Protein AF-A0A8J2Q9A8-F1 (afdb_monomer)

Foldseek 3Di:
DAEDDQEDAAEDEADPVPPDYEYEAAREYAQAYEYEYEFQYEYEYEFQHEYEYNHAYHDAYDPVGFYEYFHPDDAPDAPLDFAQWFADPDPWRQWHFIWGCDPNATAFEFQLPPPDDQLLLQLSLLSLQFRGKDFDDFAADDPVRLHFYQNHLQDDNVHRHSCPTPSNVDVVPTDRHPVSRPPTTTTIMGGWAAGRGRPNRRAYAAYEAAYPAWDWDQPAPVSQAIFTAGPYAAERYEQERYFAHPVRNTGGENYEYEEHEHAAENYEFEAGQEEPYAYEAYATAAHHYLYEFESYSIESYEHPQYQQLHYEYYNYEQAHYQAAPYHAEHHQDPVVQVVDDPVPHQPAEQLVAQEDPQPDHDKHKYKYKDAFFDFADPVFAASGKHWDDYDLPAKKKKKKAWRAWAAPADPPFPKWKWKWKAFADPVRRDHDHTDDTGTRDHRDGAAIDMDIDPSGIMMIGTDMDGGDPSSTRRHIIMTIIIMGMYRVSDFRHSAEYYSYEQEHHQAANHEYEQEREEHEAEAYEQEHHNHQENAEYYHYAYAYYYELYEQEHYAHYSHYHDDDHHHYYHYNYHYYHYDYD

Mean predicted aligned error: 7.1 Å

Nearest PDB structures (foldseek):
  4nk6-assembly1_A  TM=3.480E-01  e=5.587E-03  Pseudomonas syringae pv. tomato str. DC3000
  3kq4-assembly1_B  TM=5.480E-01  e=2.218E-01  Homo sapiens
  4gwm-assembly1_A  TM=4.642E-01  e=1.535E-01  Homo sapiens
  4gwm-assembly1_B  TM=4.059E-01  e=7.351E-02  Homo sapiens
  5b4x-assembly2_C  TM=3.989E-01  e=3.200E+00  Mus musculus

Structure (mmCIF, N/CA/C/O backbone):
data_AF-A0A8J2Q9A8-F1
#
_entry.id   AF-A0A8J2Q9A8-F1
#
loop_
_atom_site.group_PDB
_atom_site.id
_atom_site.type_symbol
_atom_site.label_atom_id
_atom_site.label_alt_id
_atom_site.label_comp_id
_atom_site.label_asym_id
_atom_site.label_entity_id
_atom_site.label_seq_id
_atom_site.pdbx_PDB_ins_code
_atom_site.Cartn_x
_atom_site.Cartn_y
_atom_site.Cartn_z
_atom_site.occupancy
_atom_site.B_iso_or_equiv
_atom_site.auth_seq_id
_atom_site.auth_comp_id
_atom_site.auth_asym_id
_atom_site.auth_atom_id
_atom_site.pdbx_PDB_model_num
ATOM 1 N N . MET A 1 1 ? -11.603 -1.764 -35.965 1.00 78.19 1 MET A N 1
ATOM 2 C CA . MET A 1 1 ? -11.630 -1.552 -34.502 1.00 78.19 1 MET A CA 1
ATOM 3 C C . MET A 1 1 ? -12.672 -0.482 -34.216 1.00 78.19 1 MET A C 1
ATOM 5 O O . MET A 1 1 ? -12.645 0.540 -34.895 1.00 78.19 1 MET A O 1
ATOM 9 N N . LYS A 1 2 ? -13.633 -0.726 -33.320 1.00 84.12 2 LYS A N 1
ATOM 10 C CA . LYS A 1 2 ? -14.708 0.240 -33.037 1.00 84.12 2 LYS A CA 1
ATOM 11 C C . LYS A 1 2 ? -14.173 1.365 -32.148 1.00 84.12 2 LYS A C 1
ATOM 13 O O . LYS A 1 2 ? -13.551 1.086 -31.125 1.00 84.12 2 LYS A O 1
ATOM 18 N N . LEU A 1 3 ? -14.392 2.618 -32.547 1.00 83.88 3 LEU A N 1
ATOM 19 C CA . LEU A 1 3 ? -13.996 3.781 -31.750 1.00 83.88 3 LEU A CA 1
ATOM 20 C C . LEU A 1 3 ? -14.959 3.973 -30.576 1.00 83.88 3 LEU A C 1
ATOM 22 O O . LEU A 1 3 ? -16.171 3.799 -30.726 1.00 83.88 3 LEU A O 1
ATOM 26 N N . ILE A 1 4 ? -14.407 4.328 -29.419 1.00 85.44 4 ILE A N 1
ATOM 27 C CA . ILE A 1 4 ? -15.169 4.678 -28.220 1.00 85.44 4 ILE A CA 1
ATOM 28 C C . ILE A 1 4 ? -15.229 6.211 -28.100 1.00 85.44 4 ILE A C 1
ATOM 30 O O . ILE A 1 4 ? -14.224 6.887 -28.310 1.00 85.44 4 ILE A O 1
ATOM 34 N N . LEU A 1 5 ? -16.408 6.760 -27.777 1.00 81.44 5 LEU A N 1
ATOM 35 C CA . LEU A 1 5 ? -16.577 8.184 -27.462 1.00 81.44 5 LEU A CA 1
ATOM 36 C C . LEU A 1 5 ? -15.784 8.577 -26.209 1.00 81.44 5 LEU A C 1
ATOM 38 O O . LEU A 1 5 ? -15.589 7.763 -25.314 1.00 81.44 5 LEU A O 1
ATOM 42 N N . SER A 1 6 ? -15.383 9.842 -26.115 1.00 87.56 6 SER A N 1
ATOM 43 C CA . SER A 1 6 ? -14.586 10.345 -24.990 1.00 87.56 6 SER A CA 1
ATOM 44 C C . SER A 1 6 ? -15.349 10.397 -23.663 1.00 87.56 6 SER A C 1
ATOM 46 O O . SER A 1 6 ? -14.744 10.249 -22.607 1.00 87.56 6 SER A O 1
ATOM 48 N N . VAL A 1 7 ? -16.670 10.606 -23.674 1.00 94.00 7 VAL A N 1
ATOM 49 C CA . VAL A 1 7 ? -17.471 10.766 -22.449 1.00 94.00 7 VAL A CA 1
ATOM 50 C C . VAL A 1 7 ? -18.805 10.039 -22.576 1.00 94.00 7 VAL A C 1
ATOM 52 O O . VAL A 1 7 ? -19.498 10.190 -23.583 1.00 94.00 7 VAL A O 1
ATOM 55 N N . TYR A 1 8 ? -19.190 9.301 -21.531 1.00 93.12 8 TYR A N 1
ATOM 56 C CA . TYR A 1 8 ? -20.522 8.710 -21.390 1.00 93.12 8 TYR A CA 1
ATOM 57 C C . TYR A 1 8 ? -21.202 9.190 -20.107 1.00 93.12 8 TYR A C 1
ATOM 59 O O . TYR A 1 8 ? -20.717 8.957 -18.997 1.00 93.12 8 TYR A O 1
ATOM 67 N N . SER A 1 9 ? -22.361 9.827 -20.284 1.00 92.69 9 SER A N 1
ATOM 68 C CA . SER A 1 9 ? -23.250 10.261 -19.195 1.00 92.69 9 SER A CA 1
ATOM 69 C C . SER A 1 9 ? -24.385 9.273 -18.909 1.00 92.69 9 SER A C 1
ATOM 71 O O . SER A 1 9 ? -25.086 9.415 -17.911 1.00 92.69 9 SER A O 1
ATOM 73 N N . SER A 1 10 ? -24.567 8.276 -19.775 1.00 93.75 10 SER A N 1
ATOM 74 C CA . SER A 1 10 ? -25.527 7.180 -19.638 1.00 93.75 10 SER A CA 1
ATOM 75 C C . SER A 1 10 ? -24.811 5.830 -19.694 1.00 93.75 10 SER A C 1
ATOM 77 O O . SER A 1 10 ? -23.648 5.747 -20.095 1.00 93.75 10 SER A O 1
ATOM 79 N N . ASN A 1 11 ? -25.506 4.770 -19.277 1.00 95.19 11 ASN A N 1
ATOM 80 C CA . ASN A 1 11 ? -24.960 3.414 -19.280 1.00 95.19 11 ASN A CA 1
ATOM 81 C C . ASN A 1 11 ? -24.508 2.997 -20.682 1.00 95.19 11 ASN A C 1
ATOM 83 O O . ASN A 1 11 ? -25.199 3.240 -21.674 1.00 95.19 11 ASN A O 1
ATOM 87 N N . ILE A 1 12 ? -23.357 2.338 -20.746 1.00 95.75 12 ILE A N 1
ATOM 88 C CA . ILE A 1 12 ? -22.727 1.899 -21.986 1.00 95.75 12 ILE A CA 1
ATOM 89 C C . ILE A 1 12 ? -22.238 0.463 -21.827 1.00 95.75 12 ILE A C 1
ATOM 91 O O . ILE A 1 12 ? -21.633 0.105 -20.818 1.00 95.75 12 ILE A O 1
ATOM 95 N N . THR A 1 13 ? -22.475 -0.357 -22.849 1.00 97.19 13 THR A N 1
ATOM 96 C CA . THR A 1 13 ? -22.022 -1.751 -22.887 1.00 97.19 13 THR A CA 1
ATOM 97 C C . THR A 1 13 ? -21.058 -1.959 -24.048 1.00 97.19 13 THR A C 1
ATOM 99 O O . THR A 1 13 ? -21.381 -1.686 -25.211 1.00 97.19 13 THR A O 1
ATOM 102 N N . LEU A 1 14 ? -19.863 -2.457 -23.737 1.00 97.19 14 LEU A N 1
ATOM 103 C CA . LEU A 1 14 ? -18.896 -2.930 -24.716 1.00 97.19 14 LEU A CA 1
ATOM 104 C C . LEU A 1 14 ? -19.160 -4.413 -24.977 1.00 97.19 14 LEU A C 1
ATOM 106 O O . LEU A 1 14 ? -18.816 -5.269 -24.167 1.00 97.19 14 LEU A O 1
ATOM 110 N N . TYR A 1 15 ? -19.804 -4.687 -26.109 1.00 97.06 15 TYR A N 1
ATOM 111 C CA . TYR A 1 15 ? -20.174 -6.029 -26.534 1.00 97.06 15 TYR A CA 1
ATOM 112 C C . TYR A 1 15 ? -19.006 -6.768 -27.192 1.00 97.06 15 TYR A C 1
ATOM 114 O O . TYR A 1 15 ? -18.322 -6.203 -28.053 1.00 97.06 15 TYR A O 1
ATOM 122 N N . TYR A 1 16 ? -18.868 -8.062 -26.910 1.00 96.56 16 TYR A N 1
ATOM 123 C CA . TYR A 1 16 ? -17.853 -8.930 -27.510 1.00 96.56 16 TYR A CA 1
ATOM 124 C C . TYR A 1 16 ? -17.913 -8.933 -29.044 1.00 96.56 16 TYR A C 1
ATOM 126 O O . TYR A 1 16 ? -16.887 -8.780 -29.703 1.00 96.56 16 TYR A O 1
ATOM 134 N N . ARG A 1 17 ? -19.120 -8.965 -29.631 1.00 95.94 17 ARG A N 1
ATOM 135 C CA . ARG A 1 17 ? -19.337 -8.932 -31.098 1.00 95.94 17 ARG A CA 1
ATOM 136 C C . ARG A 1 17 ? -18.731 -7.720 -31.818 1.00 95.94 17 ARG A C 1
ATOM 138 O O . ARG A 1 17 ? -18.592 -7.734 -33.033 1.00 95.94 17 ARG A O 1
ATOM 145 N N . ASN A 1 18 ? -18.441 -6.650 -31.078 1.00 95.81 18 ASN A N 1
ATOM 146 C CA . ASN A 1 18 ? -17.869 -5.411 -31.601 1.00 95.81 18 ASN A CA 1
ATOM 147 C C . ASN A 1 18 ? -16.373 -5.268 -31.267 1.00 95.81 18 ASN A C 1
ATOM 149 O O . ASN A 1 18 ? -15.773 -4.241 -31.594 1.00 95.81 18 ASN A O 1
ATOM 153 N N . SER A 1 19 ? -15.789 -6.256 -30.587 1.00 95.12 19 SER A N 1
ATOM 154 C CA . SER A 1 19 ? -14.371 -6.295 -30.257 1.00 95.12 19 SER A CA 1
ATOM 155 C C . SER A 1 19 ? -13.531 -6.496 -31.533 1.00 95.12 19 SER A C 1
ATOM 157 O O . SER A 1 19 ? -13.958 -7.221 -32.431 1.00 95.12 19 SER A O 1
ATOM 159 N N . PRO A 1 20 ? -12.343 -5.876 -31.661 1.00 97.19 20 PRO A N 1
ATOM 160 C CA . PRO A 1 20 ? -11.688 -5.015 -30.682 1.00 97.19 20 PRO A CA 1
ATOM 161 C C . PRO A 1 20 ? -12.150 -3.552 -30.710 1.00 97.19 20 PRO A C 1
ATOM 163 O O . PRO A 1 20 ? -12.574 -3.012 -31.742 1.00 97.19 20 PRO A O 1
ATOM 166 N N . TYR A 1 21 ? -11.979 -2.893 -29.566 1.00 97.69 21 TYR A N 1
ATOM 167 C CA . TYR A 1 21 ? -12.235 -1.468 -29.365 1.00 97.69 21 TYR A CA 1
ATOM 168 C C . TYR A 1 21 ? -10.943 -0.652 -29.327 1.00 97.69 21 TYR A C 1
ATOM 170 O O . TYR A 1 21 ? -9.920 -1.157 -28.871 1.00 97.69 21 TYR A O 1
ATOM 178 N N . ARG A 1 22 ? -11.001 0.613 -29.767 1.00 96.50 22 ARG A N 1
ATOM 179 C CA . ARG A 1 22 ? -9.894 1.576 -29.659 1.00 96.50 22 ARG A CA 1
ATOM 180 C C . ARG A 1 22 ? -10.313 2.799 -28.858 1.00 96.50 22 ARG A C 1
ATOM 182 O O . ARG A 1 22 ? -11.367 3.377 -29.130 1.00 96.50 22 ARG A O 1
ATOM 189 N N . VAL A 1 23 ? -9.449 3.225 -27.948 1.00 96.56 23 VAL A N 1
ATOM 190 C CA . VAL A 1 23 ? -9.597 4.439 -27.143 1.00 96.56 23 VAL A CA 1
ATOM 191 C C . VAL A 1 23 ? -8.484 5.411 -27.530 1.00 96.56 23 VAL A C 1
ATOM 193 O O . VAL A 1 23 ? -7.311 5.151 -27.274 1.00 96.56 23 VAL A O 1
ATOM 196 N N . GLN A 1 24 ? -8.856 6.507 -28.196 1.00 95.12 24 GLN A N 1
ATOM 197 C CA . GLN A 1 24 ? -7.914 7.511 -28.719 1.00 95.12 24 GLN A CA 1
ATOM 198 C C . GLN A 1 24 ? -7.783 8.745 -27.817 1.00 95.12 24 GLN A C 1
ATOM 200 O O . GLN A 1 24 ? -6.826 9.503 -27.931 1.00 95.12 24 GLN A O 1
ATOM 205 N N . THR A 1 25 ? -8.757 8.963 -26.936 1.00 95.00 25 THR A N 1
ATOM 206 C CA . THR A 1 25 ? -8.801 10.058 -25.962 1.00 95.00 25 THR A CA 1
ATOM 207 C C . THR A 1 25 ? -9.326 9.524 -24.635 1.00 95.00 25 THR A C 1
ATOM 209 O O . THR A 1 25 ? -9.992 8.488 -24.622 1.00 95.00 25 THR A O 1
ATOM 212 N N . ASP A 1 26 ? -8.995 10.194 -23.525 1.00 95.56 26 ASP A N 1
ATOM 213 C CA . ASP A 1 26 ? -9.375 9.738 -22.182 1.00 95.56 26 ASP A CA 1
ATOM 214 C C . ASP A 1 26 ? -10.886 9.477 -22.107 1.00 95.56 26 ASP A C 1
ATOM 216 O O . ASP A 1 26 ? -11.702 10.381 -22.298 1.00 95.56 26 ASP A O 1
ATOM 220 N N . LEU A 1 27 ? -11.244 8.225 -21.818 1.00 96.38 27 LEU A N 1
ATOM 221 C CA . LEU A 1 27 ? -12.623 7.775 -21.694 1.00 96.38 27 LEU A CA 1
ATOM 222 C C . LEU A 1 27 ? -13.136 8.110 -20.296 1.00 96.38 27 LEU A C 1
ATOM 224 O O . LEU A 1 27 ? -12.654 7.549 -19.317 1.00 96.38 27 LEU A O 1
ATOM 228 N N . THR A 1 28 ? -14.140 8.973 -20.187 1.00 96.56 28 THR A N 1
ATOM 229 C CA . THR A 1 28 ? -14.755 9.329 -18.904 1.00 96.56 28 THR A CA 1
ATOM 230 C C . THR A 1 28 ? -16.153 8.734 -18.766 1.00 96.56 28 THR A C 1
ATOM 232 O O . THR A 1 28 ? -17.025 8.963 -19.602 1.00 96.56 28 THR A O 1
ATOM 235 N N . ILE A 1 29 ? -16.376 8.004 -17.673 1.00 95.94 29 ILE A N 1
ATOM 236 C CA . ILE A 1 29 ? -17.686 7.496 -17.251 1.00 95.94 29 ILE A CA 1
ATOM 237 C C . ILE A 1 29 ? -18.177 8.372 -16.098 1.00 95.94 29 ILE A C 1
ATOM 239 O O . ILE A 1 29 ? -17.589 8.353 -15.013 1.00 95.94 29 ILE A O 1
ATOM 243 N N . GLU A 1 30 ? -19.215 9.175 -16.330 1.00 94.62 30 GLU A N 1
ATOM 244 C CA . GLU A 1 30 ? -19.736 10.127 -15.337 1.00 94.62 30 GLU A CA 1
ATOM 245 C C . GLU A 1 30 ? -20.465 9.435 -14.167 1.00 94.62 30 GLU A C 1
ATOM 247 O O . GLU A 1 30 ? -20.791 8.254 -14.229 1.00 94.62 30 GLU A O 1
ATOM 252 N N . THR A 1 31 ? -20.722 10.165 -13.074 1.00 89.69 31 THR A N 1
ATOM 253 C CA . THR A 1 31 ? -21.150 9.638 -11.752 1.00 89.69 31 THR A CA 1
ATOM 254 C C . THR A 1 31 ? -22.429 8.792 -11.728 1.00 89.69 31 THR A C 1
ATOM 256 O O . THR A 1 31 ? -22.652 8.071 -10.761 1.00 89.69 31 THR A O 1
ATOM 259 N N . LYS A 1 32 ? -23.267 8.855 -12.769 1.00 87.00 32 LYS A N 1
ATOM 260 C CA . LYS A 1 32 ? -24.515 8.075 -12.898 1.00 87.00 32 LYS A CA 1
ATOM 261 C C . LYS A 1 32 ? -24.478 7.034 -14.018 1.00 87.00 32 LYS A C 1
ATOM 263 O O . LYS A 1 32 ? -25.481 6.370 -14.260 1.00 87.00 32 LYS A O 1
ATOM 268 N N . ALA A 1 33 ? -23.354 6.921 -14.718 1.00 93.38 33 ALA A N 1
ATOM 269 C CA . ALA A 1 33 ? -23.176 5.982 -15.808 1.00 93.38 33 ALA A CA 1
ATOM 270 C C . ALA A 1 33 ? -22.454 4.721 -15.325 1.00 93.38 33 ALA A C 1
ATOM 272 O O . ALA A 1 33 ? -21.539 4.773 -14.497 1.00 93.38 33 ALA A O 1
ATOM 273 N N . VAL A 1 34 ? -22.851 3.587 -15.893 1.00 95.25 34 VAL A N 1
ATOM 274 C CA . VAL A 1 34 ? -22.186 2.298 -15.709 1.00 95.25 34 VAL A CA 1
ATOM 275 C C . VAL A 1 34 ? -21.555 1.866 -17.028 1.00 95.25 34 VAL A C 1
ATOM 277 O O . VAL A 1 34 ? -22.235 1.800 -18.055 1.00 95.25 34 VAL A O 1
ATOM 280 N N . LEU A 1 35 ? -20.256 1.568 -16.995 1.00 96.62 35 LEU A N 1
ATOM 281 C CA . LEU A 1 35 ? -19.539 0.923 -18.093 1.00 96.62 35 LEU A CA 1
ATOM 282 C C . LEU A 1 35 ? -19.560 -0.589 -17.889 1.00 96.62 35 LEU A C 1
ATOM 284 O O . LEU A 1 35 ? -18.869 -1.102 -17.014 1.00 96.62 35 LEU A O 1
ATOM 288 N N . THR A 1 36 ? -20.319 -1.303 -18.712 1.00 97.75 36 THR A N 1
ATOM 289 C CA . THR A 1 36 ? -20.337 -2.769 -18.732 1.00 97.75 36 THR A CA 1
ATOM 290 C C . THR A 1 36 ? -19.436 -3.284 -19.848 1.00 97.75 36 THR A C 1
ATOM 292 O O . THR A 1 36 ? -19.521 -2.809 -20.980 1.00 97.75 36 THR A O 1
ATOM 295 N N . ILE A 1 37 ? -18.581 -4.260 -19.554 1.00 98.19 37 ILE A N 1
ATOM 296 C CA . ILE A 1 37 ? -17.670 -4.874 -20.526 1.00 98.19 37 ILE A CA 1
ATOM 297 C C . ILE A 1 37 ? -17.907 -6.382 -20.513 1.00 98.19 37 ILE A C 1
ATOM 299 O O . ILE A 1 37 ? -17.774 -7.015 -19.466 1.00 98.19 37 ILE A O 1
ATOM 303 N N . GLU A 1 38 ? -18.283 -6.940 -21.665 1.00 97.81 38 GLU A N 1
ATOM 304 C CA . GLU A 1 38 ? -18.545 -8.376 -21.805 1.00 97.81 38 GLU A CA 1
ATOM 305 C C . GLU A 1 38 ? -17.254 -9.221 -21.765 1.00 97.81 38 GLU A C 1
ATOM 307 O O . GLU A 1 38 ? -16.182 -8.726 -22.139 1.00 97.81 38 GLU A O 1
ATOM 312 N N . PRO A 1 39 ? -17.343 -10.509 -21.374 1.00 98.44 39 PRO A N 1
ATOM 313 C CA . PRO A 1 39 ? -16.217 -11.437 -21.429 1.00 98.44 39 PRO A CA 1
ATOM 314 C C . PRO A 1 39 ? -15.528 -11.473 -22.799 1.00 98.44 39 PRO A C 1
ATOM 316 O O . PRO A 1 39 ? -16.169 -11.385 -23.847 1.00 98.44 39 PRO A O 1
ATOM 319 N N . GLY A 1 40 ? -14.202 -11.624 -22.799 1.00 97.75 40 GLY A N 1
ATOM 320 C CA . GLY A 1 40 ? -13.390 -11.741 -24.015 1.00 97.75 40 GLY A CA 1
ATOM 321 C C . GLY A 1 40 ? -13.158 -10.437 -24.789 1.00 97.75 40 GLY A C 1
ATOM 322 O O . GLY A 1 40 ? -12.437 -10.448 -25.790 1.00 97.75 40 GLY A O 1
ATOM 323 N N . VAL A 1 41 ? -13.746 -9.312 -24.366 1.00 98.44 41 VAL A N 1
ATOM 324 C CA . VAL A 1 41 ? -13.559 -8.018 -25.036 1.00 98.44 41 VAL A CA 1
ATOM 325 C C . VAL A 1 41 ? -12.102 -7.563 -24.946 1.00 98.44 41 VAL A C 1
ATOM 327 O O . VAL A 1 41 ? -11.509 -7.483 -23.873 1.00 98.44 41 VAL A O 1
ATOM 330 N N . GLN A 1 42 ? -11.545 -7.195 -26.096 1.00 98.19 42 GLN A N 1
ATOM 331 C CA . GLN A 1 42 ? -10.244 -6.546 -26.229 1.00 98.19 42 GLN A CA 1
ATOM 332 C C . GLN A 1 42 ? -10.402 -5.037 -26.447 1.00 98.19 42 GLN A C 1
ATOM 334 O O . GLN A 1 42 ? -11.170 -4.602 -27.317 1.00 98.19 42 GLN A O 1
ATOM 339 N N . ILE A 1 43 ? -9.651 -4.252 -25.676 1.00 98.00 43 ILE A N 1
ATOM 340 C CA . ILE A 1 43 ? -9.618 -2.790 -25.716 1.00 98.00 43 ILE A CA 1
ATOM 341 C C . ILE A 1 43 ? -8.170 -2.336 -25.875 1.00 98.00 43 ILE A C 1
ATOM 343 O O . ILE A 1 43 ? -7.303 -2.690 -25.075 1.00 98.00 43 ILE A O 1
ATOM 347 N N . TYR A 1 44 ? -7.933 -1.535 -26.907 1.00 97.69 44 TYR A N 1
ATOM 348 C CA . TYR A 1 44 ? -6.637 -0.970 -27.237 1.00 97.69 44 TYR A CA 1
ATOM 349 C C . TYR A 1 44 ? -6.603 0.527 -26.950 1.00 97.69 44 TYR A C 1
ATOM 351 O O . TYR A 1 44 ? -7.488 1.266 -27.386 1.00 97.69 44 TYR A O 1
ATOM 359 N N . PHE A 1 45 ? -5.564 0.974 -26.257 1.00 97.44 45 PHE A N 1
ATOM 360 C CA . PHE A 1 45 ? -5.399 2.362 -25.835 1.00 97.44 45 PHE A CA 1
ATOM 361 C C . PHE A 1 45 ? -4.245 3.028 -26.577 1.00 97.44 45 PHE A C 1
ATOM 363 O O . PHE A 1 45 ? -3.150 2.467 -26.667 1.00 97.44 45 PHE A O 1
ATOM 370 N N . ASP A 1 46 ? -4.477 4.232 -27.092 1.00 96.25 46 ASP A N 1
ATOM 371 C CA . ASP A 1 46 ? -3.390 5.076 -27.581 1.00 96.25 46 ASP A CA 1
ATOM 372 C C . ASP A 1 46 ? -2.474 5.495 -26.404 1.00 96.25 46 ASP A C 1
ATOM 374 O O . ASP A 1 46 ? -2.856 5.448 -25.230 1.00 96.25 46 ASP A O 1
ATOM 378 N N . THR A 1 47 ? -1.229 5.869 -26.705 1.00 95.50 47 THR A N 1
ATOM 379 C CA . THR A 1 47 ? -0.232 6.244 -25.691 1.00 95.50 47 THR A CA 1
ATOM 380 C C . THR A 1 47 ? -0.757 7.329 -24.761 1.00 95.50 47 THR A C 1
ATOM 382 O O . THR A 1 47 ? -1.245 8.363 -25.213 1.00 95.50 47 THR A O 1
ATOM 385 N N . GLY A 1 48 ? -0.590 7.135 -23.454 1.00 96.06 48 GLY A N 1
ATOM 386 C CA . GLY A 1 48 ? -0.960 8.155 -22.478 1.00 96.06 48 GLY A CA 1
ATOM 387 C C . GLY A 1 48 ? -2.462 8.296 -22.215 1.00 96.06 48 GLY A C 1
ATOM 388 O O . GLY A 1 48 ? -2.837 9.164 -21.428 1.00 96.06 48 GLY A O 1
ATOM 389 N N . VAL A 1 49 ? -3.300 7.472 -22.854 1.00 97.06 49 VAL A N 1
ATOM 390 C CA . VAL A 1 49 ? -4.766 7.511 -22.767 1.00 97.06 49 VAL A CA 1
ATOM 391 C C . VAL A 1 49 ? -5.277 6.439 -21.809 1.00 97.06 49 VAL A C 1
ATOM 393 O O . VAL A 1 49 ? -4.731 5.339 -21.758 1.00 97.06 49 VAL A O 1
ATOM 396 N N . GLY A 1 50 ? -6.319 6.734 -21.035 1.00 96.94 50 GLY A N 1
ATOM 397 C CA . GLY A 1 50 ? -6.889 5.789 -20.073 1.00 96.94 50 GLY A CA 1
ATOM 398 C C . GLY A 1 50 ? -8.393 5.893 -19.914 1.00 96.94 50 GLY A C 1
ATOM 399 O O . GLY A 1 50 ? -9.089 6.535 -20.702 1.00 96.94 50 GLY A O 1
ATOM 400 N N . ILE A 1 51 ? -8.890 5.238 -18.866 1.00 97.00 51 ILE A N 1
ATOM 401 C CA . ILE A 1 51 ? -10.299 5.294 -18.478 1.00 97.00 51 ILE A CA 1
ATOM 402 C C . ILE A 1 51 ? -10.410 5.954 -17.111 1.00 97.00 51 ILE A C 1
ATOM 404 O O . ILE A 1 51 ? -9.793 5.509 -16.146 1.00 97.00 51 ILE A O 1
ATOM 408 N N . LYS A 1 52 ? -11.249 6.981 -17.017 1.00 96.31 52 LYS A N 1
ATOM 409 C CA . LYS A 1 52 ? -11.637 7.645 -15.779 1.00 96.31 52 LYS A CA 1
ATOM 410 C C . LYS A 1 52 ? -13.073 7.277 -15.414 1.00 96.31 52 LYS A C 1
ATOM 412 O O . LYS A 1 52 ? -14.022 7.720 -16.055 1.00 96.31 52 LYS A O 1
ATOM 417 N N . ILE A 1 53 ? -13.241 6.495 -14.355 1.00 95.88 53 ILE A N 1
ATOM 418 C CA . ILE A 1 53 ? -14.540 6.039 -13.856 1.00 95.88 53 ILE A CA 1
ATOM 419 C C . ILE A 1 53 ? -14.933 6.876 -12.641 1.00 95.88 53 ILE A C 1
ATOM 421 O O . ILE A 1 53 ? -14.402 6.682 -11.550 1.00 95.88 53 ILE A O 1
ATOM 425 N N . LYS A 1 54 ? -15.865 7.815 -12.829 1.00 93.62 54 LYS A N 1
ATOM 426 C CA . LYS A 1 54 ? -16.533 8.524 -11.727 1.00 93.62 54 LYS A CA 1
ATOM 427 C C . LYS A 1 54 ? -17.773 7.760 -11.251 1.00 93.62 54 LYS A C 1
ATOM 429 O O . LYS A 1 54 ? -18.040 7.747 -10.058 1.00 93.62 54 LYS A O 1
ATOM 434 N N . GLY A 1 55 ? -18.513 7.148 -12.183 1.00 93.25 55 GLY A N 1
ATOM 435 C CA . GLY A 1 55 ? -19.664 6.281 -11.909 1.00 93.25 55 GLY A CA 1
A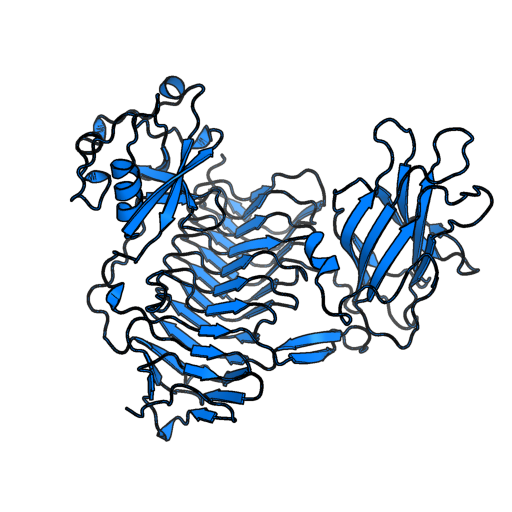TOM 436 C C . GLY A 1 55 ? -19.239 4.883 -11.465 1.00 93.25 55 GLY A C 1
ATOM 437 O O . GLY A 1 55 ? -18.616 4.733 -10.415 1.00 93.25 55 GLY A O 1
ATOM 438 N N . ALA A 1 56 ? -19.563 3.865 -12.267 1.00 94.25 56 ALA A N 1
ATOM 439 C CA . ALA A 1 56 ? -19.178 2.481 -11.994 1.00 94.25 56 ALA A CA 1
ATOM 440 C C . ALA A 1 56 ? -18.693 1.722 -13.233 1.00 94.25 56 ALA A C 1
ATOM 442 O O . ALA A 1 56 ? -19.015 2.071 -14.372 1.00 94.25 56 ALA A O 1
ATOM 443 N N . ILE A 1 57 ? -17.931 0.656 -12.992 1.00 96.19 57 ILE A N 1
ATOM 444 C CA . ILE A 1 57 ? -17.449 -0.268 -14.020 1.00 96.19 57 ILE A CA 1
ATOM 445 C C . ILE A 1 57 ? -17.811 -1.706 -13.653 1.00 96.19 57 ILE A C 1
ATOM 447 O O . ILE A 1 57 ? -17.519 -2.166 -12.556 1.00 96.19 57 ILE A O 1
ATOM 451 N N . LEU A 1 58 ? -18.433 -2.414 -14.589 1.00 97.50 58 LEU A N 1
ATOM 452 C CA . LEU A 1 58 ? -18.739 -3.838 -14.516 1.00 97.50 58 LEU A CA 1
ATOM 453 C C . LEU A 1 58 ? -17.951 -4.547 -15.620 1.00 97.50 58 LEU A C 1
ATOM 455 O O . LEU A 1 58 ? -18.460 -4.754 -16.722 1.00 97.50 58 LEU A O 1
ATOM 459 N N . ALA A 1 59 ? -16.689 -4.865 -15.339 1.00 97.69 59 ALA A N 1
ATOM 460 C CA . ALA A 1 59 ? -15.842 -5.657 -16.224 1.00 97.69 59 ALA A CA 1
ATOM 461 C C . ALA A 1 59 ? -15.833 -7.099 -15.715 1.00 97.69 59 ALA A C 1
ATOM 463 O O . ALA A 1 59 ? -15.054 -7.437 -14.828 1.00 97.69 59 ALA A O 1
ATOM 464 N N . MET A 1 60 ? -16.744 -7.916 -16.242 1.00 95.38 60 MET A N 1
ATOM 465 C CA . MET A 1 60 ? -16.991 -9.277 -15.763 1.00 95.38 60 MET A CA 1
ATOM 466 C C . MET A 1 60 ? -16.547 -10.276 -16.831 1.00 95.38 60 MET A C 1
ATOM 468 O O . MET A 1 60 ? -17.347 -10.695 -17.665 1.00 95.38 60 MET A O 1
ATOM 472 N N . GLY A 1 61 ? -15.253 -10.592 -16.857 1.00 96.44 61 GLY A N 1
ATOM 473 C CA . GLY A 1 61 ? -14.705 -11.690 -17.649 1.00 96.44 61 GLY A CA 1
ATOM 474 C C . GLY A 1 61 ? -14.933 -13.048 -16.981 1.00 96.44 61 GLY A C 1
ATOM 475 O O . GLY A 1 61 ? -15.628 -13.163 -15.976 1.00 96.44 61 GLY A O 1
ATOM 476 N N . ASN A 1 62 ? -14.315 -14.092 -17.527 1.00 95.44 62 ASN A N 1
ATOM 477 C CA . ASN A 1 62 ? -14.236 -15.406 -16.885 1.00 95.44 62 ASN A CA 1
ATOM 478 C C . ASN A 1 62 ? -12.906 -16.099 -17.223 1.00 95.44 62 ASN A C 1
ATOM 480 O O . ASN A 1 62 ? -12.150 -15.614 -18.066 1.00 95.44 62 ASN A O 1
ATOM 484 N N . GLU A 1 63 ? -12.646 -17.247 -16.595 1.00 93.00 63 GLU A N 1
ATOM 485 C CA . GLU A 1 63 ? -11.410 -18.031 -16.756 1.00 93.00 63 GLU A CA 1
ATOM 486 C C . GLU A 1 63 ? -11.111 -18.461 -18.207 1.00 93.00 63 GLU A C 1
ATOM 488 O O . GLU A 1 63 ? -9.954 -18.681 -18.563 1.00 93.00 63 GLU A O 1
ATOM 493 N N . PHE A 1 64 ? -12.129 -18.530 -19.071 1.00 95.19 64 PHE A N 1
ATOM 494 C CA . PHE A 1 64 ? -11.982 -18.893 -20.485 1.00 95.19 64 PHE A CA 1
ATOM 495 C C . PHE A 1 64 ? -11.887 -17.672 -21.411 1.00 95.19 64 PHE A C 1
ATOM 497 O O . PHE A 1 64 ? -11.345 -17.759 -22.513 1.00 95.19 64 PHE A O 1
ATOM 504 N N . ALA A 1 65 ? -12.421 -16.528 -20.984 1.00 96.94 65 ALA A N 1
ATOM 505 C CA . ALA A 1 65 ? -12.593 -15.331 -21.796 1.00 96.94 65 ALA A CA 1
ATOM 506 C C . ALA A 1 65 ? -12.271 -14.071 -20.983 1.00 96.94 65 ALA A C 1
ATOM 508 O O . ALA A 1 65 ? -13.150 -13.289 -20.605 1.00 96.94 65 ALA A O 1
ATOM 509 N N . TYR A 1 66 ? -10.977 -13.858 -20.756 1.00 98.00 66 TYR A N 1
ATOM 510 C CA . TYR A 1 66 ? -10.468 -12.654 -20.112 1.00 98.00 66 TYR A CA 1
ATOM 511 C C . TYR A 1 66 ? -10.767 -11.397 -20.935 1.00 98.00 66 TYR A C 1
ATOM 513 O O . TYR A 1 66 ? -10.599 -11.380 -22.160 1.00 98.00 66 TYR A O 1
ATOM 521 N N . ILE A 1 67 ? -11.132 -10.318 -20.246 1.00 98.75 67 ILE A N 1
ATOM 522 C CA . ILE A 1 67 ? -11.151 -8.973 -20.830 1.00 98.75 67 ILE A CA 1
ATOM 523 C C . ILE A 1 67 ? -9.704 -8.493 -20.930 1.00 98.75 67 ILE A C 1
ATOM 525 O O . ILE A 1 67 ? -8.964 -8.575 -19.953 1.00 98.75 67 ILE A O 1
ATOM 529 N N . LYS A 1 68 ? -9.287 -7.977 -22.088 1.00 98.44 68 LYS A N 1
ATOM 530 C CA . LYS A 1 68 ? -7.898 -7.548 -22.319 1.00 98.44 68 LYS A CA 1
ATOM 531 C C . LYS A 1 68 ? -7.817 -6.051 -22.561 1.00 98.44 68 LYS A C 1
ATOM 533 O O . LYS A 1 68 ? -8.411 -5.545 -23.509 1.00 98.44 68 LYS A O 1
ATOM 538 N N . MET A 1 69 ? -7.042 -5.362 -21.735 1.00 98.25 69 MET A N 1
ATOM 539 C CA . MET A 1 69 ? -6.744 -3.938 -21.839 1.00 98.25 69 MET A CA 1
ATOM 540 C C . MET A 1 69 ? -5.261 -3.761 -22.163 1.00 98.25 69 MET A C 1
ATOM 542 O O . MET A 1 69 ? -4.388 -4.083 -21.352 1.00 98.25 69 MET A O 1
ATOM 546 N N . LEU A 1 70 ? -4.985 -3.308 -23.385 1.00 96.69 70 LEU A N 1
ATOM 547 C CA . LEU A 1 70 ? -3.665 -3.370 -24.010 1.00 96.69 70 LEU A CA 1
ATOM 548 C C . LEU A 1 70 ? -3.300 -2.034 -24.668 1.00 96.69 70 LEU A C 1
ATOM 550 O O . LEU A 1 70 ? -4.186 -1.305 -25.115 1.00 96.69 70 LEU A O 1
ATOM 554 N N . PRO A 1 71 ? -2.009 -1.715 -24.827 1.00 96.19 71 PRO A N 1
ATOM 555 C CA . PRO A 1 71 ? -1.610 -0.606 -25.680 1.00 96.19 71 PRO A CA 1
ATOM 556 C C . PRO A 1 71 ? -1.933 -0.911 -27.149 1.00 96.19 71 PRO A C 1
ATOM 558 O O . PRO A 1 71 ? -1.783 -2.042 -27.612 1.00 96.19 71 PRO A O 1
ATOM 561 N N . TYR A 1 72 ? -2.354 0.104 -27.906 1.00 94.12 72 TYR A N 1
ATOM 562 C CA . TYR A 1 72 ? -2.623 -0.009 -29.343 1.00 94.12 72 TYR A CA 1
ATOM 563 C C . TYR A 1 72 ? -1.361 -0.368 -30.136 1.00 94.12 72 TYR A C 1
ATOM 565 O O . TYR A 1 72 ? -1.414 -1.142 -31.091 1.00 94.12 72 TYR A O 1
ATOM 573 N N . GLN A 1 73 ? -0.213 0.173 -29.728 1.00 88.44 73 GLN A N 1
ATOM 574 C CA . GLN A 1 73 ? 1.076 -0.124 -30.341 1.00 88.44 73 GLN A CA 1
ATOM 575 C C . GLN A 1 73 ? 1.723 -1.339 -29.668 1.00 88.44 73 GLN A C 1
ATOM 577 O O . GLN A 1 73 ? 1.892 -1.367 -28.451 1.00 88.44 73 GLN A O 1
ATOM 582 N N . GLN A 1 74 ? 2.140 -2.326 -30.466 1.00 82.06 74 GLN A N 1
ATOM 583 C CA . GLN A 1 74 ? 2.869 -3.492 -29.958 1.00 82.06 74 GLN A CA 1
ATOM 584 C C . GLN A 1 74 ? 4.205 -3.079 -29.342 1.00 82.06 74 GLN A C 1
ATOM 586 O O . GLN A 1 74 ? 4.913 -2.241 -29.897 1.00 82.06 74 GLN A O 1
ATOM 591 N N . ILE A 1 75 ? 4.591 -3.702 -28.229 1.00 78.94 75 ILE A N 1
ATOM 592 C CA . ILE A 1 75 ? 5.876 -3.471 -27.563 1.00 78.94 75 ILE A CA 1
ATOM 593 C C . ILE A 1 75 ? 6.822 -4.612 -27.936 1.00 78.94 75 ILE A C 1
ATOM 595 O O . ILE A 1 75 ? 6.636 -5.742 -27.504 1.00 78.94 75 ILE A O 1
ATOM 599 N N . THR A 1 76 ? 7.815 -4.307 -28.771 1.00 70.19 76 THR A N 1
ATOM 600 C CA . THR A 1 76 ? 8.769 -5.285 -29.324 1.00 70.19 76 THR A CA 1
ATOM 601 C C . THR A 1 76 ? 10.077 -5.331 -28.537 1.00 70.19 76 THR A C 1
ATOM 603 O O . THR A 1 76 ? 10.647 -6.401 -28.375 1.00 70.19 76 THR A O 1
ATOM 606 N N . ASN A 1 77 ? 10.505 -4.187 -27.994 1.00 77.19 77 ASN A N 1
ATOM 607 C CA . ASN A 1 77 ? 11.707 -4.047 -27.175 1.00 77.19 77 ASN A CA 1
ATOM 608 C C . ASN A 1 77 ? 11.283 -3.447 -25.828 1.00 77.19 77 ASN A C 1
ATOM 610 O O . ASN A 1 77 ? 11.116 -2.233 -25.720 1.00 77.19 77 ASN A O 1
ATOM 614 N N . TYR A 1 78 ? 11.020 -4.300 -24.838 1.00 79.62 78 TYR A N 1
ATOM 615 C CA . TYR A 1 78 ? 10.742 -3.884 -23.463 1.00 79.62 78 TYR A CA 1
ATOM 616 C C . TYR A 1 78 ? 11.947 -4.239 -22.608 1.00 79.62 78 TYR A C 1
ATOM 618 O O . TYR A 1 78 ? 12.336 -5.404 -22.571 1.00 79.62 78 TYR A O 1
ATOM 626 N N . ASP A 1 79 ? 12.497 -3.254 -21.909 1.00 79.38 79 ASP A N 1
ATOM 627 C CA . ASP A 1 79 ? 13.520 -3.512 -20.905 1.00 79.38 79 ASP A CA 1
ATOM 628 C C . ASP A 1 79 ? 12.899 -4.289 -19.733 1.00 79.38 79 ASP A C 1
ATOM 630 O O . ASP A 1 79 ? 12.025 -3.780 -19.022 1.00 79.38 79 ASP A O 1
ATOM 634 N N . SER A 1 80 ? 13.306 -5.553 -19.613 1.00 76.19 80 SER A N 1
ATOM 635 C CA . SER A 1 80 ? 12.900 -6.481 -18.559 1.00 76.19 80 SER A CA 1
ATOM 636 C C . SER A 1 80 ? 13.975 -6.690 -17.499 1.00 76.19 80 SER A C 1
ATOM 638 O O . SER A 1 80 ? 13.796 -7.559 -16.645 1.00 76.19 80 SER A O 1
ATOM 640 N N . GLU A 1 81 ? 15.091 -5.967 -17.568 1.00 83.88 81 GLU A N 1
ATOM 641 C CA . GLU A 1 81 ? 16.139 -6.095 -16.568 1.00 83.88 81 GLU A CA 1
ATOM 642 C C . GLU A 1 81 ? 15.669 -5.499 -15.239 1.00 83.88 81 GLU A C 1
ATOM 644 O O . GLU A 1 81 ? 14.851 -4.578 -15.183 1.00 83.88 81 GLU A O 1
ATOM 649 N N . MET A 1 82 ? 16.127 -6.087 -14.135 1.00 86.00 82 MET A N 1
ATOM 650 C CA . MET A 1 82 ? 15.896 -5.513 -12.812 1.00 86.00 82 MET A CA 1
ATOM 651 C C . MET A 1 82 ? 16.808 -4.297 -12.629 1.00 86.00 82 MET A C 1
ATOM 653 O O . MET A 1 82 ? 17.938 -4.303 -13.121 1.00 86.00 82 MET A O 1
ATOM 657 N N . PRO A 1 83 ? 16.356 -3.262 -11.907 1.00 89.81 83 PRO A N 1
ATOM 658 C CA . PRO A 1 83 ? 17.103 -2.026 -11.804 1.00 89.81 83 PRO A CA 1
ATOM 659 C C . PRO A 1 83 ? 18.396 -2.246 -11.008 1.00 89.81 83 PRO A C 1
ATOM 661 O O . PRO A 1 83 ? 18.439 -3.026 -10.055 1.00 89.81 83 PRO A O 1
ATOM 664 N N . GLN A 1 84 ? 19.454 -1.527 -11.381 1.00 92.69 84 GLN A N 1
ATOM 665 C CA . GLN A 1 84 ? 20.715 -1.487 -10.625 1.00 92.69 84 GLN A CA 1
ATOM 666 C C . GLN A 1 84 ? 20.757 -0.338 -9.608 1.00 92.69 84 GLN A C 1
ATOM 668 O O . GLN A 1 84 ? 21.608 -0.324 -8.720 1.00 92.69 84 GLN A O 1
ATOM 673 N N . PHE A 1 85 ? 19.815 0.597 -9.718 1.00 94.38 85 PHE A N 1
ATOM 674 C CA . PHE A 1 85 ? 19.635 1.744 -8.837 1.00 94.38 85 PHE A CA 1
ATOM 675 C C . PHE A 1 85 ? 18.206 1.737 -8.311 1.00 94.38 85 PHE A C 1
ATOM 677 O O . PHE A 1 85 ? 17.276 1.437 -9.057 1.00 94.38 85 PHE A O 1
ATOM 684 N N . ARG A 1 86 ? 18.010 2.059 -7.036 1.00 94.62 86 ARG A N 1
ATOM 685 C CA . ARG A 1 86 ? 16.668 2.137 -6.452 1.00 94.62 86 ARG A CA 1
ATOM 686 C C . ARG A 1 86 ? 16.576 3.211 -5.385 1.00 94.62 86 ARG A C 1
ATOM 688 O O . ARG A 1 86 ? 17.587 3.610 -4.804 1.00 94.62 86 ARG A O 1
ATOM 695 N N . LEU A 1 87 ? 15.340 3.586 -5.074 1.00 94.88 87 LEU A N 1
ATOM 696 C CA . LEU A 1 87 ? 14.992 4.428 -3.936 1.00 94.88 87 LEU A CA 1
ATOM 697 C C . LEU A 1 87 ? 14.183 3.612 -2.926 1.00 94.88 87 LEU A C 1
ATOM 699 O O . LEU A 1 87 ? 13.199 2.976 -3.297 1.00 94.88 87 LEU A O 1
ATOM 703 N N . ILE A 1 88 ? 14.602 3.627 -1.659 1.00 92.44 88 ILE A N 1
ATOM 704 C CA . ILE A 1 88 ? 13.920 2.944 -0.542 1.00 92.44 88 ILE A CA 1
ATOM 705 C C . ILE A 1 88 ? 13.701 3.898 0.643 1.00 92.44 88 ILE A C 1
ATOM 707 O O . ILE A 1 88 ? 14.131 5.043 0.589 1.00 92.44 88 ILE A O 1
ATOM 711 N N . ASP A 1 89 ? 13.053 3.459 1.728 1.00 88.50 89 ASP A N 1
ATOM 712 C CA . ASP A 1 89 ? 12.788 4.281 2.933 1.00 88.50 89 ASP A CA 1
ATOM 713 C C . ASP A 1 89 ? 11.968 5.561 2.688 1.00 88.50 89 ASP A C 1
ATOM 715 O O . ASP A 1 89 ? 11.934 6.468 3.528 1.00 88.50 89 ASP A O 1
ATOM 719 N N . GLY A 1 90 ? 11.338 5.688 1.527 1.00 89.00 90 GLY A N 1
ATOM 720 C CA . GLY A 1 90 ? 10.518 6.836 1.189 1.00 89.00 90 GLY A CA 1
ATOM 721 C C . GLY A 1 90 ? 9.113 6.431 0.764 1.00 89.00 90 GLY A C 1
ATOM 722 O O . GLY A 1 90 ? 8.790 5.247 0.696 1.00 89.00 90 GLY A O 1
ATOM 723 N N . PRO A 1 91 ? 8.250 7.421 0.503 1.00 85.69 91 PRO A N 1
ATOM 724 C CA . PRO A 1 91 ? 6.820 7.196 0.323 1.00 85.69 91 PRO A CA 1
ATOM 725 C C . PRO A 1 91 ? 6.456 6.570 -1.028 1.00 85.69 91 PRO A C 1
ATOM 727 O O . PRO A 1 91 ? 5.277 6.385 -1.287 1.00 85.69 91 PRO A O 1
ATOM 730 N N . SER A 1 92 ? 7.417 6.359 -1.934 1.00 90.75 92 SER A N 1
ATOM 731 C CA . SER A 1 92 ? 7.205 5.727 -3.243 1.00 90.75 92 SER A CA 1
ATOM 732 C C . SER A 1 92 ? 8.545 5.325 -3.861 1.00 90.75 92 SER A C 1
ATOM 734 O O . SER A 1 92 ? 9.580 5.878 -3.492 1.00 90.75 92 SER A O 1
ATOM 736 N N . VAL A 1 93 ? 8.529 4.506 -4.914 1.00 92.44 93 VAL A N 1
ATOM 737 C CA . VAL A 1 93 ? 9.729 4.188 -5.723 1.00 92.44 93 VAL A CA 1
ATOM 738 C C . VAL A 1 93 ? 10.408 5.398 -6.392 1.00 92.44 93 VAL A C 1
ATOM 740 O O . VAL A 1 93 ? 11.496 5.275 -6.946 1.00 92.44 93 VAL A O 1
ATOM 743 N N . ARG A 1 94 ? 9.776 6.579 -6.370 1.00 93.56 94 ARG A N 1
ATOM 744 C CA . ARG A 1 94 ? 10.298 7.834 -6.942 1.00 93.56 94 ARG A CA 1
ATOM 745 C C . ARG A 1 94 ? 10.993 8.722 -5.921 1.00 93.56 94 ARG A C 1
ATOM 747 O O . ARG A 1 94 ? 11.488 9.784 -6.286 1.00 93.56 94 ARG A O 1
ATOM 754 N N . GLN A 1 95 ? 10.974 8.362 -4.645 1.00 95.12 95 GLN A N 1
ATOM 755 C CA . GLN A 1 95 ? 11.464 9.231 -3.589 1.00 95.12 95 GLN A CA 1
ATOM 756 C C . GLN A 1 95 ? 11.967 8.389 -2.427 1.00 95.12 95 GLN A C 1
ATOM 758 O O . GLN A 1 95 ? 11.183 7.650 -1.843 1.00 95.12 95 GLN A O 1
ATOM 763 N N . GLY A 1 96 ? 13.240 8.526 -2.064 1.00 95.19 96 GLY A N 1
ATOM 764 C CA . GLY A 1 96 ? 13.835 7.690 -1.025 1.00 95.19 96 GLY A CA 1
ATOM 765 C C . GLY A 1 96 ? 15.351 7.805 -0.924 1.00 95.19 96 GLY A C 1
ATOM 766 O O . GLY A 1 96 ? 15.976 8.592 -1.634 1.00 95.19 96 GLY A O 1
ATOM 767 N N . ARG A 1 97 ? 15.929 7.003 -0.031 1.00 94.69 97 ARG A N 1
ATOM 768 C CA . ARG A 1 97 ? 17.366 6.756 0.110 1.00 94.69 97 ARG A CA 1
ATOM 769 C C . ARG A 1 97 ? 17.886 6.074 -1.153 1.00 94.69 97 ARG A C 1
ATOM 771 O O . ARG A 1 97 ? 17.349 5.034 -1.545 1.00 94.69 97 ARG A O 1
ATOM 778 N N . LEU A 1 98 ? 18.924 6.639 -1.765 1.00 95.38 98 LEU A N 1
ATOM 779 C CA . LEU A 1 98 ? 19.544 6.077 -2.961 1.00 95.38 98 LEU A CA 1
ATOM 780 C C . LEU A 1 98 ? 20.360 4.832 -2.614 1.00 95.38 98 LEU A C 1
ATOM 782 O O . LEU A 1 98 ? 21.245 4.874 -1.755 1.00 95.38 98 LEU A O 1
ATOM 786 N N . GLN A 1 99 ? 20.084 3.735 -3.319 1.00 94.56 99 GLN A N 1
ATOM 787 C CA . GLN A 1 99 ? 20.882 2.519 -3.247 1.00 94.56 99 GLN A CA 1
ATOM 788 C C . GLN A 1 99 ? 21.326 2.025 -4.616 1.00 94.56 99 GLN A C 1
ATOM 790 O O . GLN A 1 99 ? 20.591 2.119 -5.599 1.00 94.56 99 GLN A O 1
ATOM 795 N N . ILE A 1 100 ? 22.521 1.436 -4.635 1.00 93.69 100 ILE A N 1
ATOM 796 C CA . ILE A 1 100 ? 23.163 0.869 -5.822 1.00 93.69 100 ILE A CA 1
ATOM 797 C C . ILE A 1 100 ? 23.392 -0.621 -5.593 1.00 93.69 100 ILE A C 1
ATOM 799 O O . ILE A 1 100 ? 23.875 -1.024 -4.529 1.00 93.69 100 ILE A O 1
ATOM 803 N N . LYS A 1 101 ? 23.059 -1.447 -6.585 1.00 91.25 101 LYS A N 1
ATOM 804 C CA . LYS A 1 101 ? 23.369 -2.875 -6.592 1.00 91.25 101 LYS A CA 1
ATOM 805 C C . LYS A 1 101 ? 24.805 -3.060 -7.072 1.00 91.25 101 LYS A C 1
ATOM 807 O O . LYS A 1 101 ? 25.082 -3.017 -8.265 1.00 91.25 101 LYS A O 1
ATOM 812 N N . PHE A 1 102 ? 25.721 -3.279 -6.134 1.00 90.06 102 PHE A N 1
ATOM 813 C CA . PHE A 1 102 ? 27.143 -3.455 -6.416 1.00 90.06 102 PHE A CA 1
ATOM 814 C C . PHE A 1 102 ? 27.660 -4.753 -5.792 1.00 90.06 102 PHE A C 1
ATOM 816 O O . PHE A 1 102 ? 27.473 -4.990 -4.595 1.00 90.06 102 PHE A O 1
ATOM 823 N N . GLN A 1 103 ? 28.288 -5.609 -6.608 1.00 86.81 103 GLN A N 1
ATOM 824 C CA . GLN A 1 103 ? 28.756 -6.948 -6.210 1.00 86.81 103 GLN A CA 1
ATOM 825 C C . GLN A 1 103 ? 27.645 -7.791 -5.542 1.00 86.81 103 GLN A C 1
ATOM 827 O O . GLN A 1 103 ? 27.823 -8.347 -4.458 1.00 86.81 103 GLN A O 1
ATOM 832 N N . ASN A 1 104 ? 26.462 -7.850 -6.170 1.00 85.31 104 ASN A N 1
ATOM 833 C CA . ASN A 1 104 ? 25.274 -8.574 -5.681 1.00 85.31 104 ASN A CA 1
ATOM 834 C C . ASN A 1 104 ? 24.781 -8.156 -4.277 1.00 85.31 104 ASN A C 1
ATOM 836 O O . ASN A 1 104 ? 24.119 -8.928 -3.576 1.00 85.31 104 ASN A O 1
ATOM 840 N N . ARG A 1 105 ? 25.065 -6.917 -3.858 1.00 87.56 105 ARG A N 1
ATOM 841 C CA . ARG A 1 105 ? 24.560 -6.324 -2.614 1.00 87.56 105 ARG A CA 1
ATOM 842 C C . ARG A 1 105 ? 24.053 -4.911 -2.894 1.00 87.56 105 ARG A C 1
ATOM 844 O O . ARG A 1 105 ? 24.742 -4.137 -3.547 1.00 87.56 105 ARG A O 1
ATOM 851 N N . TRP A 1 106 ? 22.870 -4.566 -2.392 1.00 91.75 106 TRP A N 1
ATOM 852 C CA . TRP A 1 106 ? 22.442 -3.169 -2.363 1.00 91.75 106 TRP A CA 1
ATOM 853 C C . TRP A 1 106 ? 23.185 -2.393 -1.282 1.00 91.75 106 TRP A C 1
ATOM 855 O O . TRP A 1 106 ? 23.348 -2.866 -0.153 1.00 91.75 106 TRP A O 1
ATOM 865 N N . ARG A 1 107 ? 23.648 -1.202 -1.642 1.00 91.38 107 ARG A N 1
ATOM 866 C CA . ARG A 1 107 ? 24.466 -0.346 -0.785 1.00 91.38 107 ARG A CA 1
ATOM 867 C C . ARG A 1 107 ? 23.911 1.058 -0.815 1.00 91.38 107 ARG A C 1
ATOM 869 O O . ARG A 1 107 ? 23.599 1.552 -1.897 1.00 91.38 107 ARG A O 1
ATOM 876 N N . SER A 1 108 ? 23.783 1.679 0.351 1.00 92.75 108 SER A N 1
ATOM 877 C CA . SER A 1 108 ? 23.453 3.097 0.421 1.00 92.75 108 SER A CA 1
ATOM 878 C C . SER A 1 108 ? 24.611 3.942 -0.090 1.00 92.75 108 SER A C 1
ATOM 880 O O . SER A 1 108 ? 25.771 3.530 -0.007 1.00 92.75 108 SER A O 1
ATOM 882 N N . VAL A 1 109 ? 24.290 5.110 -0.637 1.00 92.56 109 VAL A N 1
ATOM 883 C CA . VAL A 1 109 ? 25.287 6.036 -1.171 1.00 92.56 109 VAL A CA 1
ATOM 884 C C . VAL A 1 109 ? 25.635 7.088 -0.126 1.00 92.56 109 VAL A C 1
ATOM 886 O O . VAL A 1 109 ? 24.782 7.864 0.302 1.00 92.56 109 VAL A O 1
ATOM 889 N N . CYS A 1 110 ? 26.914 7.128 0.231 1.00 90.38 110 CYS A N 1
ATOM 890 C CA . CYS A 1 110 ? 27.497 8.120 1.121 1.00 90.38 110 CYS A CA 1
ATOM 891 C C . CYS A 1 110 ? 28.300 9.129 0.295 1.00 90.38 110 CYS A C 1
ATOM 893 O O . CYS A 1 110 ? 29.172 8.751 -0.491 1.00 90.38 110 CYS A O 1
ATOM 895 N N . THR A 1 111 ? 28.020 10.420 0.477 1.00 87.00 111 THR A N 1
ATOM 896 C CA . THR A 1 111 ? 28.589 11.485 -0.366 1.00 87.00 111 THR A CA 1
ATOM 897 C C . THR A 1 111 ? 29.873 12.102 0.171 1.00 87.00 111 THR A C 1
ATOM 899 O O . THR A 1 111 ? 30.425 12.952 -0.515 1.00 87.00 111 THR A O 1
ATOM 902 N N . LYS A 1 112 ? 30.311 11.745 1.388 1.00 78.50 112 LYS A N 1
ATOM 903 C CA . LYS A 1 112 ? 31.566 12.175 2.034 1.00 78.50 112 LYS A CA 1
ATOM 904 C C . LYS A 1 112 ? 31.986 13.610 1.643 1.00 78.50 112 LYS A C 1
ATOM 906 O O . LYS A 1 112 ? 32.864 13.764 0.791 1.00 78.50 112 LYS A O 1
ATOM 911 N N . LEU A 1 113 ? 31.380 14.627 2.279 1.00 68.69 113 LEU A N 1
ATOM 912 C CA . LEU A 1 113 ? 31.582 16.083 2.044 1.00 68.69 113 LEU A CA 1
ATOM 913 C C . LEU A 1 113 ? 30.724 16.750 0.937 1.00 68.69 113 LEU A C 1
ATOM 915 O O . LEU A 1 113 ? 31.048 17.845 0.484 1.00 68.69 113 LEU A O 1
ATOM 919 N N . THR A 1 114 ? 29.621 16.124 0.512 1.00 67.62 114 THR A N 1
ATOM 920 C CA . THR A 1 114 ? 28.550 16.735 -0.317 1.00 67.62 114 THR A CA 1
ATOM 921 C C . THR A 1 114 ? 28.989 17.428 -1.624 1.00 67.62 114 THR A C 1
ATOM 923 O O . THR A 1 114 ? 28.591 18.562 -1.873 1.00 67.62 114 THR A O 1
ATOM 926 N N . ASN A 1 115 ? 29.749 16.767 -2.511 1.00 81.75 115 ASN A N 1
ATOM 927 C CA . ASN A 1 115 ? 30.059 17.335 -3.845 1.00 81.75 115 ASN A CA 1
ATOM 928 C C . ASN A 1 115 ? 29.116 16.862 -4.966 1.00 81.75 115 ASN A C 1
ATOM 930 O O . ASN A 1 115 ? 29.444 16.989 -6.145 1.00 81.75 115 ASN A O 1
ATOM 934 N N . TRP A 1 116 ? 27.955 16.302 -4.618 1.00 92.19 116 TRP A N 1
ATOM 935 C CA . TRP A 1 116 ? 26.932 15.946 -5.600 1.00 92.19 116 TRP A CA 1
ATOM 936 C C . TRP A 1 116 ? 26.262 17.206 -6.140 1.00 92.19 116 TRP A C 1
ATOM 938 O O . TRP A 1 116 ? 25.670 17.989 -5.397 1.00 92.19 116 TRP A O 1
ATOM 948 N N . THR A 1 117 ? 26.340 17.385 -7.449 1.00 93.50 117 THR A N 1
ATOM 949 C CA . THR A 1 117 ? 25.676 18.468 -8.169 1.00 93.50 117 THR A CA 1
ATOM 950 C C . THR A 1 117 ? 24.234 18.091 -8.515 1.00 93.50 117 THR A C 1
ATOM 952 O O . THR A 1 117 ? 23.833 16.926 -8.453 1.00 93.50 117 THR A O 1
ATOM 955 N N . SER A 1 118 ? 23.433 19.071 -8.941 1.00 93.81 118 SER A N 1
ATOM 956 C CA . SER A 1 118 ? 22.098 18.794 -9.488 1.00 93.81 118 SER A CA 1
ATOM 957 C C . SER A 1 118 ? 22.147 17.901 -10.732 1.00 93.81 118 SER A C 1
ATOM 959 O O . SER A 1 118 ? 21.232 17.110 -10.937 1.00 93.81 118 SER A O 1
ATOM 961 N N . ILE A 1 119 ? 23.223 17.979 -11.526 1.00 95.31 119 ILE A N 1
ATOM 962 C CA . ILE A 1 119 ? 23.436 17.122 -12.700 1.00 95.31 119 ILE A CA 1
ATOM 963 C C . ILE A 1 119 ? 23.617 15.669 -12.255 1.00 95.31 119 ILE A C 1
ATOM 965 O O . ILE A 1 119 ? 22.958 14.789 -12.797 1.00 95.31 119 ILE A O 1
ATOM 969 N N . ASP A 1 120 ? 24.429 15.416 -11.226 1.00 95.31 120 ASP A N 1
ATOM 970 C CA . ASP A 1 120 ? 24.653 14.057 -10.712 1.00 95.31 120 ASP A CA 1
ATOM 971 C C . ASP A 1 120 ? 23.349 13.425 -10.201 1.00 95.31 120 ASP A C 1
ATOM 973 O O . ASP A 1 120 ? 23.055 12.263 -10.480 1.00 95.31 120 ASP A O 1
ATOM 977 N N . VAL A 1 121 ? 22.523 14.206 -9.495 1.00 95.50 121 VAL A N 1
ATOM 978 C CA . VAL A 1 121 ? 21.214 13.738 -9.013 1.00 95.50 121 VAL A CA 1
ATOM 979 C C . VAL A 1 121 ? 20.231 13.505 -10.165 1.00 95.50 121 VAL A C 1
ATOM 981 O O . VAL A 1 121 ? 19.482 12.526 -10.142 1.00 95.50 121 VAL A O 1
ATOM 984 N N . SER A 1 122 ? 20.241 14.366 -11.185 1.00 96.00 122 SER A N 1
ATOM 985 C CA . SER A 1 122 ? 19.427 14.185 -12.390 1.00 96.00 122 SER A CA 1
ATOM 986 C C . SER A 1 122 ? 19.787 12.874 -13.096 1.00 96.00 122 SER A C 1
ATOM 988 O O . SER A 1 122 ? 18.915 12.042 -13.350 1.00 96.00 122 SER A O 1
ATOM 990 N N . VAL A 1 123 ? 21.083 12.617 -13.285 1.00 95.94 123 VAL A N 1
ATOM 991 C CA . VAL A 1 123 ? 21.606 11.388 -13.899 1.00 95.94 123 VAL A CA 1
ATOM 992 C C . VAL A 1 123 ? 21.301 10.154 -13.040 1.00 95.94 123 VAL A C 1
ATOM 994 O O . VAL A 1 123 ? 20.956 9.097 -13.573 1.00 95.94 123 VAL A O 1
ATOM 997 N N . ALA A 1 124 ? 21.315 10.275 -11.708 1.00 95.69 124 ALA A N 1
ATOM 998 C CA . ALA A 1 124 ? 20.849 9.216 -10.809 1.00 95.69 124 ALA A CA 1
ATOM 999 C C . ALA A 1 124 ? 19.381 8.843 -11.066 1.00 95.69 124 ALA A C 1
ATOM 1001 O O . ALA A 1 124 ? 19.044 7.662 -11.152 1.00 95.69 124 ALA A O 1
ATOM 1002 N N . CYS A 1 125 ? 18.508 9.834 -11.251 1.00 95.56 125 CYS A N 1
ATOM 1003 C CA . CYS A 1 125 ? 17.110 9.598 -11.608 1.00 95.56 125 CYS A CA 1
ATOM 1004 C C . CYS A 1 125 ? 16.942 9.014 -13.018 1.00 95.56 125 CYS A C 1
ATOM 1006 O O . CYS A 1 125 ? 16.110 8.122 -13.213 1.00 95.56 125 CYS A O 1
ATOM 1008 N N . GLN A 1 126 ? 17.772 9.434 -13.972 1.00 94.81 126 GLN A N 1
ATOM 1009 C CA . GLN A 1 126 ? 17.804 8.877 -15.328 1.00 94.81 126 GLN A CA 1
ATOM 1010 C C . GLN A 1 126 ? 18.227 7.411 -15.357 1.00 94.81 126 GLN A C 1
ATOM 1012 O O . GLN A 1 126 ? 17.598 6.611 -16.052 1.00 94.81 126 GLN A O 1
ATOM 1017 N N . SER A 1 127 ? 19.158 7.029 -14.483 1.00 93.56 127 SER A N 1
ATOM 1018 C CA . SER A 1 127 ? 19.589 5.636 -14.292 1.00 93.56 127 SER A CA 1
ATOM 1019 C C . SER A 1 127 ? 18.456 4.710 -13.831 1.00 93.56 127 SER A C 1
ATOM 1021 O O . SER A 1 127 ? 18.542 3.494 -13.981 1.00 93.56 127 SER A O 1
ATOM 1023 N N . MET A 1 128 ? 17.388 5.275 -13.256 1.00 93.00 128 MET A N 1
ATOM 1024 C CA . MET A 1 128 ? 16.181 4.563 -12.814 1.00 93.00 128 MET A CA 1
ATOM 1025 C C . MET A 1 128 ? 15.001 4.729 -13.786 1.00 93.00 128 MET A C 1
ATOM 1027 O O . MET A 1 128 ? 13.893 4.270 -13.510 1.00 93.00 128 MET A O 1
ATOM 1031 N N . GLY A 1 129 ? 15.220 5.377 -14.934 1.00 92.06 129 GLY A N 1
ATOM 1032 C CA . GLY A 1 129 ? 14.213 5.554 -15.976 1.00 92.06 129 GLY A CA 1
ATOM 1033 C C . GLY A 1 129 ? 13.311 6.779 -15.811 1.00 92.06 129 GLY A C 1
ATOM 1034 O O . GLY A 1 129 ? 12.262 6.829 -16.459 1.00 92.06 129 GLY A O 1
ATOM 1035 N N . PHE A 1 130 ? 13.691 7.765 -14.993 1.00 92.31 130 PHE A N 1
ATOM 1036 C CA . PHE A 1 130 ? 12.997 9.054 -14.855 1.00 92.31 130 PHE A CA 1
ATOM 1037 C C . PHE A 1 130 ? 13.746 10.174 -15.584 1.00 92.31 130 PHE A C 1
ATOM 1039 O O . PHE A 1 130 ? 14.959 10.129 -15.696 1.00 92.31 130 PHE A O 1
ATOM 1046 N N . ASN A 1 131 ? 13.055 11.207 -16.064 1.00 93.06 131 ASN A N 1
ATOM 1047 C CA . ASN A 1 131 ? 13.719 12.276 -16.816 1.00 93.06 131 ASN A CA 1
ATOM 1048 C C . ASN A 1 131 ? 14.663 13.145 -15.966 1.00 93.06 131 ASN A C 1
ATOM 1050 O O . ASN A 1 131 ? 15.680 13.606 -16.477 1.00 93.06 131 ASN A O 1
ATOM 1054 N N . ASP A 1 132 ? 14.293 13.428 -14.715 1.00 94.50 132 ASP A N 1
ATOM 1055 C CA . ASP A 1 132 ? 15.016 14.381 -13.871 1.00 94.50 132 ASP A CA 1
ATOM 1056 C C . ASP A 1 132 ? 14.759 14.131 -12.374 1.00 94.50 132 ASP A C 1
ATOM 1058 O O . ASP A 1 132 ? 13.891 13.332 -11.998 1.00 94.50 132 ASP A O 1
ATOM 1062 N N . GLY A 1 133 ? 15.495 14.823 -11.507 1.00 95.25 133 GLY A N 1
ATOM 1063 C CA . GLY A 1 133 ? 15.306 14.753 -10.069 1.00 95.25 133 GLY A CA 1
ATOM 1064 C C . GLY A 1 133 ? 16.147 15.737 -9.273 1.00 95.25 133 GLY A C 1
ATOM 1065 O O . GLY A 1 133 ? 16.860 16.581 -9.808 1.00 95.25 133 GLY A O 1
ATOM 1066 N N . GLY A 1 134 ? 16.048 15.630 -7.953 1.00 95.94 134 GLY A N 1
ATOM 1067 C CA . GLY A 1 134 ? 16.745 16.522 -7.041 1.00 95.94 134 GLY A CA 1
ATOM 1068 C C . GLY A 1 134 ? 16.926 15.930 -5.657 1.00 95.94 134 GLY A C 1
ATOM 1069 O O . GLY A 1 134 ? 16.322 14.914 -5.297 1.00 95.94 134 GLY A O 1
ATOM 1070 N N . PHE A 1 135 ? 17.789 16.586 -4.885 1.00 95.00 135 PHE A N 1
ATOM 1071 C CA . PHE A 1 135 ? 17.991 16.265 -3.482 1.00 95.00 135 PHE A CA 1
ATOM 1072 C C . PHE A 1 135 ? 16.664 16.374 -2.728 1.00 95.00 135 PHE A C 1
ATOM 1074 O O . PHE A 1 135 ? 15.888 17.308 -2.944 1.00 95.00 135 PHE A O 1
ATOM 1081 N N . TRP A 1 136 ? 16.408 15.416 -1.843 1.00 94.69 136 TRP A N 1
ATOM 1082 C CA . TRP A 1 136 ? 15.222 15.431 -1.002 1.00 94.69 136 TRP A CA 1
ATOM 1083 C C . TRP A 1 136 ? 15.567 15.659 0.464 1.00 94.69 136 TRP A C 1
ATOM 1085 O O . TRP A 1 136 ? 15.127 16.651 1.044 1.00 94.69 136 TRP A O 1
AT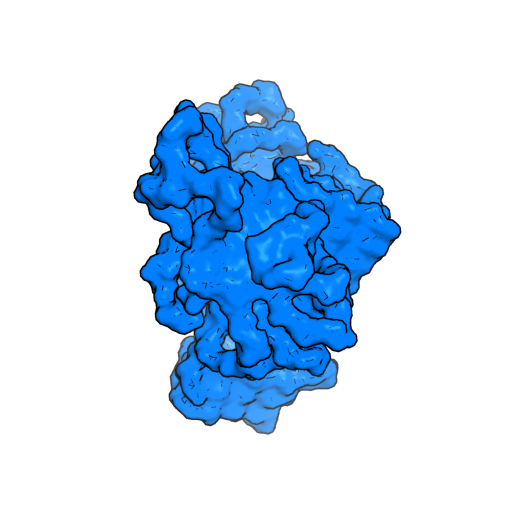OM 1095 N N . LYS A 1 137 ? 16.314 14.731 1.065 1.00 93.94 137 LYS A N 1
ATOM 1096 C CA . LYS A 1 137 ? 16.749 14.819 2.459 1.00 93.94 137 LYS A CA 1
ATOM 1097 C C . LYS A 1 137 ? 17.939 13.907 2.717 1.00 93.94 137 LYS A C 1
ATOM 1099 O O . LYS A 1 137 ? 18.192 12.975 1.956 1.00 93.94 137 LYS A O 1
ATOM 1104 N N . TRP A 1 138 ? 18.597 14.146 3.839 1.00 92.62 138 TRP A N 1
ATOM 1105 C CA . TRP A 1 138 ? 19.538 13.208 4.428 1.00 92.62 138 TRP A CA 1
ATOM 1106 C C . TRP A 1 138 ? 18.790 12.120 5.189 1.00 92.62 138 TRP A C 1
ATOM 1108 O O . TRP A 1 138 ? 17.738 12.364 5.791 1.00 92.62 138 TRP A O 1
ATOM 1118 N N . TYR A 1 139 ? 19.314 10.908 5.105 1.00 90.06 139 TYR A N 1
ATOM 1119 C CA . TYR A 1 139 ? 18.840 9.777 5.870 1.00 90.06 139 TYR A CA 1
ATOM 1120 C C . TYR A 1 139 ? 19.909 9.342 6.850 1.00 90.06 139 TYR A C 1
ATOM 1122 O O . TYR A 1 139 ? 21.018 9.018 6.423 1.00 90.06 139 TYR A O 1
ATOM 1130 N N . GLU A 1 140 ? 19.523 9.217 8.120 1.00 88.31 140 GLU A N 1
ATOM 1131 C CA . GLU A 1 140 ? 20.381 8.607 9.130 1.00 88.31 140 GLU A CA 1
ATOM 1132 C C . GLU A 1 140 ? 20.924 7.277 8.604 1.00 88.31 140 GLU A C 1
ATOM 1134 O O . GLU A 1 140 ? 20.190 6.470 8.003 1.00 88.31 140 GLU A O 1
ATOM 1139 N N . ARG A 1 141 ? 22.238 7.105 8.733 1.00 83.69 141 ARG A N 1
ATOM 1140 C CA . ARG A 1 141 ? 22.962 5.999 8.114 1.00 83.69 141 ARG A CA 1
ATOM 1141 C C . ARG A 1 141 ? 22.407 4.641 8.531 1.00 83.69 141 ARG A C 1
ATOM 1143 O O . ARG A 1 141 ? 22.150 4.382 9.700 1.00 83.69 141 ARG A O 1
ATOM 1150 N N . ASN A 1 142 ? 22.332 3.739 7.552 1.00 75.00 142 ASN A N 1
ATOM 1151 C CA . ASN A 1 142 ? 22.151 2.314 7.805 1.00 75.00 142 ASN A CA 1
ATOM 1152 C C . ASN A 1 142 ? 23.496 1.568 7.668 1.00 75.00 142 ASN A C 1
ATOM 1154 O O . ASN A 1 142 ? 23.957 1.302 6.548 1.00 75.00 142 ASN A O 1
ATOM 1158 N N . ASN A 1 143 ? 24.093 1.222 8.814 1.00 67.81 143 ASN A N 1
ATOM 1159 C CA . ASN A 1 143 ? 25.402 0.560 8.929 1.00 67.81 143 ASN A CA 1
ATOM 1160 C C . ASN A 1 143 ? 25.423 -0.873 8.351 1.00 67.81 143 ASN A C 1
ATOM 1162 O O . ASN A 1 143 ? 26.489 -1.432 8.105 1.00 67.81 143 ASN A O 1
ATOM 1166 N N . ASP A 1 144 ? 24.270 -1.478 8.053 1.00 70.06 144 ASP A N 1
ATOM 1167 C CA . ASP A 1 144 ? 24.205 -2.861 7.553 1.00 70.06 144 ASP A CA 1
ATOM 1168 C C . ASP A 1 144 ? 24.371 -2.934 6.034 1.00 70.06 144 ASP A C 1
ATOM 1170 O O . ASP A 1 144 ? 24.343 -4.008 5.418 1.00 70.06 144 ASP A O 1
ATOM 1174 N N . THR A 1 145 ? 24.532 -1.787 5.376 1.00 74.00 145 THR A N 1
ATOM 1175 C CA . THR A 1 145 ? 24.669 -1.719 3.922 1.00 74.00 145 THR A CA 1
ATOM 1176 C C . THR A 1 145 ? 26.119 -1.769 3.452 1.00 74.00 145 THR A C 1
ATOM 1178 O O . THR A 1 145 ? 26.341 -2.217 2.324 1.00 74.00 145 THR A O 1
ATOM 1181 N N . TYR A 1 146 ? 27.095 -1.432 4.309 1.00 85.94 146 TYR A N 1
ATOM 1182 C CA . TYR A 1 146 ? 28.495 -1.222 3.935 1.00 85.94 146 TYR A CA 1
ATOM 1183 C C . TYR A 1 146 ? 28.586 -0.244 2.749 1.00 85.94 146 TYR A C 1
ATOM 1185 O O . TYR A 1 146 ? 28.582 -0.683 1.586 1.00 85.94 146 TYR A O 1
ATOM 1193 N N . PRO A 1 147 ? 28.543 1.074 3.031 1.00 88.00 147 PRO A N 1
ATOM 1194 C CA . PRO A 1 147 ? 28.104 2.094 2.097 1.00 88.00 147 PRO A CA 1
ATOM 1195 C C . PRO A 1 147 ? 29.047 2.228 0.912 1.00 88.00 147 PRO A C 1
ATOM 1197 O O . PRO A 1 147 ? 30.258 2.016 0.998 1.00 88.00 147 PRO A O 1
ATOM 1200 N N . PHE A 1 148 ? 28.450 2.616 -0.206 1.00 90.94 148 PHE A N 1
ATOM 1201 C CA . PHE A 1 148 ? 29.138 2.962 -1.432 1.00 90.94 148 PHE A CA 1
ATOM 1202 C C . PHE A 1 148 ? 29.602 4.417 -1.325 1.00 90.94 148 PHE A C 1
ATOM 1204 O O . PHE A 1 148 ? 28.786 5.344 -1.352 1.00 90.94 148 PHE A O 1
ATOM 1211 N N . VAL A 1 149 ? 30.905 4.614 -1.127 1.00 91.81 149 VAL A N 1
ATOM 1212 C CA . VAL A 1 149 ? 31.488 5.936 -0.876 1.00 91.81 149 VAL A CA 1
ATOM 1213 C C . VAL A 1 149 ? 31.687 6.629 -2.220 1.00 91.81 149 VAL A C 1
ATOM 1215 O O . VAL A 1 149 ? 32.604 6.295 -2.969 1.00 91.81 149 VAL A O 1
ATOM 1218 N N . MET A 1 150 ? 30.841 7.609 -2.527 1.00 92.62 150 MET A N 1
ATOM 1219 C CA . MET A 1 150 ? 30.883 8.329 -3.798 1.00 92.62 150 MET A CA 1
ATOM 1220 C C . MET A 1 150 ? 30.890 9.841 -3.574 1.00 92.62 150 MET A C 1
ATOM 1222 O O . MET A 1 150 ? 29.835 10.478 -3.616 1.00 92.62 150 MET A O 1
ATOM 1226 N N . PRO A 1 151 ? 32.069 10.442 -3.337 1.00 89.56 151 PRO A N 1
ATOM 1227 C CA . PRO A 1 151 ? 32.156 11.866 -3.071 1.00 89.56 151 PRO A CA 1
ATOM 1228 C C . PRO A 1 151 ? 31.974 12.732 -4.311 1.00 89.56 151 PRO A C 1
ATOM 1230 O O . PRO A 1 151 ? 31.465 13.838 -4.183 1.00 89.56 151 PRO A O 1
ATOM 1233 N N . LEU A 1 152 ? 32.394 12.267 -5.492 1.00 90.19 152 LEU A N 1
ATOM 1234 C CA . LEU A 1 152 ? 32.499 13.114 -6.679 1.00 90.19 152 LEU A CA 1
ATOM 1235 C C . LEU A 1 152 ? 32.140 12.338 -7.965 1.00 90.19 152 LEU A C 1
ATOM 1237 O O . LEU A 1 152 ? 33.044 11.864 -8.654 1.00 90.19 152 LEU A O 1
ATOM 1241 N N . PRO A 1 153 ? 30.840 12.204 -8.301 1.00 92.81 153 PRO A N 1
ATOM 1242 C CA . PRO A 1 153 ? 30.394 11.509 -9.514 1.00 92.81 153 PRO A CA 1
ATOM 1243 C C . PRO A 1 153 ? 30.896 12.137 -10.825 1.00 92.81 153 PRO A C 1
ATOM 1245 O O . PRO A 1 153 ? 31.250 11.407 -11.749 1.00 92.81 153 PRO A O 1
ATOM 1248 N N . LYS A 1 154 ? 30.946 13.479 -10.900 1.00 93.12 154 LYS A N 1
ATOM 1249 C CA . LYS A 1 154 ? 31.306 14.270 -12.098 1.00 93.12 154 LYS A CA 1
ATOM 1250 C C . LYS A 1 154 ? 30.526 13.866 -13.357 1.00 93.12 154 LYS A C 1
ATOM 1252 O O . LYS A 1 154 ? 31.107 13.622 -14.418 1.00 93.12 154 LYS A O 1
ATOM 1257 N N . CYS A 1 155 ? 29.210 13.769 -13.253 1.00 95.31 155 CYS A N 1
ATOM 1258 C CA . CYS A 1 155 ? 28.380 13.449 -14.400 1.00 95.31 155 CYS A CA 1
ATOM 1259 C C . CYS A 1 155 ? 28.300 14.619 -15.394 1.00 95.31 155 CYS A C 1
ATOM 1261 O O . CYS A 1 155 ? 28.289 15.793 -15.018 1.00 95.31 155 CYS A O 1
ATOM 1263 N N . GLN A 1 156 ? 28.210 14.288 -16.685 1.00 94.25 156 GLN A N 1
ATOM 1264 C CA . GLN A 1 156 ? 27.923 15.252 -17.748 1.00 94.25 156 GLN A CA 1
ATOM 1265 C C . GLN A 1 156 ? 26.411 15.304 -18.035 1.00 94.25 156 GLN A C 1
ATOM 1267 O O . GLN A 1 156 ? 25.736 14.285 -17.896 1.00 94.25 156 GLN A O 1
ATOM 1272 N N . PRO A 1 157 ? 25.857 16.444 -18.493 1.00 89.31 157 PRO A N 1
ATOM 1273 C CA . PRO A 1 157 ? 24.412 16.587 -18.725 1.00 89.31 157 PRO A CA 1
ATOM 1274 C C . PRO A 1 157 ? 23.799 15.678 -19.806 1.00 89.31 157 PRO A C 1
ATOM 1276 O O . PRO A 1 157 ? 22.580 15.591 -19.905 1.00 89.31 157 PRO A O 1
ATOM 1279 N N . ASN A 1 158 ? 24.613 15.070 -20.670 1.00 89.69 158 ASN A N 1
ATOM 1280 C CA . ASN A 1 158 ? 24.183 14.229 -21.795 1.00 89.69 158 ASN A CA 1
ATOM 1281 C C . ASN A 1 158 ? 24.170 12.725 -21.474 1.00 89.69 158 ASN A C 1
ATOM 1283 O O . ASN A 1 158 ? 23.823 11.923 -22.340 1.00 89.69 158 ASN A O 1
ATOM 1287 N N . ILE A 1 159 ? 24.581 12.348 -20.267 1.00 93.25 159 ILE A N 1
ATOM 1288 C CA . ILE A 1 159 ? 24.663 10.965 -19.810 1.00 93.25 159 ILE A CA 1
ATOM 1289 C C . ILE A 1 159 ? 23.340 10.572 -19.149 1.00 93.25 159 ILE A C 1
ATOM 1291 O O . ILE A 1 159 ? 22.772 11.379 -18.430 1.00 93.25 159 ILE A O 1
ATOM 1295 N N . SER A 1 160 ? 22.876 9.333 -19.348 1.00 88.94 160 SER A N 1
ATOM 1296 C CA . SER A 1 160 ? 21.623 8.820 -18.766 1.00 88.94 160 SER A CA 1
ATOM 1297 C C . SER A 1 160 ? 21.806 7.743 -17.690 1.00 88.94 160 SER A C 1
ATOM 1299 O O . SER A 1 160 ? 20.817 7.208 -17.195 1.00 88.94 160 SER A O 1
ATOM 1301 N N . SER A 1 161 ? 23.048 7.389 -17.346 1.00 92.06 161 SER A N 1
ATOM 1302 C CA . SER A 1 161 ? 23.381 6.378 -16.338 1.00 92.06 161 SER A CA 1
ATOM 1303 C C . SER A 1 161 ? 24.532 6.849 -15.454 1.00 92.06 161 SER A C 1
ATOM 1305 O O . SER A 1 161 ? 25.538 7.343 -15.956 1.00 92.06 161 SER A O 1
ATOM 1307 N N . LEU A 1 162 ? 24.430 6.642 -14.140 1.00 93.56 162 LEU A N 1
ATOM 1308 C CA . LEU A 1 162 ? 25.510 6.943 -13.200 1.00 93.56 162 LEU A CA 1
ATOM 1309 C C . LEU A 1 162 ? 26.782 6.170 -13.540 1.00 93.56 162 LEU A C 1
ATOM 1311 O O . LEU A 1 162 ? 27.866 6.706 -13.348 1.00 93.56 162 LEU A O 1
ATOM 1315 N N . TRP A 1 163 ? 26.665 4.953 -14.084 1.00 93.19 163 TRP A N 1
ATOM 1316 C CA . TRP A 1 163 ? 27.819 4.136 -14.475 1.00 93.19 163 TRP A CA 1
ATOM 1317 C C . TRP A 1 163 ? 28.680 4.761 -15.577 1.00 93.19 163 TRP A C 1
ATOM 1319 O O . TRP A 1 163 ? 29.857 4.429 -15.679 1.00 93.19 163 TRP A O 1
ATOM 1329 N N . ASP A 1 164 ? 28.120 5.683 -16.358 1.00 93.31 164 ASP A N 1
ATOM 1330 C CA . ASP A 1 164 ? 28.831 6.362 -17.441 1.00 93.31 164 ASP A CA 1
ATOM 1331 C C . ASP A 1 164 ? 29.529 7.654 -16.961 1.00 93.31 164 ASP A C 1
ATOM 1333 O O . ASP A 1 164 ? 30.254 8.293 -17.724 1.00 93.31 164 ASP A O 1
ATOM 1337 N N . CYS A 1 165 ? 29.332 8.064 -15.701 1.00 93.69 165 CYS A N 1
ATOM 1338 C CA . CYS A 1 165 ? 29.997 9.236 -15.133 1.00 93.69 165 CYS A CA 1
ATOM 1339 C C . CYS A 1 165 ? 31.476 8.954 -14.812 1.00 93.69 165 CYS A C 1
ATOM 1341 O O . CYS A 1 165 ? 31.843 7.842 -14.430 1.00 93.69 165 CYS A O 1
ATOM 1343 N N . GLU A 1 166 ? 32.338 9.977 -14.892 1.00 93.31 166 GLU A N 1
ATOM 1344 C CA . GLU A 1 166 ? 33.792 9.835 -14.672 1.00 93.31 166 GLU A CA 1
ATOM 1345 C C . GLU A 1 166 ? 34.109 9.172 -13.320 1.00 93.31 166 GLU A C 1
ATOM 1347 O O . GLU A 1 166 ? 34.926 8.253 -13.264 1.00 93.31 166 GLU A O 1
ATOM 1352 N N . GLY A 1 167 ? 33.415 9.568 -12.246 1.00 90.19 167 GLY A N 1
ATOM 1353 C CA . GLY A 1 167 ? 33.602 9.009 -10.903 1.00 90.19 167 GLY A CA 1
ATOM 1354 C C . GLY A 1 167 ? 33.175 7.544 -10.750 1.00 90.19 167 GLY A C 1
ATOM 1355 O O . GLY A 1 167 ? 33.619 6.878 -9.818 1.00 90.19 167 GLY A O 1
ATOM 1356 N N . PHE A 1 168 ? 32.354 7.026 -11.667 1.00 90.75 168 PHE A N 1
ATOM 1357 C CA . PHE A 1 168 ? 31.888 5.635 -11.689 1.00 90.75 168 PHE A CA 1
ATOM 1358 C C . PHE A 1 168 ? 32.614 4.763 -12.721 1.00 90.75 168 PHE A C 1
ATOM 1360 O O . PHE A 1 168 ? 32.503 3.539 -12.660 1.00 90.75 168 PHE A O 1
ATOM 1367 N N . SER A 1 169 ? 33.379 5.375 -13.631 1.00 85.50 169 SER A N 1
ATOM 1368 C CA . SER A 1 169 ? 34.039 4.709 -14.764 1.00 85.50 169 SER A CA 1
ATOM 1369 C C . SER A 1 169 ? 34.991 3.570 -14.377 1.00 85.50 169 SER A C 1
ATOM 1371 O O . SER A 1 169 ? 35.244 2.681 -15.190 1.00 85.50 169 SER A O 1
ATOM 1373 N N . ASN A 1 170 ? 35.497 3.562 -13.138 1.00 87.69 170 ASN A N 1
ATOM 1374 C CA . ASN A 1 170 ? 36.298 2.472 -12.586 1.00 87.69 170 ASN A CA 1
ATOM 1375 C C . ASN A 1 170 ? 35.676 1.923 -11.287 1.00 87.69 170 ASN A C 1
ATOM 1377 O O . ASN A 1 170 ? 36.086 2.324 -10.191 1.00 87.69 170 ASN A O 1
ATOM 1381 N N . PRO A 1 171 ? 34.691 1.008 -11.386 1.00 83.81 171 PRO A N 1
ATOM 1382 C CA . PRO A 1 171 ? 33.940 0.533 -10.229 1.00 83.81 171 PRO A CA 1
ATOM 1383 C C . PRO A 1 171 ? 34.796 -0.171 -9.167 1.00 83.81 171 PRO A C 1
ATOM 1385 O O . PRO A 1 171 ? 34.484 -0.084 -7.981 1.00 83.81 171 PRO A O 1
ATOM 1388 N N . ASP A 1 172 ? 35.895 -0.818 -9.565 1.00 83.31 172 ASP A N 1
ATOM 1389 C CA . ASP A 1 172 ? 36.791 -1.541 -8.650 1.00 83.31 172 ASP A CA 1
ATOM 1390 C C . ASP A 1 172 ? 37.595 -0.608 -7.731 1.00 83.31 172 ASP A C 1
ATOM 1392 O O . ASP A 1 172 ? 38.080 -1.030 -6.681 1.00 83.31 172 ASP A O 1
ATOM 1396 N N . MET A 1 173 ? 37.727 0.670 -8.100 1.00 85.12 173 MET A N 1
ATOM 1397 C CA . MET A 1 173 ? 38.393 1.684 -7.279 1.00 85.12 173 MET A CA 1
ATOM 1398 C C . MET A 1 173 ? 37.453 2.374 -6.286 1.00 85.12 173 MET A C 1
ATOM 1400 O O . MET A 1 173 ? 37.920 3.160 -5.459 1.00 85.12 173 MET A O 1
ATOM 1404 N N . ILE A 1 174 ? 36.145 2.106 -6.346 1.00 88.19 174 ILE A N 1
ATOM 1405 C CA . ILE A 1 174 ? 35.171 2.768 -5.481 1.00 88.19 174 ILE A CA 1
ATOM 1406 C C . ILE A 1 174 ? 35.219 2.125 -4.091 1.00 88.19 174 ILE A C 1
ATOM 1408 O O . ILE A 1 174 ? 34.910 0.937 -3.947 1.00 88.19 174 ILE A O 1
ATOM 1412 N N . PRO A 1 175 ? 35.598 2.880 -3.041 1.00 89.75 175 PRO A N 1
ATOM 1413 C CA . PRO A 1 175 ? 35.742 2.299 -1.726 1.00 89.75 175 PRO A CA 1
ATOM 1414 C C . PRO A 1 175 ? 34.375 1.975 -1.132 1.00 89.75 175 PRO A C 1
ATOM 1416 O O . PRO A 1 175 ? 33.422 2.754 -1.185 1.00 89.75 175 PRO A O 1
ATOM 1419 N N . LEU A 1 176 ? 34.322 0.818 -0.492 1.00 90.12 176 LEU A N 1
ATOM 1420 C CA . LEU A 1 176 ? 33.227 0.414 0.366 1.00 90.12 176 LEU A CA 1
ATOM 1421 C C . LEU A 1 176 ? 33.737 0.549 1.799 1.00 90.12 176 LEU A C 1
ATOM 1423 O O . LEU A 1 176 ? 34.679 -0.148 2.172 1.00 90.12 176 LEU A O 1
ATOM 1427 N N . SER A 1 177 ? 33.233 1.510 2.575 1.00 85.50 177 SER A N 1
ATOM 1428 C CA . SER A 1 177 ? 33.834 1.804 3.881 1.00 85.50 177 SER A CA 1
ATOM 1429 C C . SER A 1 177 ? 32.895 2.534 4.830 1.00 85.50 177 SER A C 1
ATOM 1431 O O . SER A 1 177 ? 32.508 3.670 4.575 1.00 85.50 177 SER A O 1
ATOM 1433 N N . GLU A 1 178 ? 32.634 1.915 5.982 1.00 82.75 178 GLU A N 1
ATOM 1434 C CA . GLU A 1 178 ? 31.965 2.573 7.113 1.00 82.75 178 GLU A CA 1
ATOM 1435 C C . GLU A 1 178 ? 32.816 3.714 7.682 1.00 82.75 178 GLU A C 1
ATOM 1437 O O . GLU A 1 178 ? 32.328 4.820 7.898 1.00 82.75 178 GLU A O 1
ATOM 1442 N N . ASN A 1 179 ? 34.120 3.477 7.860 1.00 84.44 179 ASN A N 1
ATOM 1443 C CA . ASN A 1 179 ? 35.026 4.437 8.496 1.00 84.44 179 ASN A CA 1
ATOM 1444 C C . ASN A 1 179 ? 35.142 5.740 7.699 1.00 84.44 179 ASN A C 1
ATOM 1446 O O . ASN A 1 179 ? 35.165 6.817 8.283 1.00 84.44 179 ASN A O 1
ATOM 1450 N N . LEU A 1 180 ? 35.199 5.660 6.363 1.00 85.62 180 LEU A N 1
ATOM 1451 C CA . LEU A 1 180 ? 35.274 6.858 5.517 1.00 85.62 180 LEU A CA 1
ATOM 1452 C C . LEU A 1 180 ? 33.996 7.692 5.538 1.00 85.62 180 LEU A C 1
ATOM 1454 O O . LEU A 1 180 ? 34.036 8.856 5.145 1.00 85.62 180 LEU A O 1
ATOM 1458 N N . CYS A 1 181 ? 32.890 7.078 5.940 1.00 85.94 181 CYS A N 1
ATOM 1459 C CA . CYS A 1 181 ? 31.587 7.699 5.990 1.00 85.94 181 CYS A CA 1
ATOM 1460 C C . CYS A 1 181 ? 31.208 8.111 7.415 1.00 85.94 181 CYS A C 1
ATOM 1462 O O . CYS A 1 181 ? 30.286 8.897 7.570 1.00 85.94 181 CYS A O 1
ATOM 1464 N N . GLN A 1 182 ? 31.896 7.658 8.465 1.00 83.12 182 GLN A N 1
ATOM 1465 C CA . GLN A 1 182 ? 31.550 7.927 9.867 1.00 83.12 182 GLN A CA 1
ATOM 1466 C C . GLN A 1 182 ? 31.107 9.384 10.125 1.00 83.12 182 GLN A C 1
ATOM 1468 O O . GLN A 1 182 ? 31.828 10.324 9.812 1.00 83.12 182 GLN A O 1
ATOM 1473 N N . GLY A 1 183 ? 29.902 9.555 10.685 1.00 81.56 183 GLY A N 1
ATOM 1474 C CA . GLY A 1 183 ? 29.303 10.871 10.952 1.00 81.56 183 GLY A CA 1
ATOM 1475 C C . GLY A 1 183 ? 28.551 11.527 9.784 1.00 81.56 183 GLY A C 1
ATOM 1476 O O . GLY A 1 183 ? 27.880 12.525 10.008 1.00 81.56 183 GLY A O 1
ATOM 1477 N N . GLU A 1 184 ? 28.625 10.983 8.568 1.00 85.88 184 GLU A N 1
ATOM 1478 C CA . GLU A 1 184 ? 27.810 11.449 7.434 1.00 85.88 184 GLU A CA 1
ATOM 1479 C C . GLU A 1 184 ? 26.438 10.738 7.388 1.00 85.88 184 GLU A C 1
ATOM 1481 O O . GLU A 1 184 ? 26.238 9.691 8.003 1.00 85.88 184 GLU A O 1
ATOM 1486 N N . ASP A 1 185 ? 25.518 11.251 6.581 1.00 89.31 185 ASP A N 1
ATOM 1487 C CA . ASP A 1 185 ? 24.230 10.612 6.298 1.00 89.31 185 ASP A CA 1
ATOM 1488 C C . ASP A 1 185 ? 24.193 10.056 4.867 1.00 89.31 185 ASP A C 1
ATOM 1490 O O . ASP A 1 185 ? 25.003 10.420 4.009 1.00 89.31 185 ASP A O 1
ATOM 1494 N N . ASP A 1 186 ? 23.242 9.164 4.594 1.00 91.75 186 ASP A N 1
ATOM 1495 C CA . ASP A 1 186 ? 23.018 8.653 3.242 1.00 91.75 186 ASP A CA 1
ATOM 1496 C C . ASP A 1 186 ? 22.152 9.632 2.438 1.00 91.75 186 ASP A C 1
ATOM 1498 O O . ASP A 1 186 ? 21.193 10.225 2.951 1.00 91.75 186 ASP A O 1
ATOM 1502 N N . ILE A 1 187 ? 22.451 9.774 1.145 1.00 93.69 187 ILE A N 1
ATOM 1503 C CA . ILE A 1 187 ? 21.712 10.696 0.278 1.00 93.69 187 ILE A CA 1
ATOM 1504 C C . ILE A 1 187 ? 20.311 10.162 -0.052 1.00 93.69 187 ILE A C 1
ATOM 1506 O O . ILE A 1 187 ? 20.125 9.033 -0.519 1.00 93.69 187 ILE A O 1
ATOM 1510 N N . GLY A 1 188 ? 19.306 11.010 0.158 1.00 95.50 188 GLY A N 1
ATOM 1511 C CA . GLY A 1 188 ? 17.942 10.813 -0.312 1.00 95.50 188 GLY A CA 1
ATOM 1512 C C . GLY A 1 188 ? 17.615 11.737 -1.479 1.00 95.50 188 GLY A C 1
ATOM 1513 O O . GLY A 1 188 ? 17.845 12.947 -1.411 1.00 95.50 188 GLY A O 1
ATOM 1514 N N . ILE A 1 189 ? 17.026 11.181 -2.536 1.00 96.81 189 ILE A N 1
ATOM 1515 C CA . ILE A 1 189 ? 16.650 11.927 -3.743 1.00 96.81 189 ILE A CA 1
ATOM 1516 C C . ILE A 1 189 ? 15.179 11.710 -4.097 1.00 96.81 189 ILE A C 1
ATOM 1518 O O . ILE A 1 189 ? 14.525 10.772 -3.628 1.00 96.81 189 ILE A O 1
ATOM 1522 N N . ARG A 1 190 ? 14.651 12.605 -4.930 1.00 96.75 190 ARG A N 1
ATOM 1523 C CA . ARG A 1 190 ? 13.303 12.545 -5.493 1.00 96.75 190 ARG A CA 1
ATOM 1524 C C . ARG A 1 190 ? 13.375 12.710 -7.006 1.00 96.75 190 ARG A C 1
ATOM 1526 O O . ARG A 1 190 ? 13.957 13.678 -7.478 1.00 96.75 190 ARG A O 1
ATOM 1533 N N . CYS A 1 191 ? 12.727 11.814 -7.739 1.00 95.25 191 CYS A N 1
ATOM 1534 C CA . CYS A 1 191 ? 12.692 11.796 -9.197 1.00 95.25 191 CYS A CA 1
ATOM 1535 C C . CYS A 1 191 ? 11.319 12.208 -9.747 1.00 95.25 191 CYS A C 1
ATOM 1537 O O . CYS A 1 191 ? 10.267 11.863 -9.194 1.00 95.25 191 CYS A O 1
ATOM 1539 N N . TRP A 1 192 ? 11.312 12.918 -10.873 1.00 92.94 192 TRP A N 1
ATOM 1540 C CA . TRP A 1 192 ? 10.111 13.408 -11.550 1.00 92.94 192 TRP A CA 1
ATOM 1541 C C . TRP A 1 192 ? 10.285 13.453 -13.073 1.00 92.94 192 TRP A C 1
ATOM 1543 O O . TRP A 1 192 ? 11.288 13.024 -13.639 1.00 92.94 192 TRP A O 1
ATOM 1553 N N . GLY A 1 193 ? 9.254 13.959 -13.747 1.00 89.94 193 GLY A N 1
ATOM 1554 C CA . GLY A 1 193 ? 9.222 14.090 -15.196 1.00 89.94 193 GLY A CA 1
ATOM 1555 C C . GLY A 1 193 ? 8.822 12.804 -15.915 1.00 89.94 193 GLY A C 1
ATOM 1556 O O . GLY A 1 193 ? 8.448 11.797 -15.301 1.00 89.94 193 GLY A O 1
ATOM 1557 N N . ALA A 1 194 ? 8.877 12.881 -17.244 1.00 90.31 194 ALA A N 1
ATOM 1558 C CA . ALA A 1 194 ? 8.489 11.787 -18.119 1.00 90.31 194 ALA A CA 1
ATOM 1559 C C . ALA A 1 194 ? 9.372 10.553 -17.890 1.00 90.31 194 ALA A C 1
ATOM 1561 O O . ALA A 1 194 ? 10.556 10.691 -17.578 1.00 90.31 194 ALA A O 1
ATOM 1562 N N . PRO A 1 195 ? 8.820 9.339 -18.018 1.00 92.44 195 PRO A N 1
ATOM 1563 C CA . PRO A 1 195 ? 9.656 8.153 -18.053 1.00 92.44 195 PRO A CA 1
ATOM 1564 C C . PRO A 1 195 ? 10.575 8.198 -19.280 1.00 92.44 195 PRO A C 1
ATOM 1566 O O . PRO A 1 195 ? 10.191 8.728 -20.319 1.00 92.44 195 PRO A O 1
ATOM 1569 N N . ILE A 1 196 ? 11.774 7.632 -19.158 1.00 92.44 196 ILE A N 1
ATOM 1570 C CA . ILE A 1 196 ? 12.756 7.531 -20.251 1.00 92.44 196 ILE A CA 1
ATOM 1571 C C . ILE A 1 196 ? 13.215 6.089 -20.523 1.00 92.44 196 ILE A C 1
ATOM 1573 O O . ILE A 1 196 ? 13.995 5.855 -21.441 1.00 92.44 196 ILE A O 1
ATOM 1577 N N . PHE A 1 197 ? 12.697 5.106 -19.779 1.00 90.94 197 PHE A N 1
ATOM 1578 C CA . PHE A 1 197 ? 13.042 3.690 -19.947 1.00 90.94 197 PHE A CA 1
ATOM 1579 C C . PHE A 1 197 ? 12.554 3.103 -21.283 1.00 90.94 197 PHE A C 1
ATOM 1581 O O . PHE A 1 197 ? 11.506 3.473 -21.812 1.00 90.94 197 PHE A O 1
ATOM 1588 N N . LEU A 1 198 ? 13.257 2.114 -21.828 1.00 90.06 198 LEU A N 1
ATOM 1589 C CA . LEU A 1 198 ? 12.923 1.552 -23.137 1.00 90.06 198 LEU A CA 1
ATOM 1590 C C . LEU A 1 198 ? 11.475 1.015 -23.205 1.00 90.06 198 LEU A C 1
ATOM 1592 O O . LEU A 1 198 ? 11.078 0.127 -22.450 1.00 90.06 198 LEU A O 1
ATOM 1596 N N . GLY A 1 199 ? 10.687 1.554 -24.141 1.00 88.44 199 GLY A N 1
ATOM 1597 C CA . GLY A 1 199 ? 9.293 1.164 -24.373 1.00 88.44 199 GLY A CA 1
ATOM 1598 C C . GLY A 1 199 ? 8.249 2.012 -23.636 1.00 88.44 199 GLY A C 1
ATOM 1599 O O . GLY A 1 199 ? 7.051 1.780 -23.828 1.00 88.44 199 GLY A O 1
ATOM 1600 N N . TRP A 1 200 ? 8.652 3.012 -22.842 1.00 90.38 200 TRP A N 1
ATOM 1601 C CA . TRP A 1 200 ? 7.727 3.877 -22.095 1.00 90.38 200 TRP A CA 1
ATOM 1602 C C . TRP A 1 200 ? 6.677 4.558 -22.985 1.00 90.38 200 TRP A C 1
ATOM 1604 O O . TRP A 1 200 ? 5.509 4.625 -22.611 1.00 90.38 200 TRP A O 1
ATOM 1614 N N . GLN A 1 201 ? 7.050 4.974 -24.202 1.00 90.69 201 GLN A N 1
ATOM 1615 C CA . GLN A 1 201 ? 6.191 5.701 -25.150 1.00 90.69 201 GLN A CA 1
ATOM 1616 C C . GLN A 1 201 ? 4.984 4.891 -25.625 1.00 90.69 201 GLN A C 1
ATOM 1618 O O . GLN A 1 201 ? 4.107 5.426 -26.292 1.00 90.69 201 GLN A O 1
ATOM 1623 N N . ARG A 1 202 ? 4.953 3.588 -25.356 1.00 91.50 202 ARG A N 1
ATOM 1624 C CA . ARG A 1 202 ? 3.855 2.699 -25.744 1.00 91.50 202 ARG A C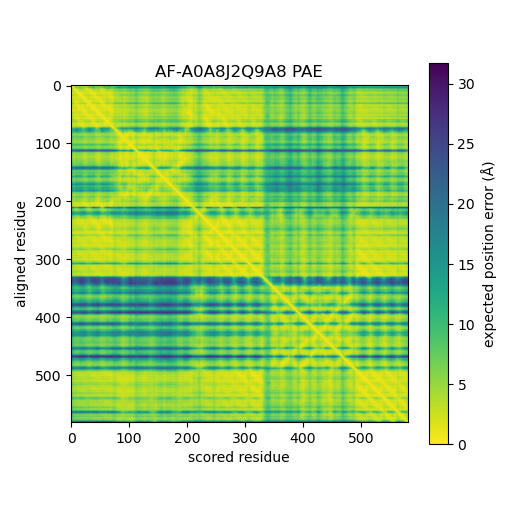A 1
ATOM 1625 C C . ARG A 1 202 ? 2.934 2.379 -24.572 1.00 91.50 202 ARG A C 1
ATOM 1627 O O . ARG A 1 202 ? 2.003 1.607 -24.749 1.00 91.50 202 ARG A O 1
ATOM 1634 N N . HIS A 1 203 ? 3.184 2.945 -23.392 1.00 95.06 203 HIS A N 1
ATOM 1635 C CA . HIS A 1 203 ? 2.334 2.720 -22.233 1.00 95.06 203 HIS A CA 1
ATOM 1636 C C . HIS A 1 203 ? 1.091 3.603 -22.303 1.00 95.06 203 HIS A C 1
ATOM 1638 O O . HIS A 1 203 ? 1.135 4.775 -22.694 1.00 95.06 203 HIS A O 1
ATOM 1644 N N . TRP A 1 204 ? -0.032 3.020 -21.912 1.00 97.25 204 TRP A N 1
ATOM 1645 C CA . TRP A 1 204 ? -1.295 3.729 -21.756 1.00 97.25 204 TRP A CA 1
ATOM 1646 C C . TRP A 1 204 ? -1.497 4.118 -20.289 1.00 97.25 204 TRP A C 1
ATOM 1648 O O . TRP A 1 204 ? -0.737 3.707 -19.413 1.00 97.25 204 TRP A O 1
ATOM 1658 N N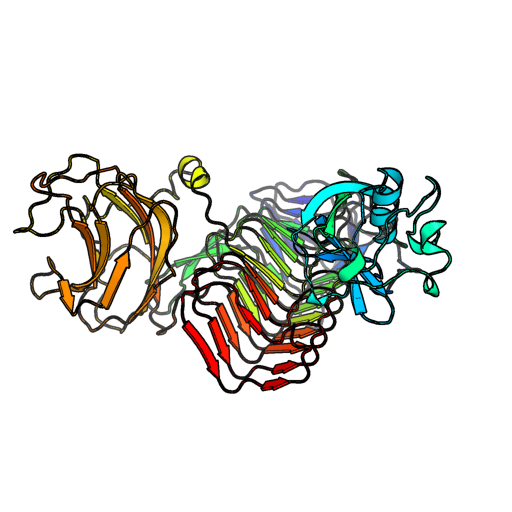 . LYS A 1 205 ? -2.498 4.942 -19.991 1.00 97.88 205 LYS A N 1
ATOM 1659 C CA . LYS A 1 205 ? -2.644 5.566 -18.664 1.00 97.88 205 LYS A CA 1
ATOM 1660 C C . LYS A 1 205 ? -3.140 4.633 -17.575 1.00 97.88 205 LYS A C 1
ATOM 1662 O O . LYS A 1 205 ? -2.829 4.864 -16.414 1.00 97.88 205 LYS A O 1
ATOM 1667 N N . GLY A 1 206 ? -3.840 3.562 -17.923 1.00 97.88 206 GLY A N 1
ATOM 1668 C CA . GLY A 1 206 ? -4.473 2.684 -16.945 1.00 97.88 206 GLY A CA 1
ATOM 1669 C C . GLY A 1 206 ? -5.895 3.115 -16.587 1.00 97.88 206 GLY A C 1
ATOM 1670 O O . GLY A 1 206 ? -6.530 3.929 -17.270 1.00 97.88 206 GLY A O 1
ATOM 1671 N N . LEU A 1 207 ? -6.399 2.532 -15.503 1.00 97.94 207 LEU A N 1
ATOM 1672 C CA . LEU A 1 207 ? -7.728 2.789 -14.960 1.00 97.94 207 LEU A CA 1
ATOM 1673 C C . LEU A 1 207 ? -7.635 3.747 -13.775 1.00 97.94 207 LEU A C 1
ATOM 1675 O O . LEU A 1 207 ? -6.927 3.477 -12.809 1.00 97.94 207 LEU A O 1
ATOM 1679 N N . GLN A 1 208 ? -8.395 4.838 -13.817 1.00 97.00 208 GLN A N 1
ATOM 1680 C CA . GLN A 1 208 ? -8.595 5.737 -12.687 1.00 97.00 208 GLN A CA 1
ATOM 1681 C C . GLN A 1 208 ? -10.025 5.590 -12.172 1.00 97.00 208 GLN A C 1
ATOM 1683 O O . GLN A 1 208 ? -10.971 6.037 -12.819 1.00 97.00 208 GLN A O 1
ATOM 1688 N N . ILE A 1 209 ? -10.184 4.998 -10.993 1.00 95.12 209 ILE A N 1
ATOM 1689 C CA . ILE A 1 209 ? -11.483 4.768 -10.359 1.00 95.12 209 ILE A CA 1
ATOM 1690 C C . ILE A 1 209 ? -11.645 5.758 -9.209 1.00 95.12 209 ILE A C 1
ATOM 1692 O O . ILE A 1 209 ? -10.901 5.725 -8.234 1.00 95.12 209 ILE A O 1
ATOM 1696 N N . LEU A 1 210 ? -12.631 6.640 -9.341 1.00 90.62 210 LEU A N 1
ATOM 1697 C CA . LEU A 1 210 ? -13.033 7.635 -8.344 1.00 90.62 210 LEU A CA 1
ATOM 1698 C C . LEU A 1 210 ? -14.403 7.272 -7.736 1.00 90.62 210 LEU A C 1
ATOM 1700 O O . LEU A 1 210 ? -15.158 8.167 -7.367 1.00 90.62 210 LEU A O 1
ATOM 1704 N N . SER A 1 211 ? -14.735 5.970 -7.746 1.00 70.50 211 SER A N 1
ATOM 1705 C CA . SER A 1 211 ? -16.074 5.380 -7.578 1.00 70.50 211 SER A CA 1
ATOM 1706 C C . SER A 1 211 ? -16.962 6.149 -6.600 1.00 70.50 211 SER A C 1
ATOM 1708 O O . SER A 1 211 ? -16.713 6.145 -5.395 1.00 70.50 211 SER A O 1
ATOM 1710 N N . SER A 1 212 ? -18.049 6.733 -7.112 1.00 65.75 212 SER A N 1
ATOM 1711 C CA . SER A 1 212 ? -19.093 7.363 -6.293 1.00 65.75 212 SER A CA 1
ATOM 1712 C C . SER A 1 212 ? -20.274 6.444 -5.983 1.00 65.75 212 SER A C 1
ATOM 1714 O O . SER A 1 212 ? -21.151 6.827 -5.214 1.00 65.75 212 SER A O 1
ATOM 1716 N N . SER A 1 213 ? -20.342 5.271 -6.617 1.00 79.31 213 SER A N 1
ATOM 1717 C CA . SER A 1 213 ? -21.492 4.371 -6.508 1.00 79.31 213 SER A CA 1
ATOM 1718 C C . SER A 1 213 ? -21.182 3.202 -5.576 1.00 79.31 213 SER A C 1
ATOM 1720 O O . SER A 1 213 ? -20.288 2.398 -5.852 1.00 79.31 213 SER A O 1
ATOM 1722 N N . SER A 1 214 ? -21.929 3.107 -4.481 1.00 85.00 214 SER A N 1
ATOM 1723 C CA . SER A 1 214 ? -21.832 2.029 -3.500 1.00 85.00 214 SER A CA 1
ATOM 1724 C C . SER A 1 214 ? -23.211 1.582 -3.030 1.00 85.00 214 SER A C 1
ATOM 1726 O O . SER A 1 214 ? -24.209 2.282 -3.205 1.00 85.00 214 SER A O 1
ATOM 1728 N N . GLN A 1 215 ? -23.252 0.393 -2.447 1.00 88.06 215 GLN A N 1
ATOM 1729 C CA . GLN A 1 215 ? -24.421 -0.181 -1.796 1.00 88.06 215 GLN A CA 1
ATOM 1730 C C . GLN A 1 215 ? -24.033 -0.672 -0.403 1.00 88.06 215 GLN A C 1
ATOM 1732 O O . GLN A 1 215 ? -22.878 -1.019 -0.171 1.00 88.06 215 GLN A O 1
ATOM 1737 N N . TYR A 1 216 ? -24.987 -0.702 0.523 1.00 86.88 216 TYR A N 1
ATOM 1738 C CA . TYR A 1 216 ? -24.762 -1.311 1.830 1.00 86.88 216 TYR A CA 1
ATOM 1739 C C . TYR A 1 216 ? -24.963 -2.819 1.736 1.00 86.88 216 TYR A C 1
ATOM 1741 O O . TYR A 1 216 ? -25.969 -3.276 1.194 1.00 86.88 216 TYR A O 1
ATOM 1749 N N . VAL A 1 217 ? -24.004 -3.572 2.266 1.00 86.31 217 VAL A N 1
ATOM 1750 C CA . VAL A 1 217 ? -24.026 -5.036 2.289 1.00 86.31 217 VAL A CA 1
ATOM 1751 C C . VAL A 1 217 ? -23.840 -5.518 3.724 1.00 86.31 217 VAL A C 1
ATOM 1753 O O . VAL A 1 217 ? -23.068 -4.937 4.494 1.00 86.31 217 VAL A O 1
ATOM 1756 N N . ASN A 1 218 ? -24.554 -6.588 4.074 1.00 83.94 218 ASN A N 1
ATOM 1757 C CA . ASN A 1 218 ? -24.404 -7.263 5.358 1.00 83.94 218 ASN A CA 1
ATOM 1758 C C . ASN A 1 218 ? -23.005 -7.869 5.468 1.00 83.94 218 ASN A C 1
ATOM 1760 O O . ASN A 1 218 ? -22.545 -8.592 4.586 1.00 83.94 218 ASN A O 1
ATOM 1764 N N . SER A 1 219 ? -22.333 -7.558 6.569 1.00 77.75 219 SER A N 1
ATOM 1765 C CA . SER A 1 219 ? -20.998 -8.061 6.901 1.00 77.75 219 SER A CA 1
ATOM 1766 C C . SER A 1 219 ? -21.068 -9.338 7.732 1.00 77.75 219 SER A C 1
ATOM 1768 O O . SER A 1 219 ? -20.065 -10.037 7.871 1.00 77.75 219 SER A O 1
ATOM 1770 N N . ASP A 1 220 ? -22.237 -9.634 8.298 1.00 75.06 220 ASP A N 1
ATOM 1771 C CA . ASP A 1 220 ? -22.482 -10.767 9.170 1.00 75.06 220 ASP A CA 1
ATOM 1772 C C . ASP A 1 220 ? -23.807 -11.497 8.862 1.00 75.06 220 ASP A C 1
ATOM 1774 O O . ASP A 1 220 ? -24.733 -10.915 8.290 1.00 75.06 220 ASP A O 1
ATOM 1778 N N . PRO A 1 221 ? -23.909 -12.789 9.238 1.00 71.88 221 PRO A N 1
ATOM 1779 C CA . PRO A 1 221 ? -25.136 -13.578 9.107 1.00 71.88 221 PRO A CA 1
ATOM 1780 C C . PRO A 1 221 ? -26.359 -12.979 9.812 1.00 71.88 221 PRO A C 1
ATOM 1782 O O . PRO A 1 221 ? -27.462 -13.063 9.277 1.00 71.88 221 PRO A O 1
ATOM 1785 N N . ASP A 1 222 ? -26.164 -12.356 10.977 1.00 71.94 222 ASP A N 1
ATOM 1786 C CA . ASP A 1 222 ? -27.256 -11.825 11.808 1.00 71.94 222 ASP A CA 1
ATOM 1787 C C . ASP A 1 222 ? -27.644 -10.383 11.461 1.00 71.94 222 ASP A C 1
ATOM 1789 O O . ASP A 1 222 ? -28.492 -9.789 12.124 1.00 71.94 222 ASP A O 1
ATOM 1793 N N . MET A 1 223 ? -27.055 -9.831 10.393 1.00 76.81 223 MET A N 1
ATOM 1794 C CA . MET A 1 223 ? -27.362 -8.508 9.846 1.00 76.81 223 MET A CA 1
ATOM 1795 C C . MET A 1 223 ? -27.169 -7.368 10.854 1.00 76.81 223 MET A C 1
ATOM 1797 O O . MET A 1 223 ? -27.874 -6.366 10.789 1.00 76.81 223 MET A O 1
ATOM 1801 N N . VAL A 1 224 ? -26.235 -7.503 11.796 1.00 77.31 224 VAL A N 1
ATOM 1802 C CA . VAL A 1 224 ? -25.927 -6.474 12.797 1.00 77.31 224 VAL A CA 1
ATOM 1803 C C . VAL A 1 224 ? -24.856 -5.512 12.282 1.00 77.31 224 VAL A C 1
ATOM 1805 O O . VAL A 1 224 ? -24.835 -4.344 12.674 1.00 77.31 224 VAL A O 1
ATOM 1808 N N . ALA A 1 225 ? -23.989 -5.963 11.376 1.00 82.94 225 ALA A N 1
ATOM 1809 C CA . ALA A 1 225 ? -22.907 -5.171 10.813 1.00 82.94 225 ALA A CA 1
ATOM 1810 C C . ALA A 1 225 ? -23.102 -4.932 9.311 1.00 82.94 225 ALA A C 1
ATOM 1812 O O . ALA A 1 225 ? -23.270 -5.862 8.525 1.00 82.94 225 ALA A O 1
ATOM 1813 N N . LEU A 1 226 ? -22.985 -3.678 8.881 1.00 85.12 226 LEU A N 1
ATOM 1814 C CA . LEU A 1 226 ? -23.039 -3.256 7.483 1.00 85.12 226 LEU A CA 1
ATOM 1815 C C . LEU A 1 226 ? -21.713 -2.616 7.066 1.00 85.12 226 LEU A C 1
ATOM 1817 O O . LEU A 1 226 ? -21.044 -1.951 7.855 1.00 85.12 226 LEU A O 1
ATOM 1821 N N . HIS A 1 227 ? -21.356 -2.755 5.796 1.00 84.69 227 HIS A N 1
ATOM 1822 C CA . HIS A 1 227 ? -20.301 -1.952 5.178 1.00 84.69 227 HIS A CA 1
ATOM 1823 C C . HIS A 1 227 ? -20.754 -1.455 3.807 1.00 84.69 227 HIS A C 1
ATOM 1825 O O . HIS A 1 227 ? -21.703 -2.000 3.233 1.00 84.69 227 HIS A O 1
ATOM 1831 N N . GLN A 1 228 ? -20.113 -0.403 3.291 1.00 85.00 228 GLN A N 1
ATOM 1832 C CA . GLN A 1 228 ? -20.361 -0.009 1.911 1.00 85.00 228 GLN A CA 1
ATOM 1833 C C . GLN A 1 228 ? -19.480 -0.840 0.988 1.00 85.00 228 GLN A C 1
ATOM 1835 O O . GLN A 1 228 ? -18.266 -0.927 1.153 1.00 85.00 228 GLN A O 1
ATOM 1840 N N . GLU A 1 229 ? -20.094 -1.401 -0.037 1.00 87.62 229 GLU A N 1
ATOM 1841 C CA . GLU A 1 229 ? -19.409 -2.105 -1.104 1.00 87.62 229 GLU A CA 1
ATOM 1842 C C . GLU A 1 229 ? -19.557 -1.306 -2.399 1.00 87.62 229 GLU A C 1
ATOM 1844 O O . GLU A 1 229 ? -20.637 -0.791 -2.708 1.00 87.62 229 GLU A O 1
ATOM 1849 N N . SER A 1 230 ? -18.481 -1.183 -3.180 1.00 89.19 230 SER A N 1
ATOM 1850 C CA . SER A 1 230 ? -18.602 -0.621 -4.525 1.00 89.19 230 SER A CA 1
ATOM 1851 C C . SER A 1 230 ? -19.455 -1.539 -5.390 1.00 89.19 230 SER A C 1
ATOM 1853 O O . SER A 1 230 ? -19.256 -2.754 -5.417 1.00 89.19 230 SER A O 1
ATOM 1855 N N . ILE A 1 231 ? -20.331 -0.944 -6.198 1.00 91.50 231 ILE A N 1
ATOM 1856 C CA . ILE A 1 231 ? -20.992 -1.690 -7.274 1.00 91.50 231 ILE A CA 1
ATOM 1857 C C . ILE A 1 231 ? -20.016 -2.044 -8.406 1.00 91.50 231 ILE A C 1
ATOM 1859 O O . ILE A 1 231 ? -20.358 -2.827 -9.284 1.00 91.50 231 ILE A O 1
ATOM 1863 N N . SER A 1 232 ? -18.813 -1.459 -8.421 1.00 94.75 232 SER A N 1
ATOM 1864 C CA . SER A 1 232 ? -17.814 -1.746 -9.444 1.00 94.75 232 SER A CA 1
ATOM 1865 C C . SER A 1 232 ? -17.169 -3.118 -9.230 1.00 94.75 232 SER A C 1
ATOM 1867 O O . SER A 1 232 ? -16.822 -3.507 -8.111 1.00 94.75 232 SER A O 1
ATOM 1869 N N . ARG A 1 233 ? -16.975 -3.837 -10.333 1.00 96.00 233 ARG A N 1
ATOM 1870 C CA . ARG A 1 233 ? -16.435 -5.198 -10.390 1.00 96.00 233 ARG A CA 1
ATOM 1871 C C . ARG A 1 233 ? -15.362 -5.261 -11.473 1.00 96.00 233 ARG A C 1
ATOM 1873 O O . ARG A 1 233 ? -15.609 -4.846 -12.609 1.00 96.00 233 ARG A O 1
ATOM 1880 N N . LEU A 1 234 ? -14.191 -5.780 -11.118 1.00 97.81 234 LEU A N 1
ATOM 1881 C CA . LEU A 1 234 ? -13.133 -6.153 -12.051 1.00 97.81 234 LEU A CA 1
ATOM 1882 C C . LEU A 1 234 ? -12.855 -7.644 -11.863 1.00 97.81 234 LEU A C 1
ATOM 1884 O O . LEU A 1 234 ? -12.181 -8.041 -10.913 1.00 97.81 234 LEU A O 1
ATOM 1888 N N . GLU A 1 235 ? -13.394 -8.458 -12.762 1.00 98.06 235 GLU A N 1
ATOM 1889 C CA . GLU A 1 235 ? -13.281 -9.912 -12.712 1.00 98.06 235 GLU A CA 1
ATOM 1890 C C . GLU A 1 235 ? -12.643 -10.439 -13.996 1.00 98.06 235 GLU A C 1
ATOM 1892 O O . GLU A 1 235 ? -13.101 -10.118 -15.093 1.00 98.06 235 GLU A O 1
ATOM 1897 N N . PHE A 1 236 ? -11.576 -11.234 -13.868 1.00 98.50 236 PHE A N 1
ATOM 1898 C CA . PHE A 1 236 ? -10.856 -11.841 -14.997 1.00 98.50 236 PHE A CA 1
ATOM 1899 C C . PHE A 1 236 ? -10.442 -10.812 -16.067 1.00 98.50 236 PHE A C 1
ATOM 1901 O O . PHE A 1 236 ? -10.765 -10.926 -17.255 1.00 98.50 236 PHE A O 1
ATOM 1908 N N . VAL A 1 237 ? -9.721 -9.775 -15.625 1.00 98.69 237 VAL A N 1
ATOM 1909 C CA . VAL A 1 237 ? -9.241 -8.674 -16.474 1.00 98.69 237 VAL A CA 1
ATOM 1910 C C . VAL A 1 237 ? -7.717 -8.693 -16.564 1.00 98.69 237 VAL A C 1
ATOM 1912 O O . VAL A 1 237 ? -7.015 -8.712 -15.554 1.00 98.69 237 VAL A O 1
ATOM 1915 N N . GLU A 1 238 ? -7.201 -8.634 -17.787 1.00 98.56 238 GLU A N 1
ATOM 1916 C CA . GLU A 1 238 ? -5.781 -8.467 -18.081 1.00 98.56 238 GLU A CA 1
ATOM 1917 C C . GLU A 1 238 ? -5.479 -7.005 -18.411 1.00 98.56 238 GLU A C 1
ATOM 1919 O O . GLU A 1 238 ? -6.056 -6.435 -19.338 1.00 98.56 238 GLU A O 1
ATOM 1924 N N . ILE A 1 239 ? -4.546 -6.410 -17.675 1.00 98.56 239 ILE A N 1
ATOM 1925 C CA . ILE A 1 239 ? -4.102 -5.025 -17.832 1.00 98.56 239 ILE A CA 1
ATOM 1926 C C . ILE A 1 239 ? -2.593 -5.061 -18.042 1.00 98.56 239 ILE A C 1
ATOM 1928 O O . ILE A 1 239 ? -1.828 -5.287 -17.104 1.00 98.56 239 ILE A O 1
ATOM 1932 N N . LEU A 1 240 ? -2.159 -4.865 -19.287 1.00 97.06 240 LEU A N 1
ATOM 1933 C CA . LEU A 1 240 ? -0.744 -4.947 -19.651 1.00 97.06 240 LEU A CA 1
ATOM 1934 C C . LEU A 1 240 ? -0.229 -3.579 -20.097 1.00 97.06 240 LEU A C 1
ATOM 1936 O O . LEU A 1 240 ? -0.916 -2.876 -20.841 1.00 97.06 240 LEU A O 1
ATOM 1940 N N . TYR A 1 241 ? 0.994 -3.230 -19.689 1.00 96.44 241 TYR A N 1
ATOM 1941 C CA . TYR A 1 241 ? 1.709 -2.027 -20.146 1.00 96.44 241 TYR A CA 1
ATOM 1942 C C . TYR A 1 241 ? 0.948 -0.707 -19.924 1.00 96.44 241 TYR A C 1
ATOM 1944 O O . TYR A 1 241 ? 0.966 0.200 -20.758 1.00 96.44 241 TYR A O 1
ATOM 1952 N N . ALA A 1 242 ? 0.251 -0.607 -18.795 1.00 97.31 242 ALA A N 1
ATOM 1953 C CA . ALA A 1 242 ? -0.385 0.625 -18.340 1.00 97.31 242 ALA A CA 1
ATOM 1954 C C . ALA A 1 242 ? 0.604 1.505 -17.543 1.00 97.31 242 ALA A C 1
ATOM 1956 O O . ALA A 1 242 ? 1.780 1.175 -17.399 1.00 97.31 242 ALA A O 1
ATOM 1957 N N . GLY A 1 243 ? 0.133 2.616 -16.981 1.00 96.12 243 GLY A N 1
ATOM 1958 C CA . GLY A 1 243 ? 0.898 3.414 -16.027 1.00 96.12 243 GLY A CA 1
ATOM 1959 C C . GLY A 1 243 ? 1.619 4.644 -16.588 1.00 96.12 243 GLY A C 1
ATOM 1960 O O . GLY A 1 243 ? 2.522 5.153 -15.929 1.00 96.12 243 GLY A O 1
ATOM 1961 N N . TYR A 1 244 ? 1.257 5.163 -17.765 1.00 95.75 244 TYR A N 1
ATOM 1962 C CA . TYR A 1 244 ? 1.774 6.448 -18.264 1.00 95.75 244 TYR A CA 1
ATOM 1963 C C . TYR A 1 244 ? 0.644 7.420 -18.596 1.00 95.75 244 TYR A C 1
ATOM 1965 O O . TYR A 1 244 ? -0.183 7.131 -19.451 1.00 95.75 244 TYR A O 1
ATOM 1973 N N . ASP A 1 245 ? 0.618 8.587 -17.956 1.00 95.44 245 ASP A N 1
ATOM 1974 C CA . ASP A 1 245 ? -0.380 9.621 -18.220 1.00 95.44 245 ASP A CA 1
ATOM 1975 C C . ASP A 1 245 ? 0.172 10.665 -19.198 1.00 95.44 245 ASP A C 1
ATOM 1977 O O . ASP A 1 245 ? 1.067 11.448 -18.865 1.00 95.44 245 ASP A O 1
ATOM 1981 N N . GLY A 1 246 ? -0.394 10.703 -20.407 1.00 93.25 246 GLY A N 1
ATOM 1982 C CA . GLY A 1 246 ? 0.034 11.624 -21.461 1.00 93.25 246 GLY A CA 1
ATOM 1983 C C . GLY A 1 246 ? -0.259 13.090 -21.141 1.00 93.25 246 GLY A C 1
ATOM 1984 O O . GLY A 1 246 ? 0.430 13.975 -21.647 1.00 93.25 246 GLY A O 1
ATOM 1985 N N . SER A 1 247 ? -1.239 13.358 -20.271 1.00 92.94 247 SER A N 1
ATOM 1986 C CA . SER A 1 247 ? -1.620 14.723 -19.891 1.00 92.94 247 SER A CA 1
ATOM 1987 C C . SER A 1 247 ? -0.630 15.348 -18.907 1.00 92.94 247 SER A C 1
ATOM 1989 O O . SER A 1 247 ? -0.211 16.490 -19.083 1.00 92.94 247 SER A O 1
ATOM 1991 N N . THR A 1 248 ? -0.206 14.584 -17.898 1.00 92.94 248 THR A N 1
ATOM 1992 C CA . THR A 1 248 ? 0.751 15.035 -16.876 1.00 92.94 248 THR A CA 1
ATOM 1993 C C . THR A 1 248 ? 2.199 14.738 -17.255 1.00 92.94 248 THR A C 1
ATOM 1995 O O . THR A 1 248 ? 3.114 15.226 -16.593 1.00 92.94 248 THR A O 1
ATOM 1998 N N . LYS A 1 249 ? 2.416 13.955 -18.322 1.00 91.12 249 LYS A N 1
ATOM 1999 C CA . LYS A 1 249 ? 3.722 13.444 -18.757 1.00 91.12 249 LYS A CA 1
ATOM 2000 C C . LYS A 1 249 ? 4.464 12.747 -17.615 1.00 91.12 249 LYS A C 1
ATOM 2002 O O . LYS A 1 249 ? 5.663 12.943 -17.451 1.00 91.12 249 LYS A O 1
ATOM 2007 N N . ASN A 1 250 ? 3.757 11.951 -16.816 1.00 91.62 250 ASN A N 1
ATOM 2008 C CA . ASN A 1 250 ? 4.316 11.269 -15.651 1.00 91.62 250 ASN A CA 1
ATOM 2009 C C . ASN A 1 250 ? 3.837 9.810 -15.585 1.00 91.62 250 ASN A C 1
ATOM 2011 O O . ASN A 1 250 ? 2.863 9.444 -16.248 1.00 91.62 250 ASN A O 1
ATOM 2015 N N . THR A 1 251 ? 4.516 8.966 -14.800 1.00 93.25 251 THR A N 1
ATOM 2016 C CA . THR A 1 251 ? 4.000 7.609 -14.556 1.00 93.25 251 THR A CA 1
ATOM 2017 C C . THR A 1 251 ? 2.895 7.630 -13.507 1.00 93.25 251 THR A C 1
ATOM 2019 O O . THR A 1 251 ? 2.840 8.494 -12.632 1.00 93.25 251 THR A O 1
ATOM 2022 N N . THR A 1 252 ? 1.998 6.666 -13.629 1.00 95.44 252 THR A N 1
ATOM 2023 C CA . THR A 1 252 ? 0.863 6.394 -12.751 1.00 95.44 252 THR A CA 1
ATOM 2024 C C . THR A 1 252 ? 0.764 4.879 -12.551 1.00 95.44 252 THR A C 1
ATOM 2026 O O . THR A 1 252 ? 1.512 4.115 -13.159 1.00 95.44 252 THR A O 1
ATOM 2029 N N . ALA A 1 253 ? -0.139 4.429 -11.688 1.00 97.44 253 ALA A N 1
ATOM 2030 C CA . ALA A 1 253 ? -0.437 3.012 -11.530 1.00 97.44 253 ALA A CA 1
ATOM 2031 C C . ALA A 1 253 ? -1.266 2.465 -12.702 1.00 97.44 253 ALA A C 1
ATOM 2033 O O . ALA A 1 253 ? -1.985 3.220 -13.363 1.00 97.44 253 ALA A O 1
ATOM 2034 N N . ALA A 1 254 ? -1.219 1.149 -12.918 1.00 98.44 254 ALA A N 1
ATOM 2035 C CA . ALA A 1 254 ? -2.086 0.481 -13.888 1.00 98.44 254 ALA A CA 1
ATOM 2036 C C . ALA A 1 254 ? -3.562 0.555 -13.469 1.00 98.44 254 ALA A C 1
ATOM 2038 O O . ALA A 1 254 ? -4.440 0.791 -14.303 1.00 98.44 254 ALA A O 1
ATOM 2039 N N . ILE A 1 255 ? -3.821 0.423 -12.166 1.00 98.38 255 ILE A N 1
ATOM 2040 C CA . ILE A 1 255 ? -5.103 0.738 -11.540 1.00 98.38 255 ILE A CA 1
ATOM 2041 C C . ILE A 1 255 ? -4.854 1.729 -10.404 1.00 98.38 255 ILE A C 1
ATOM 2043 O O . ILE A 1 255 ? -4.216 1.395 -9.407 1.00 98.38 255 ILE A O 1
ATOM 2047 N N . ARG A 1 256 ? -5.390 2.943 -10.528 1.00 97.56 256 ARG A N 1
ATOM 2048 C CA . ARG A 1 256 ? -5.414 3.944 -9.460 1.00 97.56 256 ARG A CA 1
ATOM 2049 C C . ARG A 1 256 ? -6.834 4.092 -8.931 1.00 97.56 256 ARG A C 1
ATOM 2051 O O . ARG A 1 256 ? -7.717 4.564 -9.646 1.00 97.56 256 ARG A O 1
ATOM 2058 N N . ILE A 1 257 ? -7.039 3.743 -7.669 1.00 95.75 257 ILE A N 1
ATOM 2059 C CA . ILE A 1 257 ? -8.329 3.826 -6.981 1.00 95.75 257 ILE A CA 1
ATOM 2060 C C . ILE A 1 257 ? -8.249 4.911 -5.915 1.00 95.75 257 ILE A C 1
ATOM 2062 O O . ILE A 1 257 ? -7.277 4.987 -5.167 1.00 95.75 257 ILE A O 1
ATOM 2066 N N . GLU A 1 258 ? -9.275 5.747 -5.833 1.00 92.00 258 GLU A N 1
ATOM 2067 C CA . GLU A 1 258 ? -9.415 6.750 -4.786 1.00 92.00 258 GLU A CA 1
ATOM 2068 C C . GLU A 1 258 ? -10.810 6.666 -4.167 1.00 92.00 258 GLU A C 1
ATOM 2070 O O . GLU A 1 258 ? -11.813 6.782 -4.871 1.00 92.00 258 GLU A O 1
ATOM 2075 N N . GLY A 1 259 ? -10.870 6.454 -2.850 1.00 85.88 259 GLY A N 1
ATOM 2076 C CA . GLY A 1 259 ? -12.125 6.216 -2.137 1.00 85.88 259 GLY A CA 1
ATOM 2077 C C . GLY A 1 259 ? -12.547 4.744 -2.153 1.00 85.88 259 GLY A C 1
ATOM 2078 O O . GLY A 1 259 ? -11.828 3.891 -1.644 1.00 85.88 259 GLY A O 1
ATOM 2079 N N . ILE A 1 260 ? -13.737 4.440 -2.675 1.00 88.06 260 ILE A N 1
ATOM 2080 C CA . ILE A 1 260 ? -14.337 3.100 -2.569 1.00 88.06 260 ILE A CA 1
ATOM 2081 C C . ILE A 1 260 ? -13.733 2.165 -3.626 1.00 88.06 260 ILE A C 1
ATOM 2083 O O . ILE A 1 260 ? -13.793 2.449 -4.825 1.00 88.06 260 ILE A O 1
ATOM 2087 N N . SER A 1 261 ? -13.162 1.042 -3.185 1.00 92.25 261 SER A N 1
ATOM 2088 C CA . SER A 1 261 ? -12.517 0.069 -4.071 1.00 92.25 261 SER A CA 1
ATOM 2089 C C . SER A 1 261 ? -13.532 -0.830 -4.786 1.00 92.25 261 SER A C 1
ATOM 2091 O O . SER A 1 261 ? -14.468 -1.298 -4.137 1.00 92.25 261 SER A O 1
ATOM 2093 N N . PRO A 1 262 ? -13.355 -1.131 -6.090 1.00 94.56 262 PRO A N 1
ATOM 2094 C CA . PRO A 1 262 ? -14.060 -2.245 -6.719 1.00 94.56 262 PRO A CA 1
ATOM 2095 C C . PRO A 1 262 ? -13.649 -3.571 -6.070 1.00 94.56 262 PRO A C 1
ATOM 2097 O O . PRO A 1 262 ? -12.552 -3.679 -5.509 1.00 94.56 262 PRO A O 1
ATOM 2100 N N . ILE A 1 263 ? -14.486 -4.596 -6.231 1.00 94.56 263 ILE A N 1
ATOM 2101 C CA . ILE A 1 263 ? -14.035 -5.974 -6.004 1.00 94.56 263 ILE A CA 1
ATOM 2102 C C . ILE A 1 263 ? -13.129 -6.374 -7.163 1.00 94.56 263 ILE A C 1
ATOM 2104 O O . ILE A 1 263 ? -13.495 -6.212 -8.331 1.00 94.56 263 ILE A O 1
ATOM 2108 N N . MET A 1 264 ? -11.947 -6.883 -6.824 1.00 97.50 264 MET A N 1
ATOM 2109 C CA . MET A 1 264 ? -10.927 -7.301 -7.775 1.00 97.50 264 MET A CA 1
ATOM 2110 C C . MET A 1 264 ? -10.678 -8.800 -7.635 1.00 97.50 264 MET A C 1
ATOM 2112 O O . MET A 1 264 ? -10.201 -9.265 -6.600 1.00 97.50 264 MET A O 1
ATOM 2116 N N . ASN A 1 265 ? -10.994 -9.558 -8.680 1.00 98.12 265 ASN A N 1
ATOM 2117 C CA . ASN A 1 265 ? -10.850 -11.009 -8.694 1.00 98.12 265 ASN A CA 1
ATOM 2118 C C . ASN A 1 265 ? -10.290 -11.483 -10.042 1.00 98.12 265 ASN A C 1
ATOM 2120 O O . ASN A 1 265 ? -10.747 -11.045 -11.092 1.00 98.12 265 ASN A O 1
ATOM 2124 N N . GLY A 1 266 ? -9.307 -12.382 -10.058 1.00 98.12 266 GLY A N 1
ATOM 2125 C CA . GLY A 1 266 ? -8.804 -12.921 -11.328 1.00 98.12 266 GLY A CA 1
ATOM 2126 C C . GLY A 1 266 ? -8.011 -11.914 -12.172 1.00 98.12 266 GLY A C 1
ATOM 2127 O O . GLY A 1 266 ? -7.990 -12.035 -13.396 1.00 98.12 266 GLY A O 1
ATOM 2128 N N . LEU A 1 267 ? -7.408 -10.880 -11.576 1.00 98.62 267 LEU A N 1
ATOM 2129 C CA . LEU A 1 267 ? -6.700 -9.851 -12.341 1.00 98.62 267 LEU A CA 1
ATOM 2130 C C . LEU A 1 267 ? -5.316 -10.322 -12.780 1.00 98.62 267 LEU A C 1
ATOM 2132 O O . LEU A 1 267 ? -4.597 -10.960 -12.015 1.00 98.62 267 LEU A O 1
ATOM 2136 N N . ARG A 1 268 ? -4.891 -9.919 -13.979 1.00 98.62 268 ARG A N 1
ATOM 2137 C CA . ARG A 1 268 ? -3.501 -10.053 -14.431 1.00 98.62 268 ARG A CA 1
ATOM 2138 C C . ARG A 1 268 ? -2.939 -8.686 -14.792 1.00 98.62 268 ARG A C 1
ATOM 2140 O O . ARG A 1 268 ? -3.250 -8.153 -15.855 1.00 98.62 268 ARG A O 1
ATOM 2147 N N . ILE A 1 269 ? -2.125 -8.126 -13.902 1.00 98.62 269 ILE A N 1
ATOM 2148 C CA . ILE A 1 269 ? -1.505 -6.809 -14.066 1.00 98.62 269 ILE A CA 1
ATOM 2149 C C . ILE A 1 269 ? -0.012 -6.998 -14.270 1.00 98.62 269 ILE A C 1
ATOM 2151 O O . ILE A 1 269 ? 0.688 -7.499 -13.384 1.00 98.62 269 ILE A O 1
ATOM 2155 N N . GLU A 1 270 ? 0.481 -6.594 -15.437 1.00 96.94 270 GLU A N 1
ATOM 2156 C CA . GLU A 1 270 ? 1.890 -6.772 -15.765 1.00 96.94 270 GLU A CA 1
ATOM 2157 C C . GLU A 1 270 ? 2.497 -5.563 -16.451 1.00 96.94 270 GLU A C 1
ATOM 2159 O O . GLU A 1 270 ? 1.883 -4.940 -17.325 1.00 96.94 270 GLU A O 1
ATOM 2164 N N . ARG A 1 271 ? 3.769 -5.314 -16.121 1.00 95.56 271 ARG A N 1
ATOM 2165 C CA . ARG A 1 271 ? 4.610 -4.338 -16.825 1.00 95.56 271 ARG A CA 1
ATOM 2166 C C . ARG A 1 271 ? 4.039 -2.923 -16.773 1.00 95.56 271 ARG A C 1
ATOM 2168 O O . ARG A 1 271 ? 4.137 -2.177 -17.740 1.00 95.56 271 ARG A O 1
ATOM 2175 N N . SER A 1 272 ? 3.438 -2.554 -15.642 1.00 96.38 272 SER A N 1
ATOM 2176 C CA . SER A 1 272 ? 3.075 -1.165 -15.373 1.00 96.38 272 SER A CA 1
ATOM 2177 C C . SER A 1 272 ? 4.328 -0.287 -15.334 1.00 96.38 272 SER A C 1
ATOM 2179 O O . SER A 1 272 ? 5.351 -0.666 -14.758 1.00 96.38 272 SER A O 1
ATOM 2181 N N . ALA A 1 273 ? 4.236 0.910 -15.913 1.00 95.31 273 ALA A N 1
ATOM 2182 C CA . ALA A 1 273 ? 5.264 1.946 -15.812 1.00 95.31 273 ALA A CA 1
ATOM 2183 C C . ALA A 1 273 ? 5.348 2.583 -14.407 1.00 95.31 273 ALA A C 1
ATOM 2185 O O . ALA A 1 273 ? 6.292 3.318 -14.115 1.00 95.31 273 ALA A O 1
ATOM 2186 N N . GLY A 1 274 ? 4.371 2.314 -13.541 1.00 95.31 274 GLY A N 1
ATOM 2187 C CA . GLY A 1 274 ? 4.378 2.643 -12.118 1.00 95.31 274 GLY A CA 1
ATOM 2188 C C . GLY A 1 274 ? 3.914 1.440 -11.304 1.00 95.31 274 GLY A C 1
ATOM 2189 O O . GLY A 1 274 ? 4.290 0.306 -11.602 1.00 95.31 274 GLY A O 1
ATOM 2190 N N . ASP A 1 275 ? 3.086 1.673 -10.289 1.00 97.94 275 ASP A N 1
ATOM 2191 C CA . ASP A 1 275 ? 2.546 0.597 -9.452 1.00 97.94 275 ASP A CA 1
ATOM 2192 C C . ASP A 1 275 ? 1.585 -0.306 -10.242 1.00 97.94 275 ASP A C 1
ATOM 2194 O O . ASP A 1 275 ? 0.983 0.113 -11.241 1.00 97.94 275 ASP A O 1
ATOM 2198 N N . GLY A 1 276 ? 1.404 -1.545 -9.789 1.00 98.44 276 GLY A N 1
ATOM 2199 C CA . GLY A 1 276 ? 0.336 -2.409 -10.289 1.00 98.44 276 GLY A CA 1
ATOM 2200 C C . GLY A 1 276 ? -1.032 -1.866 -9.871 1.00 98.44 276 GLY A C 1
ATOM 2201 O O . GLY A 1 276 ? -1.825 -1.419 -10.704 1.00 98.44 276 GLY A O 1
ATOM 2202 N N . ILE A 1 277 ? -1.284 -1.847 -8.563 1.00 98.50 277 ILE A N 1
ATOM 2203 C CA . ILE A 1 277 ? -2.503 -1.293 -7.960 1.00 98.50 277 ILE A CA 1
ATOM 2204 C C . ILE A 1 277 ? -2.107 -0.228 -6.945 1.00 98.50 277 ILE A C 1
ATOM 2206 O O . ILE A 1 277 ? -1.316 -0.500 -6.048 1.00 98.50 277 ILE A O 1
ATOM 2210 N N . HIS A 1 278 ? -2.692 0.962 -7.050 1.00 97.69 278 HIS A N 1
ATOM 2211 C CA . HIS A 1 278 ? -2.487 2.052 -6.103 1.00 97.69 278 HIS A CA 1
ATOM 2212 C C . HIS A 1 278 ? -3.830 2.533 -5.553 1.00 97.69 278 HIS A C 1
ATOM 2214 O O . HIS A 1 278 ? -4.623 3.170 -6.249 1.00 97.69 278 HIS A O 1
ATOM 2220 N N . LEU A 1 279 ? -4.062 2.243 -4.277 1.00 95.75 279 LEU A N 1
ATOM 2221 C CA . LEU A 1 279 ? -5.230 2.631 -3.500 1.00 95.75 279 LEU A CA 1
ATOM 2222 C C . LEU A 1 279 ? -4.892 3.850 -2.644 1.00 95.75 279 LEU A C 1
ATOM 2224 O O . LEU A 1 279 ? -4.090 3.786 -1.714 1.00 95.75 279 LEU A O 1
ATOM 2228 N N . VAL A 1 280 ? -5.525 4.972 -2.962 1.00 92.44 280 VAL A N 1
ATOM 2229 C CA . VAL A 1 280 ? -5.356 6.237 -2.254 1.00 92.44 280 VAL A CA 1
ATOM 2230 C C . VAL A 1 280 ? -6.558 6.445 -1.351 1.00 92.44 280 VAL A C 1
ATOM 2232 O O . VAL A 1 280 ? -7.668 6.689 -1.824 1.00 92.44 280 VAL A O 1
ATOM 2235 N N . ARG A 1 281 ? -6.315 6.420 -0.041 1.00 89.25 281 ARG A N 1
ATOM 2236 C CA . ARG A 1 281 ? -7.307 6.728 0.992 1.00 89.25 281 ARG A CA 1
ATOM 2237 C C . ARG A 1 281 ? -8.570 5.867 0.894 1.00 89.25 281 ARG A C 1
ATOM 2239 O O . ARG A 1 281 ? -9.668 6.430 0.813 1.00 89.25 281 ARG A O 1
ATOM 2246 N N . PRO A 1 282 ? -8.446 4.528 0.863 1.00 89.12 282 PRO A N 1
ATOM 2247 C CA . PRO A 1 282 ? -9.626 3.686 0.891 1.00 89.12 282 PRO A CA 1
ATOM 2248 C C . PRO A 1 282 ? -10.403 3.913 2.191 1.00 89.12 282 PRO A C 1
ATOM 2250 O O . PRO A 1 282 ? -9.827 4.004 3.280 1.00 89.12 282 PRO A O 1
ATOM 2253 N N . THR A 1 283 ? -11.719 4.061 2.054 1.00 82.44 283 THR A N 1
ATOM 2254 C CA . THR A 1 283 ? -12.636 4.286 3.184 1.00 82.44 283 THR A CA 1
ATOM 2255 C C . THR A 1 283 ? -13.492 3.071 3.510 1.00 82.44 283 THR A C 1
ATOM 2257 O O . THR A 1 283 ? -14.275 3.145 4.444 1.00 82.44 283 THR A O 1
ATOM 2260 N N . GLU A 1 284 ? -13.365 2.002 2.730 1.00 84.94 284 GLU A N 1
ATOM 2261 C CA . GLU A 1 284 ? -14.159 0.773 2.790 1.00 84.94 284 GLU A CA 1
ATOM 2262 C C . GLU A 1 284 ? -13.238 -0.432 2.524 1.00 84.94 284 GLU A C 1
ATOM 2264 O O . GLU A 1 284 ? -12.120 -0.220 2.029 1.00 84.94 284 GLU A O 1
ATOM 2269 N N . PRO A 1 285 ? -13.690 -1.675 2.793 1.00 89.50 285 PRO A N 1
ATOM 2270 C CA . PRO A 1 285 ? -12.891 -2.872 2.576 1.00 89.50 285 PRO A CA 1
ATOM 2271 C C . PRO A 1 285 ? -12.333 -2.980 1.160 1.00 89.50 285 PRO A C 1
ATOM 2273 O O . PRO A 1 285 ? -13.049 -2.843 0.167 1.00 89.50 285 PRO A O 1
ATOM 2276 N N . VAL A 1 286 ? -11.046 -3.293 1.068 1.00 94.12 286 VAL A N 1
ATOM 2277 C CA . VAL A 1 286 ? -10.386 -3.618 -0.197 1.00 94.12 286 VAL A CA 1
ATOM 2278 C C . VAL A 1 286 ? -10.297 -5.131 -0.320 1.00 94.12 286 VAL A C 1
ATOM 2280 O O . VAL A 1 286 ? -9.768 -5.788 0.573 1.00 94.12 286 VAL A O 1
ATOM 2283 N N . VAL A 1 287 ? -10.776 -5.684 -1.435 1.00 95.44 287 VAL A N 1
ATOM 2284 C CA . VAL A 1 287 ? -10.723 -7.126 -1.709 1.00 95.44 287 VAL A CA 1
ATOM 2285 C C . VAL A 1 287 ? -9.994 -7.376 -3.024 1.00 95.44 287 VAL A C 1
ATOM 2287 O O . VAL A 1 287 ? -10.453 -6.948 -4.085 1.00 95.44 287 VAL A O 1
ATOM 2290 N N . ILE A 1 288 ? -8.863 -8.080 -2.936 1.00 98.12 288 ILE A N 1
ATOM 2291 C CA . ILE A 1 288 ? -8.056 -8.540 -4.070 1.00 98.12 288 ILE A CA 1
ATOM 2292 C C . ILE A 1 288 ? -7.899 -10.057 -3.955 1.00 98.12 288 ILE A C 1
ATOM 2294 O O . ILE A 1 288 ? -7.320 -10.557 -2.990 1.00 98.12 288 ILE A O 1
ATOM 2298 N N . ALA A 1 289 ? -8.411 -10.798 -4.933 1.00 98.38 289 ALA A N 1
ATOM 2299 C CA . ALA A 1 289 ? -8.381 -12.256 -4.933 1.00 98.38 289 ALA A CA 1
ATOM 2300 C C . ALA A 1 289 ? -7.901 -12.836 -6.271 1.00 98.38 289 ALA A C 1
ATOM 2302 O O . ALA A 1 289 ? -8.072 -12.217 -7.324 1.00 98.38 289 ALA A O 1
ATOM 2303 N N . ASN A 1 290 ? -7.321 -14.040 -6.238 1.00 98.31 290 ASN A N 1
ATOM 2304 C CA . ASN A 1 290 ? -6.999 -14.853 -7.421 1.00 98.31 290 ASN A CA 1
ATOM 2305 C C . ASN A 1 290 ? -6.214 -14.096 -8.507 1.00 98.31 290 ASN A C 1
ATOM 2307 O O . ASN A 1 290 ? -6.471 -14.264 -9.695 1.00 98.31 290 ASN A O 1
ATOM 2311 N N . SER A 1 291 ? -5.319 -13.191 -8.114 1.00 98.69 291 SER A N 1
ATOM 2312 C CA . SER A 1 291 ? -4.712 -12.226 -9.033 1.00 98.69 291 SER A CA 1
ATOM 2313 C C . SER A 1 291 ? -3.210 -12.452 -9.209 1.00 98.69 291 SER A C 1
ATOM 2315 O O . SER A 1 291 ? -2.534 -13.031 -8.365 1.00 98.69 291 SER A O 1
ATOM 2317 N N . THR A 1 292 ? -2.660 -11.981 -10.321 1.00 98.69 292 THR A N 1
ATOM 2318 C CA . THR A 1 292 ? -1.223 -11.980 -10.610 1.00 98.69 292 THR A CA 1
ATOM 2319 C C . THR A 1 292 ? -0.780 -10.553 -10.902 1.00 98.69 292 THR A C 1
ATOM 2321 O O . THR A 1 292 ? -1.273 -9.929 -11.842 1.00 98.69 292 THR A O 1
ATOM 2324 N N . ILE A 1 293 ? 0.153 -10.037 -10.105 1.00 98.75 293 ILE A N 1
ATOM 2325 C CA . ILE A 1 293 ? 0.660 -8.666 -10.199 1.00 98.75 293 ILE A CA 1
ATOM 2326 C C . ILE A 1 293 ? 2.181 -8.730 -10.278 1.00 98.75 293 ILE A C 1
ATOM 2328 O O . ILE A 1 293 ? 2.853 -8.991 -9.279 1.00 98.75 293 ILE A O 1
ATOM 2332 N N . ARG A 1 294 ? 2.741 -8.526 -11.473 1.00 97.75 294 ARG A N 1
ATOM 2333 C CA . ARG A 1 294 ? 4.171 -8.781 -11.677 1.00 97.75 294 ARG A CA 1
ATOM 2334 C C . ARG A 1 294 ? 4.885 -7.843 -12.633 1.00 97.75 294 ARG A C 1
ATOM 2336 O O . ARG A 1 294 ? 4.289 -7.302 -13.561 1.00 97.75 294 ARG A O 1
ATOM 2343 N N . ASN A 1 295 ? 6.201 -7.745 -12.463 1.00 96.44 295 ASN A N 1
ATOM 2344 C CA . ASN A 1 295 ? 7.098 -7.001 -13.352 1.00 96.44 295 ASN A CA 1
ATOM 2345 C C . ASN A 1 295 ? 6.734 -5.514 -13.497 1.00 96.44 295 ASN A C 1
ATOM 2347 O O . ASN A 1 295 ? 6.918 -4.941 -14.573 1.00 96.44 295 ASN A O 1
ATOM 2351 N N . ASN A 1 296 ? 6.173 -4.902 -12.452 1.00 96.69 296 ASN A N 1
ATOM 2352 C CA . ASN A 1 296 ? 5.815 -3.486 -12.452 1.00 96.69 296 ASN A CA 1
ATOM 2353 C C . ASN A 1 296 ? 7.012 -2.632 -12.016 1.00 96.69 296 ASN A C 1
ATOM 2355 O O . ASN A 1 296 ? 7.770 -3.025 -11.129 1.00 96.69 296 ASN A O 1
ATOM 2359 N N . ARG A 1 297 ? 7.172 -1.450 -12.624 1.00 94.75 297 ARG A N 1
ATOM 2360 C CA . ARG A 1 297 ? 8.254 -0.504 -12.288 1.00 94.75 297 ARG A CA 1
ATOM 2361 C C . ARG A 1 297 ? 8.024 0.253 -10.969 1.00 94.75 297 ARG A C 1
ATOM 2363 O O . ARG A 1 297 ? 8.908 0.979 -10.525 1.00 94.75 297 ARG A O 1
ATOM 2370 N N . GLY A 1 298 ? 6.857 0.089 -10.349 1.00 95.56 298 GLY A N 1
ATOM 2371 C CA . GLY A 1 298 ? 6.536 0.538 -8.994 1.00 95.56 298 GLY A CA 1
ATOM 2372 C C . GLY A 1 298 ? 6.332 -0.620 -8.021 1.00 95.56 298 GLY A C 1
ATOM 2373 O O . GLY A 1 298 ? 6.915 -1.693 -8.178 1.00 95.56 298 GLY A O 1
ATOM 2374 N N . HIS A 1 299 ? 5.497 -0.398 -7.011 1.00 97.88 299 HIS A N 1
ATOM 2375 C CA . HIS A 1 299 ? 5.064 -1.436 -6.078 1.00 97.88 299 HIS A CA 1
ATOM 2376 C C . HIS A 1 299 ? 4.078 -2.401 -6.755 1.00 97.88 299 HIS A C 1
ATOM 2378 O O . HIS A 1 299 ? 3.410 -2.049 -7.733 1.00 97.88 299 HIS A O 1
ATOM 2384 N N . GLY A 1 300 ? 3.944 -3.617 -6.224 1.00 98.38 300 GLY A N 1
ATOM 2385 C CA . GLY A 1 300 ? 2.876 -4.525 -6.648 1.00 98.38 300 GLY A CA 1
ATOM 2386 C C . GLY A 1 300 ? 1.503 -3.958 -6.271 1.00 98.38 300 GLY A C 1
ATOM 2387 O O . GLY A 1 300 ? 0.722 -3.550 -7.136 1.00 98.38 300 GLY A O 1
ATOM 2388 N N . ILE A 1 301 ? 1.240 -3.889 -4.966 1.00 98.56 301 ILE A N 1
ATOM 2389 C CA . ILE A 1 301 ? 0.048 -3.269 -4.380 1.00 98.56 301 ILE A CA 1
ATOM 2390 C C . ILE A 1 301 ? 0.495 -2.173 -3.416 1.00 98.56 301 ILE A C 1
ATOM 2392 O O . ILE A 1 301 ? 1.237 -2.436 -2.474 1.00 98.56 301 ILE A O 1
ATOM 2396 N N . MET A 1 302 ? 0.004 -0.958 -3.621 1.00 97.50 302 MET A N 1
ATOM 2397 C CA . MET A 1 302 ? 0.244 0.183 -2.750 1.00 97.50 302 MET A CA 1
ATOM 2398 C C . MET A 1 302 ? -1.074 0.664 -2.149 1.00 97.50 302 MET A C 1
ATOM 2400 O O . MET A 1 302 ? -2.012 0.992 -2.874 1.00 97.50 302 MET A O 1
ATOM 2404 N N . VAL A 1 303 ? -1.143 0.717 -0.823 1.00 96.19 303 VAL A N 1
ATOM 2405 C CA . VAL A 1 303 ? -2.275 1.232 -0.053 1.00 96.19 303 VAL A CA 1
ATOM 2406 C C . VAL A 1 303 ? -1.776 2.370 0.813 1.00 96.19 303 VAL A C 1
ATOM 2408 O O . VAL A 1 303 ? -0.955 2.165 1.702 1.00 96.19 303 VAL A O 1
ATOM 2411 N N . MET A 1 304 ? -2.291 3.570 0.562 1.00 92.56 304 MET A N 1
ATOM 2412 C CA . MET A 1 304 ? -1.844 4.777 1.246 1.00 92.56 304 MET A CA 1
ATOM 2413 C C . MET A 1 304 ? -2.973 5.436 2.011 1.00 92.56 304 MET A C 1
ATOM 2415 O O . MET A 1 304 ? -4.008 5.782 1.436 1.00 92.56 304 MET A O 1
ATOM 2419 N N . ASN A 1 305 ? -2.709 5.720 3.283 1.00 88.50 305 ASN A N 1
ATOM 2420 C CA . ASN A 1 305 ? -3.578 6.477 4.173 1.00 88.50 305 ASN A CA 1
ATOM 2421 C C . ASN A 1 305 ? -4.991 5.880 4.272 1.00 88.50 305 ASN A C 1
ATOM 2423 O O . ASN A 1 305 ? -5.981 6.611 4.157 1.00 88.50 305 ASN A O 1
ATOM 2427 N N . THR A 1 306 ? -5.083 4.555 4.415 1.00 87.75 306 THR A N 1
ATOM 2428 C CA . THR A 1 306 ? -6.365 3.892 4.695 1.00 87.75 306 THR A CA 1
ATOM 2429 C C . THR A 1 306 ? -6.904 4.350 6.049 1.00 87.75 306 THR A C 1
ATOM 2431 O O . THR A 1 306 ? -6.137 4.508 6.996 1.00 87.75 306 THR A O 1
ATOM 2434 N N . THR A 1 307 ? -8.215 4.601 6.116 1.00 78.56 307 THR A N 1
ATOM 2435 C CA . THR A 1 307 ? -8.914 4.981 7.360 1.00 78.56 307 THR A CA 1
ATOM 2436 C C . THR A 1 307 ? -9.827 3.881 7.887 1.00 78.56 307 THR A C 1
ATOM 2438 O O . THR A 1 307 ? -10.307 3.971 9.008 1.00 78.56 307 THR A O 1
ATOM 2441 N N . ASP A 1 308 ? -10.167 2.901 7.048 1.00 78.56 308 ASP A N 1
ATOM 2442 C CA . ASP A 1 308 ? -10.950 1.731 7.465 1.00 78.56 308 ASP A CA 1
ATOM 2443 C C . ASP A 1 308 ? -10.046 0.579 7.917 1.00 78.56 308 ASP A C 1
ATOM 2445 O O . ASP A 1 308 ? -10.459 -0.242 8.723 1.00 78.56 308 ASP A O 1
ATOM 2449 N N . GLY A 1 309 ? -8.808 0.528 7.422 1.00 76.38 309 GLY A N 1
ATOM 2450 C CA . GLY A 1 309 ? -7.843 -0.524 7.737 1.00 76.38 309 GLY A CA 1
ATOM 2451 C C . GLY A 1 309 ? -8.039 -1.795 6.906 1.00 76.38 309 GLY A C 1
ATOM 2452 O O . GLY A 1 309 ? -7.057 -2.317 6.399 1.00 76.38 309 GLY A O 1
ATOM 2453 N N . ARG A 1 310 ? -9.278 -2.260 6.671 1.00 89.75 310 ARG A N 1
ATOM 2454 C CA . ARG A 1 310 ? -9.561 -3.582 6.068 1.00 89.75 310 ARG A CA 1
ATOM 2455 C C . ARG A 1 310 ? -9.066 -3.737 4.624 1.00 89.75 310 ARG A C 1
ATOM 2457 O O . ARG A 1 310 ? -9.707 -3.295 3.668 1.00 89.75 310 ARG A O 1
ATOM 2464 N N . VAL A 1 311 ? -7.968 -4.463 4.455 1.00 95.56 311 VAL A N 1
ATOM 2465 C CA . VAL A 1 311 ? -7.402 -4.872 3.166 1.00 95.56 311 VAL A CA 1
ATOM 2466 C C . VAL A 1 311 ? -7.212 -6.383 3.158 1.00 95.56 311 VAL A C 1
ATOM 2468 O O . VAL A 1 311 ? -6.407 -6.927 3.911 1.00 95.56 311 VAL A O 1
ATOM 2471 N N . PHE A 1 312 ? -7.933 -7.057 2.267 1.00 96.88 312 PHE A N 1
ATOM 2472 C CA . PHE A 1 312 ? -7.902 -8.503 2.093 1.00 96.88 312 PHE A CA 1
ATOM 2473 C C . PHE A 1 312 ? -7.224 -8.865 0.774 1.00 96.88 312 PHE A C 1
ATOM 2475 O O . PHE A 1 312 ? -7.701 -8.496 -0.302 1.00 96.88 312 PHE A O 1
ATOM 2482 N N . VAL A 1 313 ? -6.131 -9.623 0.863 1.00 98.44 313 VAL A N 1
ATOM 2483 C CA . VAL A 1 313 ? -5.430 -10.193 -0.294 1.00 98.44 313 VAL A CA 1
ATOM 2484 C C . VAL A 1 313 ? -5.440 -11.713 -0.171 1.00 98.44 313 VAL A C 1
ATOM 2486 O O . VAL A 1 313 ? -4.955 -12.264 0.816 1.00 98.44 313 VAL A O 1
ATOM 2489 N N . ASN A 1 314 ? -6.008 -12.405 -1.155 1.00 98.56 314 ASN A N 1
ATOM 2490 C CA . ASN A 1 314 ? -6.131 -13.863 -1.135 1.00 98.56 314 ASN A CA 1
ATOM 2491 C C . ASN A 1 314 ? -5.690 -14.488 -2.462 1.00 98.56 314 ASN A C 1
ATOM 2493 O O . ASN A 1 314 ? -5.944 -13.917 -3.524 1.00 98.56 314 ASN A O 1
ATOM 2497 N N . MET A 1 315 ? -5.063 -15.667 -2.421 1.00 98.50 315 MET A N 1
ATOM 2498 C CA . MET A 1 315 ? -4.728 -16.466 -3.614 1.00 98.50 315 MET A CA 1
ATOM 2499 C C . MET A 1 315 ? -4.035 -15.641 -4.712 1.00 98.50 315 MET A C 1
ATOM 2501 O O . MET A 1 315 ? -4.364 -15.742 -5.890 1.00 98.50 315 MET A O 1
ATOM 2505 N N . THR A 1 316 ? -3.125 -14.746 -4.324 1.00 98.75 316 THR A N 1
ATOM 2506 C CA . THR A 1 316 ? -2.515 -13.775 -5.241 1.00 98.75 316 THR A CA 1
ATOM 2507 C C . THR A 1 316 ? -1.012 -14.026 -5.369 1.00 98.75 316 THR A C 1
ATOM 2509 O O . THR A 1 316 ? -0.347 -14.436 -4.420 1.00 98.75 316 THR A O 1
ATOM 2512 N N . THR A 1 317 ? -0.451 -13.793 -6.553 1.00 98.81 317 THR A N 1
ATOM 2513 C CA . THR A 1 317 ? 0.999 -13.820 -6.789 1.00 98.81 317 THR A CA 1
ATOM 2514 C C . THR A 1 317 ? 1.498 -12.414 -7.083 1.00 98.81 317 THR A C 1
ATOM 2516 O O . THR A 1 317 ? 1.025 -11.768 -8.019 1.00 98.81 317 THR A O 1
ATOM 2519 N N . ILE A 1 318 ? 2.464 -11.945 -6.294 1.00 98.81 318 ILE A N 1
ATOM 2520 C CA . ILE A 1 318 ? 3.054 -10.611 -6.403 1.00 98.81 318 ILE A CA 1
ATOM 2521 C C . ILE A 1 318 ? 4.564 -10.754 -6.566 1.00 98.81 318 ILE A C 1
ATOM 2523 O O . ILE A 1 318 ? 5.266 -11.073 -5.604 1.00 98.81 318 ILE A O 1
ATOM 2527 N N . SER A 1 319 ? 5.079 -10.545 -7.779 1.00 98.31 319 SER A N 1
ATOM 2528 C CA . SER A 1 319 ? 6.488 -10.850 -8.043 1.00 98.31 319 SER A CA 1
ATOM 2529 C C . SER A 1 319 ? 7.204 -9.961 -9.049 1.00 98.31 319 SER A C 1
ATOM 2531 O O . SER A 1 319 ? 6.606 -9.409 -9.969 1.00 98.31 319 SER A O 1
ATOM 2533 N N . GLY A 1 320 ? 8.523 -9.828 -8.891 1.00 96.56 320 GLY A N 1
ATOM 2534 C CA . GLY A 1 320 ? 9.363 -9.103 -9.851 1.00 96.56 320 GLY A CA 1
ATOM 2535 C C . GLY A 1 320 ? 9.073 -7.603 -9.934 1.00 96.56 320 GLY A C 1
ATOM 2536 O O . GLY A 1 320 ? 9.315 -7.000 -10.976 1.00 96.56 320 GLY A O 1
ATOM 2537 N N . ASN A 1 321 ? 8.488 -6.996 -8.898 1.00 97.62 321 ASN A N 1
ATOM 2538 C CA . ASN A 1 321 ? 8.207 -5.561 -8.890 1.00 97.62 321 ASN A CA 1
ATOM 2539 C C . ASN A 1 321 ? 9.442 -4.773 -8.429 1.00 97.62 321 ASN A C 1
ATOM 2541 O O . ASN A 1 321 ? 10.205 -5.244 -7.583 1.00 97.62 321 ASN A O 1
ATOM 2545 N N . TYR A 1 322 ? 9.637 -3.575 -8.985 1.00 95.12 322 TYR A N 1
ATOM 2546 C CA . TYR A 1 322 ? 10.784 -2.720 -8.651 1.00 95.12 322 TYR A CA 1
ATOM 2547 C C . TYR A 1 322 ? 10.659 -2.100 -7.240 1.00 95.12 322 TYR A C 1
ATOM 2549 O O . TYR A 1 322 ? 11.649 -1.750 -6.594 1.00 95.12 322 TYR A O 1
ATOM 2557 N N . GLY A 1 323 ? 9.430 -1.941 -6.751 1.00 95.62 323 GLY A N 1
ATOM 2558 C CA . GLY A 1 323 ? 9.141 -1.550 -5.375 1.00 95.62 323 GLY A CA 1
ATOM 2559 C C . GLY A 1 323 ? 8.926 -2.750 -4.458 1.00 95.62 323 GLY A C 1
ATOM 2560 O O . GLY A 1 323 ? 9.343 -3.873 -4.738 1.00 95.62 323 GLY A O 1
ATOM 2561 N N . ASP A 1 324 ? 8.246 -2.500 -3.344 1.00 97.88 324 ASP A N 1
ATOM 2562 C CA . ASP A 1 324 ? 7.741 -3.557 -2.465 1.00 97.88 324 ASP A CA 1
ATOM 2563 C C . ASP A 1 324 ? 6.672 -4.411 -3.166 1.00 97.88 324 ASP A C 1
ATOM 2565 O O . ASP A 1 324 ? 5.958 -3.936 -4.058 1.00 97.88 324 ASP A O 1
ATOM 2569 N N . GLY A 1 325 ? 6.510 -5.657 -2.719 1.00 98.25 325 GLY A N 1
ATOM 2570 C CA . GLY A 1 325 ? 5.369 -6.476 -3.123 1.00 98.25 325 GLY A CA 1
ATOM 2571 C C . GLY A 1 325 ? 4.054 -5.831 -2.677 1.00 98.25 325 GLY A C 1
ATOM 2572 O O . GLY A 1 325 ? 3.216 -5.470 -3.507 1.00 98.25 325 GLY A O 1
ATOM 2573 N N . ILE A 1 326 ? 3.907 -5.629 -1.366 1.00 98.44 326 ILE A N 1
ATOM 2574 C CA . ILE A 1 326 ? 2.795 -4.886 -0.761 1.00 98.44 326 ILE A CA 1
ATOM 2575 C C . ILE A 1 326 ? 3.356 -3.745 0.084 1.00 98.44 326 ILE A C 1
ATOM 2577 O O . ILE A 1 326 ? 4.147 -3.975 0.992 1.00 98.44 326 ILE A O 1
ATOM 2581 N N . HIS A 1 327 ? 2.914 -2.525 -0.198 1.00 97.25 327 HIS A N 1
ATOM 2582 C CA . HIS A 1 327 ? 3.243 -1.314 0.546 1.00 97.25 327 HIS A CA 1
ATOM 2583 C C . HIS A 1 327 ? 1.960 -0.788 1.193 1.00 97.25 327 HIS A C 1
ATOM 2585 O O . HIS A 1 327 ? 1.089 -0.261 0.504 1.00 97.25 327 HIS A O 1
ATOM 2591 N N . TYR A 1 328 ? 1.807 -0.986 2.498 1.00 96.06 328 TYR A N 1
ATOM 2592 C CA . TYR A 1 328 ? 0.588 -0.707 3.251 1.00 96.06 328 TYR A CA 1
ATOM 2593 C C . TYR A 1 328 ? 0.852 0.351 4.317 1.00 96.06 328 TYR A C 1
ATOM 2595 O O . TYR A 1 328 ? 1.685 0.159 5.197 1.00 96.06 328 TYR A O 1
ATOM 2603 N N . ARG A 1 329 ? 0.122 1.462 4.256 1.00 92.88 329 ARG A N 1
ATOM 2604 C CA . ARG A 1 329 ? 0.212 2.530 5.246 1.00 92.88 329 ARG A CA 1
ATOM 2605 C C . ARG A 1 329 ? -1.163 2.966 5.726 1.00 92.88 329 ARG A C 1
ATOM 2607 O O . ARG A 1 329 ? -1.995 3.428 4.935 1.00 92.88 329 ARG A O 1
ATOM 2614 N N . GLU A 1 330 ? -1.357 2.895 7.035 1.00 90.00 330 GLU A N 1
ATOM 2615 C CA . GLU A 1 330 ? -2.499 3.506 7.710 1.00 90.00 330 GLU A CA 1
ATOM 2616 C C . GLU A 1 330 ? -2.282 5.012 7.859 1.00 90.00 330 GLU A C 1
ATOM 2618 O O . GLU A 1 330 ? -1.165 5.488 8.048 1.00 90.00 330 GLU A O 1
ATOM 2623 N N . GLY A 1 331 ? -3.349 5.793 7.695 1.00 78.88 331 GLY A N 1
ATOM 2624 C CA . GLY A 1 331 ? -3.262 7.249 7.753 1.00 78.88 331 GLY A CA 1
ATOM 2625 C C . GLY A 1 331 ? -4.374 7.821 8.602 1.00 78.88 331 GLY A C 1
ATOM 2626 O O . GLY A 1 331 ? -5.522 7.892 8.164 1.00 78.88 331 GLY A O 1
ATOM 2627 N N . TYR A 1 332 ? -4.000 8.295 9.783 1.00 68.56 332 TYR A N 1
ATOM 2628 C CA . TYR A 1 332 ? -4.893 8.968 10.711 1.00 68.56 332 TYR A CA 1
ATOM 2629 C C . TYR A 1 332 ? -4.644 10.475 10.613 1.00 68.56 332 TYR A C 1
ATOM 2631 O O . TYR A 1 332 ? -3.594 10.969 11.013 1.00 68.56 332 TYR A O 1
ATOM 2639 N N . ASP A 1 333 ? -5.580 11.206 10.009 1.00 58.50 333 ASP A N 1
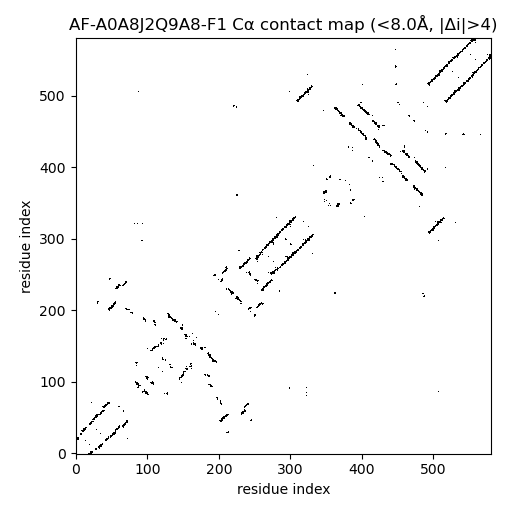ATOM 2640 C CA . ASP A 1 333 ? -5.469 12.654 9.805 1.00 58.50 333 ASP A CA 1
ATOM 2641 C C . ASP A 1 333 ? -6.558 13.383 10.603 1.00 58.50 333 ASP A C 1
ATOM 2643 O O . ASP A 1 333 ? -7.737 13.357 10.234 1.00 58.50 333 ASP A O 1
ATOM 2647 N N . GLU A 1 334 ? -6.160 14.053 11.689 1.00 55.59 334 GLU A N 1
ATOM 2648 C CA . GLU A 1 334 ? -7.060 14.860 12.522 1.00 55.59 334 GLU A CA 1
ATOM 2649 C C . GLU A 1 334 ? -7.727 16.002 11.740 1.00 55.59 334 GLU A C 1
ATOM 2651 O O . GLU A 1 334 ? -8.887 16.330 12.002 1.00 55.59 334 GLU A O 1
ATOM 2656 N N . PHE A 1 335 ? -7.038 16.608 10.760 1.00 50.25 335 PHE A N 1
ATOM 2657 C CA . PHE A 1 335 ? -7.588 17.723 9.976 1.00 50.25 335 PHE A CA 1
ATOM 2658 C C . PHE A 1 335 ? -8.769 17.284 9.110 1.00 50.25 335 PHE A C 1
ATOM 2660 O O . PHE A 1 335 ? -9.630 18.094 8.750 1.00 50.25 335 PHE A O 1
ATOM 2667 N N . ARG A 1 336 ? -8.859 15.989 8.796 1.00 51.09 336 ARG A N 1
ATOM 2668 C CA . ARG A 1 336 ? -9.938 15.473 7.963 1.00 51.09 336 ARG A CA 1
ATOM 2669 C C . ARG A 1 336 ? -11.283 15.416 8.661 1.00 51.09 336 ARG A C 1
ATOM 2671 O O . ARG A 1 336 ? -12.283 15.651 7.991 1.00 51.09 336 ARG A O 1
ATOM 2678 N N . TYR A 1 337 ? -11.332 15.183 9.971 1.00 50.38 337 TYR A N 1
ATOM 2679 C CA . TYR A 1 337 ? -12.604 15.163 10.702 1.00 50.38 337 TYR A CA 1
ATOM 2680 C C . TYR A 1 337 ? -13.369 16.487 10.584 1.00 50.38 337 TYR A C 1
ATOM 2682 O O . TYR A 1 337 ? -14.594 16.489 10.482 1.00 50.38 337 TYR A O 1
ATOM 2690 N N . PHE A 1 338 ? -12.649 17.605 10.479 1.00 44.81 338 PHE A N 1
ATOM 2691 C CA . PHE A 1 338 ? -13.234 18.935 10.296 1.00 44.81 338 PHE A CA 1
ATOM 2692 C C . PHE A 1 338 ? -13.738 19.207 8.868 1.00 44.81 338 PHE A C 1
ATOM 2694 O O . PHE A 1 338 ? -14.512 20.139 8.666 1.00 44.81 338 PHE A O 1
ATOM 2701 N N . THR A 1 339 ? -13.335 18.400 7.879 1.00 46.06 339 THR A N 1
ATOM 2702 C CA . THR A 1 339 ? -13.689 18.568 6.453 1.00 46.06 339 THR A CA 1
ATOM 2703 C C . THR A 1 339 ? -14.606 17.463 5.914 1.00 46.06 339 THR A C 1
ATOM 2705 O O . THR A 1 339 ? -14.951 17.458 4.731 1.00 46.06 339 THR A O 1
ATOM 2708 N N . MET A 1 340 ? -15.026 16.518 6.761 1.00 53.00 340 MET A N 1
ATOM 2709 C CA . MET A 1 340 ? -15.926 15.426 6.384 1.00 53.00 340 MET A CA 1
ATOM 2710 C C . MET A 1 340 ? -17.360 15.913 6.133 1.00 53.00 340 MET A C 1
ATOM 2712 O O . MET A 1 340 ? -17.876 16.789 6.824 1.00 53.00 340 MET A O 1
ATOM 2716 N N . SER A 1 341 ? -18.021 15.290 5.150 1.00 50.97 341 SER A N 1
ATOM 2717 C CA . SER A 1 341 ? -19.467 15.430 4.920 1.00 50.97 341 SER A CA 1
ATOM 2718 C C . SER A 1 341 ? -20.246 15.066 6.191 1.00 50.97 341 SER A C 1
ATOM 2720 O O . SER A 1 341 ? -19.850 14.139 6.899 1.00 50.97 341 SER A O 1
ATOM 2722 N N . ASP A 1 342 ? -21.367 15.746 6.458 1.00 51.62 342 ASP A N 1
ATOM 2723 C CA . ASP A 1 342 ? -22.173 15.573 7.680 1.00 51.62 342 ASP A CA 1
ATOM 2724 C C . ASP A 1 342 ? -22.568 14.116 7.976 1.00 51.62 342 ASP A C 1
ATOM 2726 O O . ASP A 1 342 ? -22.704 13.733 9.135 1.00 51.62 342 ASP A O 1
ATOM 2730 N N . ASN A 1 343 ? -22.672 13.265 6.950 1.00 51.94 343 ASN A N 1
ATOM 2731 C CA . ASN A 1 343 ? -22.976 11.840 7.111 1.00 51.94 343 ASN A CA 1
ATOM 2732 C C . ASN A 1 343 ? -21.839 11.004 7.722 1.00 51.94 343 ASN A C 1
ATOM 2734 O O . ASN A 1 343 ? -22.071 9.846 8.056 1.00 51.94 343 ASN A O 1
ATOM 2738 N N . LYS A 1 344 ? -20.624 11.549 7.847 1.00 60.94 344 LYS A N 1
ATOM 2739 C CA . LYS A 1 344 ? -19.463 10.851 8.418 1.00 60.94 344 LYS A CA 1
ATOM 2740 C C . LYS A 1 344 ? -18.961 11.466 9.735 1.00 60.94 344 LYS A C 1
ATOM 2742 O O . LYS A 1 344 ? -17.908 11.059 10.219 1.00 60.94 344 LYS A O 1
ATOM 2747 N N . LYS A 1 345 ? -19.687 12.434 10.308 1.00 65.81 345 LYS A N 1
ATOM 2748 C CA . LYS A 1 345 ? -19.414 12.966 11.654 1.00 65.81 345 LYS A CA 1
ATOM 2749 C C . LYS A 1 345 ? -19.892 11.976 12.728 1.00 65.81 345 LYS A C 1
ATOM 2751 O O . LYS A 1 345 ? -20.818 11.209 12.449 1.00 65.81 345 LYS A O 1
ATOM 2756 N N . PRO A 1 346 ? -19.293 11.974 13.934 1.00 71.25 346 PRO A N 1
ATOM 2757 C CA . PRO A 1 346 ? -19.829 11.208 15.053 1.00 71.25 346 PRO A CA 1
ATOM 2758 C C . PRO A 1 346 ? -21.281 11.625 15.292 1.00 71.25 346 PRO A C 1
ATOM 2760 O O . PRO A 1 346 ? -21.572 12.811 15.439 1.00 71.25 346 PRO A O 1
ATOM 2763 N N . ARG A 1 347 ? -22.196 10.656 15.253 1.00 76.94 347 ARG A N 1
ATOM 2764 C CA . ARG A 1 347 ? -23.627 10.882 15.520 1.00 76.94 347 ARG A CA 1
ATOM 2765 C C . ARG A 1 347 ? -24.015 10.557 16.957 1.00 76.94 347 ARG A C 1
ATOM 2767 O O . ARG A 1 347 ? -25.134 10.849 17.342 1.00 76.94 347 ARG A O 1
ATOM 2774 N N . LEU A 1 348 ? -23.095 9.945 17.697 1.00 85.81 348 LEU A N 1
ATOM 2775 C CA . LEU A 1 348 ? -23.253 9.538 19.082 1.00 85.81 348 LEU A CA 1
ATOM 2776 C C . LEU A 1 348 ? -22.141 10.199 19.893 1.00 85.81 348 LEU A C 1
ATOM 2778 O O . LEU A 1 348 ? -20.963 10.067 19.542 1.00 85.81 348 LEU A O 1
ATOM 2782 N N . ASP A 1 349 ? -22.519 10.885 20.965 1.00 88.88 349 ASP A N 1
ATOM 2783 C CA . ASP A 1 349 ? -21.593 11.389 21.975 1.00 88.88 349 ASP A CA 1
ATOM 2784 C C . ASP A 1 349 ? -21.821 10.616 23.274 1.00 88.88 349 ASP A C 1
ATOM 2786 O O . ASP A 1 349 ? -22.857 10.767 23.920 1.00 88.88 349 ASP A O 1
ATOM 2790 N N . MET A 1 350 ? -20.839 9.802 23.655 1.00 91.50 350 MET A N 1
ATOM 2791 C CA . MET A 1 350 ? -20.845 8.961 24.851 1.00 91.50 350 MET A CA 1
ATOM 2792 C C . MET A 1 350 ? -21.074 9.765 26.140 1.00 91.50 350 MET A C 1
ATOM 2794 O O . MET A 1 350 ? -21.553 9.218 27.126 1.00 91.50 350 MET A O 1
ATOM 2798 N N . CYS A 1 351 ? -20.759 11.060 26.166 1.00 90.31 351 CYS A N 1
ATOM 2799 C CA . CYS A 1 351 ? -20.960 11.879 27.359 1.00 90.31 351 CYS A CA 1
ATOM 2800 C C . CYS A 1 351 ? -22.395 12.420 27.494 1.00 90.31 351 CYS A C 1
ATOM 2802 O O . CYS A 1 351 ? -22.732 13.006 28.518 1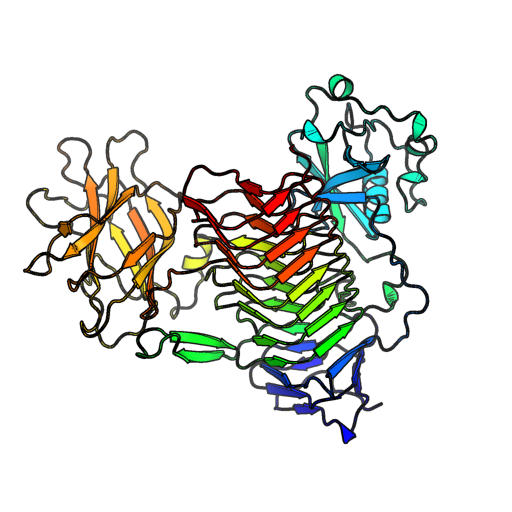.00 90.31 351 CYS A O 1
ATOM 2804 N N . THR A 1 352 ? -23.242 12.234 26.476 1.00 89.19 352 THR A N 1
ATOM 2805 C CA . THR A 1 352 ? -24.648 12.683 26.478 1.00 89.19 352 THR A CA 1
ATOM 2806 C C . THR A 1 352 ? -25.629 11.539 26.223 1.00 89.19 352 THR A C 1
ATOM 2808 O O . THR A 1 352 ? -26.695 11.481 26.834 1.00 89.19 352 THR A O 1
ATOM 2811 N N . GLU A 1 353 ? -25.256 10.598 25.357 1.00 87.06 353 GLU A N 1
ATOM 2812 C CA . GLU A 1 353 ? -26.029 9.423 24.981 1.00 87.06 353 GLU A CA 1
ATOM 2813 C C . GLU A 1 353 ? -25.326 8.160 25.491 1.00 87.06 353 GLU A C 1
ATOM 2815 O O . GLU A 1 353 ? -24.416 7.611 24.869 1.00 87.06 353 GLU A O 1
ATOM 2820 N N . HIS A 1 354 ? -25.775 7.665 26.643 1.00 88.44 354 HIS A N 1
ATOM 2821 C CA . HIS A 1 354 ? -25.135 6.543 27.335 1.00 88.44 354 HIS A CA 1
ATOM 2822 C C . HIS A 1 354 ? -25.524 5.153 26.796 1.00 88.44 354 HIS A C 1
ATOM 2824 O O . HIS A 1 354 ? -25.173 4.135 27.393 1.00 88.44 354 HIS A O 1
ATOM 2830 N N . LYS A 1 355 ? -26.276 5.060 25.692 1.00 86.31 355 LYS A N 1
ATOM 2831 C CA . LYS A 1 355 ? -26.695 3.788 25.076 1.00 86.31 355 LYS A CA 1
ATOM 2832 C C . LYS A 1 355 ? -26.765 3.923 23.563 1.00 86.31 355 LYS A C 1
ATOM 2834 O O . LYS A 1 355 ? -27.236 4.931 23.049 1.00 86.31 355 LYS A O 1
ATOM 2839 N N . ILE A 1 356 ? -26.370 2.870 22.855 1.00 84.25 356 ILE A N 1
ATOM 2840 C CA . ILE A 1 356 ? -26.589 2.763 21.408 1.00 84.25 356 ILE A CA 1
ATOM 2841 C C . ILE A 1 356 ? -27.998 2.213 21.170 1.00 84.25 356 ILE A C 1
ATOM 2843 O O . ILE A 1 356 ? -28.381 1.216 21.785 1.00 84.25 356 ILE A O 1
ATOM 2847 N N . SER A 1 357 ? -28.774 2.844 20.283 1.00 80.69 357 SER A N 1
ATOM 2848 C CA . SER A 1 357 ? -30.082 2.300 19.903 1.00 80.69 357 SER A CA 1
ATOM 2849 C C . SER A 1 357 ? -29.917 0.903 19.288 1.00 80.69 357 SER A C 1
ATOM 2851 O O . SER A 1 357 ? -29.117 0.748 18.363 1.00 80.69 357 SER A O 1
ATOM 2853 N N . PRO A 1 358 ? -30.712 -0.099 19.704 1.00 71.69 358 PRO A N 1
ATOM 2854 C CA . PRO A 1 358 ? -30.650 -1.448 19.139 1.00 71.69 358 PRO A CA 1
ATOM 2855 C C . PRO A 1 358 ? -31.101 -1.508 17.671 1.00 71.69 358 PRO A C 1
ATOM 2857 O O . PRO A 1 358 ? -30.921 -2.525 17.013 1.00 71.69 358 PRO A O 1
ATOM 2860 N N . THR A 1 359 ? -31.702 -0.435 17.146 1.00 72.00 359 THR A N 1
ATOM 2861 C CA . THR A 1 359 ? -32.092 -0.317 15.733 1.00 72.00 359 THR A CA 1
ATOM 2862 C C . THR A 1 359 ? -30.932 0.047 14.809 1.00 72.00 359 THR A C 1
ATOM 2864 O O . THR A 1 359 ? -31.130 0.127 13.597 1.00 72.00 359 THR A O 1
ATOM 2867 N N . PHE A 1 360 ? -29.752 0.347 15.354 1.00 72.56 360 PHE A N 1
ATOM 2868 C CA . PHE A 1 360 ? -28.612 0.777 14.563 1.00 72.56 360 PHE A CA 1
ATOM 2869 C C . PHE A 1 360 ? -27.667 -0.377 14.208 1.00 72.56 360 PHE A C 1
ATOM 2871 O O . PHE A 1 360 ? -27.429 -1.281 15.003 1.00 72.56 360 PHE A O 1
ATOM 2878 N N . PHE A 1 361 ? -27.114 -0.311 12.994 1.00 81.31 361 PHE A N 1
ATOM 2879 C CA . PHE A 1 361 ? -26.131 -1.266 12.485 1.00 81.31 361 PHE A CA 1
ATOM 2880 C C . PHE A 1 361 ? -24.708 -0.796 12.777 1.00 81.31 361 PHE A C 1
ATOM 2882 O O . PHE A 1 361 ? -24.396 0.389 12.637 1.00 81.31 361 PHE A O 1
ATOM 2889 N N . PHE A 1 362 ? -23.823 -1.737 13.082 1.00 84.62 362 PHE A N 1
ATOM 2890 C CA . PHE A 1 362 ? -22.397 -1.482 13.239 1.00 84.62 362 PHE A CA 1
ATOM 2891 C C . PHE A 1 362 ? -21.723 -1.263 11.871 1.00 84.62 362 PHE A C 1
ATOM 2893 O O . PHE A 1 362 ? -22.151 -1.857 10.881 1.00 84.62 362 PHE A O 1
ATOM 2900 N N . PRO A 1 363 ? -20.647 -0.458 11.798 1.00 87.50 363 PRO A N 1
ATOM 2901 C CA . PRO A 1 363 ? -19.967 0.182 12.922 1.00 87.50 363 PRO A CA 1
ATOM 2902 C C . PRO A 1 363 ? -20.516 1.562 13.319 1.00 87.50 363 PRO A C 1
ATOM 2904 O O . PRO A 1 363 ? -21.035 2.313 12.493 1.00 87.50 363 PRO A O 1
ATOM 2907 N N . HIS A 1 364 ? -20.292 1.943 14.580 1.00 87.31 364 HIS A N 1
ATOM 2908 C CA . HIS A 1 364 ? -20.644 3.264 15.111 1.00 87.31 364 HIS A CA 1
ATOM 2909 C C . HIS A 1 364 ? -19.423 4.124 15.378 1.00 87.31 364 HIS A C 1
ATOM 2911 O O . HIS A 1 364 ? -18.534 3.723 16.120 1.00 87.31 364 HIS A O 1
ATOM 2917 N N . LEU A 1 365 ? -19.410 5.324 14.794 1.00 87.94 365 LEU A N 1
ATOM 2918 C CA . LEU A 1 365 ? -18.445 6.369 15.116 1.00 87.94 365 LEU A CA 1
ATOM 2919 C C . LEU A 1 365 ? -18.962 7.176 16.310 1.00 87.94 365 LEU A C 1
ATOM 2921 O O . LEU A 1 365 ? -19.997 7.841 16.205 1.00 87.94 365 LEU A O 1
ATOM 2925 N N . ILE A 1 366 ? -18.233 7.107 17.416 1.00 90.81 366 ILE A N 1
ATOM 2926 C CA . ILE A 1 366 ? -18.601 7.680 18.707 1.00 90.81 366 ILE A CA 1
ATOM 2927 C C . ILE A 1 366 ? -17.567 8.728 19.102 1.00 90.81 366 ILE A C 1
ATOM 2929 O O . ILE A 1 366 ? -16.361 8.547 18.915 1.00 90.81 366 ILE A O 1
ATOM 2933 N N . GLN A 1 367 ? -18.066 9.834 19.640 1.00 92.38 367 GLN A N 1
ATOM 2934 C CA . GLN A 1 367 ? -17.270 10.871 20.272 1.00 92.38 367 GLN A CA 1
ATOM 2935 C C . GLN A 1 367 ? -17.380 10.747 21.793 1.00 92.38 367 GLN A C 1
ATOM 2937 O O . GLN A 1 367 ? -18.434 10.412 22.319 1.00 92.38 367 GLN A O 1
ATOM 2942 N N . ALA A 1 368 ? -16.292 11.025 22.496 1.00 92.81 368 ALA A N 1
ATOM 2943 C CA . ALA A 1 368 ? -16.280 11.238 23.932 1.00 92.81 368 ALA A CA 1
ATOM 2944 C C . ALA A 1 368 ? -15.511 12.531 24.201 1.00 92.81 368 ALA A C 1
ATOM 2946 O O . ALA A 1 368 ? -14.292 12.591 24.001 1.00 92.81 368 ALA A O 1
ATOM 2947 N N . LYS A 1 369 ? -16.238 13.581 24.591 1.00 91.94 369 LYS A N 1
ATOM 2948 C CA . LYS A 1 369 ? -15.685 14.916 24.810 1.00 91.94 369 LYS A CA 1
ATOM 2949 C C . LYS A 1 369 ? -15.843 15.349 26.267 1.00 91.94 369 LYS A C 1
ATOM 2951 O O . LYS A 1 369 ? -16.952 15.586 26.732 1.00 91.94 369 LYS A O 1
ATOM 2956 N N . LEU A 1 370 ? -14.722 15.533 26.958 1.00 90.62 370 LEU A N 1
ATOM 2957 C CA . LEU A 1 370 ? -14.676 16.165 28.276 1.00 90.62 370 LEU A CA 1
ATOM 2958 C C . LEU A 1 370 ? -14.063 17.554 28.135 1.00 90.62 370 LEU A C 1
ATOM 2960 O O . LEU A 1 370 ? -12.933 17.697 27.679 1.00 90.62 370 LEU A O 1
ATOM 2964 N N . THR A 1 371 ? -14.821 18.580 28.503 1.00 91.12 371 THR A N 1
ATOM 2965 C CA . THR A 1 371 ? -14.358 19.970 28.460 1.00 91.12 371 THR A CA 1
ATOM 2966 C C . THR A 1 371 ? -13.560 20.336 29.704 1.00 91.12 371 THR A C 1
ATOM 2968 O O . THR A 1 371 ? -13.869 19.878 30.807 1.00 91.12 371 THR A O 1
ATOM 2971 N N . ASN A 1 372 ? -12.578 21.217 29.542 1.00 90.12 372 ASN A N 1
ATOM 2972 C CA . ASN A 1 372 ? -11.844 21.822 30.644 1.00 90.12 372 ASN A CA 1
ATOM 2973 C C . ASN A 1 372 ? -12.817 22.440 31.666 1.00 90.12 372 ASN A C 1
ATOM 2975 O O . ASN A 1 372 ? -13.760 23.152 31.310 1.00 90.12 372 ASN A O 1
ATOM 2979 N N . GLY A 1 373 ? -12.596 22.148 32.947 1.00 86.00 373 GLY A N 1
ATOM 2980 C CA . GLY A 1 373 ? -13.399 22.659 34.050 1.00 86.00 373 GLY A CA 1
ATOM 2981 C C . GLY A 1 373 ? -14.638 21.827 34.388 1.00 86.00 373 GLY A C 1
ATOM 2982 O O . GLY A 1 373 ? -15.289 22.142 35.389 1.00 86.00 373 GLY A O 1
ATOM 2983 N N . THR A 1 374 ? -14.955 20.769 33.630 1.00 88.44 374 THR A N 1
ATOM 2984 C CA . THR A 1 374 ? -16.003 19.803 34.004 1.00 88.44 374 THR A CA 1
ATOM 2985 C C . THR A 1 374 ? -15.698 19.218 35.382 1.00 88.44 374 THR A C 1
ATOM 2987 O O . THR A 1 374 ? -14.566 18.821 35.644 1.00 88.44 374 THR A O 1
ATOM 2990 N N . VAL A 1 375 ? -16.694 19.198 36.271 1.00 86.62 375 VAL A N 1
ATOM 2991 C CA . VAL A 1 375 ? -16.549 18.668 37.636 1.00 86.62 375 VAL A CA 1
ATOM 2992 C C . VAL A 1 375 ? -16.512 17.144 37.583 1.00 86.62 375 VAL A C 1
ATOM 2994 O O . VAL A 1 375 ? -17.381 16.531 36.966 1.00 86.62 375 VAL A O 1
ATOM 2997 N N . ILE A 1 376 ? -15.510 16.555 38.229 1.00 85.31 376 ILE A N 1
ATOM 2998 C CA . ILE A 1 376 ? -15.379 15.117 38.440 1.00 85.31 376 ILE A CA 1
ATOM 2999 C C . ILE A 1 376 ? -15.713 14.838 39.901 1.00 85.31 376 ILE A C 1
ATOM 3001 O O . ILE A 1 376 ? -15.120 15.427 40.803 1.00 85.31 376 ILE A O 1
ATOM 3005 N N . ASP A 1 377 ? -16.689 13.965 40.117 1.00 80.06 377 ASP A N 1
ATOM 3006 C CA . ASP A 1 377 ? -17.082 13.490 41.436 1.00 80.06 377 ASP A CA 1
ATOM 3007 C C . ASP A 1 377 ? -16.674 12.023 41.567 1.00 80.06 377 ASP A C 1
ATOM 3009 O O . ASP A 1 377 ? -17.250 11.158 40.908 1.00 80.06 377 ASP A O 1
ATOM 3013 N N . ASP A 1 378 ? -15.688 11.750 42.420 1.00 71.00 378 ASP A N 1
ATOM 3014 C CA . ASP A 1 378 ? -15.167 10.398 42.650 1.00 71.00 378 ASP A CA 1
ATOM 3015 C C . ASP A 1 378 ? -16.209 9.444 43.263 1.00 71.00 378 ASP A C 1
ATOM 3017 O O . ASP A 1 378 ? -16.012 8.229 43.258 1.00 71.00 378 ASP A O 1
ATOM 3021 N N . SER A 1 379 ? -17.314 9.975 43.804 1.00 71.50 379 SER A N 1
ATOM 3022 C CA . SER A 1 379 ? -18.393 9.177 44.398 1.00 71.50 379 SER A CA 1
ATOM 3023 C C . SER A 1 379 ? -19.462 8.724 43.397 1.00 71.50 379 SER A C 1
ATOM 3025 O O . SER A 1 379 ? -20.266 7.851 43.726 1.00 71.50 379 SER A O 1
ATOM 3027 N N . ASN A 1 380 ? -19.455 9.273 42.179 1.00 70.69 380 ASN A N 1
ATOM 3028 C CA . ASN A 1 380 ? -20.434 8.994 41.132 1.00 70.69 380 ASN A CA 1
ATOM 3029 C C . ASN A 1 380 ? -19.784 8.350 39.895 1.00 70.69 380 ASN A C 1
ATOM 3031 O O . ASN A 1 380 ? -18.563 8.307 39.744 1.00 70.69 380 ASN A O 1
ATOM 3035 N N . ALA A 1 381 ? -20.615 7.824 38.990 1.00 70.81 381 ALA A N 1
ATOM 3036 C CA . ALA A 1 381 ? -20.142 7.358 37.689 1.00 70.81 381 ALA A CA 1
ATOM 3037 C C . ALA A 1 381 ? -19.456 8.507 36.928 1.00 70.81 381 ALA A C 1
ATOM 3039 O O . ALA A 1 381 ? -19.844 9.670 37.063 1.00 70.81 381 ALA A O 1
ATOM 3040 N N . SER A 1 382 ? -18.449 8.174 36.108 1.00 81.31 382 SER A N 1
ATOM 3041 C CA . SER A 1 382 ? -17.792 9.160 35.241 1.00 81.31 382 SER A CA 1
ATOM 3042 C C . SER A 1 382 ? -18.847 9.953 34.464 1.00 81.31 382 SER A C 1
ATOM 3044 O O . SER A 1 382 ? -19.804 9.348 33.992 1.00 81.31 382 SER A O 1
ATOM 3046 N N . PRO A 1 383 ? -18.686 11.270 34.248 1.00 84.19 383 PRO A N 1
ATOM 3047 C CA . PRO A 1 383 ? -19.624 12.038 33.430 1.00 84.19 383 PRO A CA 1
ATOM 3048 C C . PRO A 1 383 ? -19.681 11.566 31.969 1.00 84.19 383 PRO A C 1
ATOM 3050 O O . PRO A 1 383 ? -20.592 11.946 31.241 1.00 84.19 383 PRO A O 1
ATOM 3053 N N . CYS A 1 384 ? -18.721 10.751 31.522 1.00 90.88 384 CYS A N 1
ATOM 3054 C CA . CYS A 1 384 ? -18.694 10.233 30.166 1.00 90.88 384 CYS A CA 1
ATOM 3055 C C . CYS A 1 384 ? -18.573 8.711 30.137 1.00 90.88 384 CYS A C 1
ATOM 3057 O O . CYS A 1 384 ? -17.492 8.153 30.351 1.00 90.88 384 CYS A O 1
ATOM 3059 N N . TRP A 1 385 ? -19.686 8.045 29.839 1.00 92.12 385 TRP A N 1
ATOM 3060 C CA . TRP A 1 385 ? -19.794 6.589 29.809 1.00 92.12 385 TRP A CA 1
ATOM 3061 C C . TRP A 1 385 ? -20.861 6.122 28.821 1.00 92.12 385 TRP A C 1
ATOM 3063 O O . TRP A 1 385 ? -21.770 6.863 28.486 1.00 92.12 385 TRP A O 1
ATOM 3073 N N . MET A 1 386 ? -20.801 4.887 28.343 1.00 92.19 386 MET A N 1
ATOM 3074 C CA . MET A 1 386 ? -21.914 4.297 27.598 1.00 92.19 386 MET A CA 1
ATOM 3075 C C . MET A 1 386 ? -21.954 2.791 27.739 1.00 92.19 386 MET A C 1
ATOM 3077 O O . MET A 1 386 ? -20.955 2.143 28.050 1.00 92.19 386 MET A O 1
ATOM 3081 N N . ILE A 1 387 ? -23.108 2.239 27.389 1.00 90.19 387 ILE A N 1
ATOM 3082 C CA . ILE A 1 387 ? -23.306 0.812 27.226 1.00 90.19 387 ILE A CA 1
ATOM 3083 C C . ILE A 1 387 ? -23.482 0.451 25.767 1.00 90.19 387 ILE A C 1
ATOM 3085 O O . ILE A 1 387 ? -24.279 1.040 25.031 1.00 90.19 387 ILE A O 1
ATOM 3089 N N . VAL A 1 388 ? -22.781 -0.612 25.400 1.00 88.50 388 VAL A N 1
ATOM 3090 C CA . VAL A 1 388 ? -22.913 -1.292 24.124 1.00 88.50 388 VAL A CA 1
ATOM 3091 C C . VAL A 1 388 ? -23.534 -2.656 24.386 1.00 88.50 388 VAL A C 1
ATOM 3093 O O . VAL A 1 388 ? -22.953 -3.511 25.057 1.00 88.50 388 VAL A O 1
ATOM 3096 N N . SER A 1 389 ? -24.742 -2.852 23.870 1.00 80.31 389 SER A N 1
ATOM 3097 C CA . SER A 1 389 ? -25.484 -4.102 23.995 1.00 80.31 389 SER A CA 1
ATOM 3098 C C . SER A 1 389 ? -26.022 -4.503 22.630 1.00 80.31 389 SER A C 1
ATOM 3100 O O . SER A 1 389 ? -26.680 -3.708 21.962 1.00 80.31 389 SER A O 1
ATOM 3102 N N . LEU A 1 390 ? -25.735 -5.739 22.232 1.00 75.44 390 LEU A N 1
ATOM 3103 C CA . LEU A 1 390 ? -26.371 -6.411 21.106 1.00 75.44 390 LEU A CA 1
ATOM 3104 C C . LEU A 1 390 ? -27.301 -7.507 21.635 1.00 75.44 390 LEU A C 1
ATOM 3106 O O . LEU A 1 390 ? -27.079 -7.993 22.749 1.00 75.44 390 LEU A O 1
ATOM 3110 N N . PRO A 1 391 ? -28.344 -7.897 20.878 1.00 68.81 391 PRO A N 1
ATOM 3111 C CA . PRO A 1 391 ? -29.276 -8.938 21.299 1.00 68.81 391 PRO A CA 1
ATOM 3112 C C . PRO A 1 391 ? -28.528 -10.200 21.748 1.00 68.81 391 PRO A C 1
ATOM 3114 O O . PRO A 1 391 ? -27.742 -10.755 20.993 1.00 68.81 391 PRO A O 1
ATOM 3117 N N . ALA A 1 392 ? -28.777 -10.670 22.972 1.00 58.34 392 ALA A N 1
ATOM 3118 C CA . ALA A 1 392 ? -27.962 -11.675 23.673 1.00 58.34 392 ALA A CA 1
ATOM 3119 C C . ALA A 1 392 ? -27.993 -13.107 23.088 1.00 58.34 392 ALA A C 1
ATOM 3121 O O . ALA A 1 392 ? -27.612 -14.061 23.764 1.00 58.34 392 ALA A O 1
ATOM 3122 N N . GLN A 1 393 ? -28.479 -13.293 21.860 1.00 61.94 393 GLN A N 1
ATOM 3123 C CA . GLN A 1 393 ? -28.671 -14.618 21.271 1.00 61.94 393 GLN A CA 1
ATOM 3124 C C . GLN A 1 393 ? -27.355 -15.265 20.819 1.00 61.94 393 GLN A C 1
ATOM 3126 O O . GLN A 1 393 ? -27.311 -16.486 20.683 1.00 61.94 393 GLN A O 1
ATOM 3131 N N . LEU A 1 394 ? -26.281 -14.485 20.627 1.00 68.50 394 LEU A N 1
ATOM 3132 C CA . LEU A 1 394 ? -24.993 -14.981 20.139 1.00 68.50 394 LEU A CA 1
ATOM 3133 C C . LEU A 1 394 ? -23.794 -14.305 20.829 1.00 68.50 394 LEU A C 1
ATOM 3135 O O . LEU A 1 394 ? -23.895 -13.169 21.294 1.00 68.50 394 LEU A O 1
ATOM 3139 N N . PRO A 1 395 ? -22.637 -14.987 20.913 1.00 75.69 395 PRO A N 1
ATOM 3140 C CA . PRO A 1 395 ? -21.400 -14.368 21.364 1.00 75.69 395 PRO A CA 1
ATOM 3141 C C . PRO A 1 395 ? -20.839 -13.440 20.277 1.00 75.69 395 PRO A C 1
ATOM 3143 O O . PRO A 1 395 ? -20.367 -13.903 19.241 1.00 75.69 395 PRO A O 1
ATOM 3146 N N . TYR A 1 396 ? -20.848 -12.133 20.532 1.00 81.56 396 TYR A N 1
ATOM 3147 C CA . TYR A 1 396 ? -20.256 -11.130 19.641 1.00 81.56 396 TYR A CA 1
ATOM 3148 C C . TYR A 1 396 ? -18.813 -10.825 20.029 1.00 81.56 396 TYR A C 1
ATOM 3150 O O . TYR A 1 396 ? -18.484 -10.764 21.212 1.00 81.56 396 TYR A O 1
ATOM 3158 N N . THR A 1 397 ? -17.978 -10.538 19.040 1.00 88.31 397 THR A N 1
ATOM 3159 C CA . THR A 1 397 ? -16.660 -9.935 19.226 1.00 88.31 397 THR A CA 1
ATOM 3160 C C . THR A 1 397 ? -16.733 -8.471 18.822 1.00 88.31 397 THR A C 1
ATOM 3162 O O . THR A 1 397 ? -17.089 -8.145 17.689 1.00 88.31 397 THR A O 1
ATOM 3165 N N . TYR A 1 398 ? -16.433 -7.591 19.774 1.00 90.00 398 TYR A N 1
ATOM 3166 C CA . TYR A 1 398 ? -16.365 -6.152 19.565 1.00 90.00 398 TYR A CA 1
ATOM 3167 C C . TYR A 1 398 ? -14.929 -5.734 19.299 1.00 90.00 398 TYR A C 1
ATOM 3169 O O . TYR A 1 398 ? -14.003 -6.264 19.915 1.00 90.00 398 TYR A O 1
ATOM 3177 N N . SER A 1 399 ? -14.754 -4.745 18.430 1.00 92.38 399 SER A N 1
ATOM 3178 C CA . SER A 1 399 ? -13.458 -4.116 18.192 1.00 92.38 399 SER A CA 1
ATOM 3179 C C . SER A 1 399 ? -13.581 -2.604 18.269 1.00 92.38 399 SER A C 1
ATOM 3181 O O . SER A 1 399 ? -14.435 -2.019 17.606 1.00 92.38 399 SER A O 1
ATOM 3183 N N . ILE A 1 400 ? -12.724 -1.970 19.066 1.00 93.12 400 ILE A N 1
ATOM 3184 C CA . ILE A 1 400 ? -12.677 -0.515 19.218 1.00 93.12 400 ILE A CA 1
ATOM 3185 C C . ILE A 1 400 ? -11.473 0.012 18.450 1.00 93.12 400 ILE A C 1
ATOM 3187 O O . ILE A 1 400 ? -10.330 -0.201 18.853 1.00 93.12 400 ILE A O 1
ATOM 3191 N N . GLN A 1 401 ? -11.759 0.690 17.344 1.00 91.56 401 GLN A N 1
ATOM 3192 C CA . GLN A 1 401 ? -10.787 1.336 16.475 1.00 91.56 401 GLN A CA 1
ATOM 3193 C C . GLN A 1 401 ? -10.665 2.815 16.840 1.00 91.56 401 GLN A C 1
ATOM 3195 O O . GLN A 1 401 ? -11.645 3.561 16.789 1.00 91.56 401 GLN A O 1
ATOM 3200 N N . PHE A 1 402 ? -9.464 3.262 17.191 1.00 90.00 402 PHE A N 1
ATOM 3201 C CA . PHE A 1 402 ? -9.216 4.653 17.560 1.00 90.00 402 PHE A CA 1
ATOM 3202 C C . PHE A 1 402 ? -8.955 5.498 16.321 1.00 90.00 402 PHE A C 1
ATOM 3204 O O . PHE A 1 402 ? -8.095 5.179 15.510 1.00 90.00 402 PHE A O 1
ATOM 3211 N N . MET A 1 403 ? -9.685 6.602 16.190 1.00 86.75 403 MET A N 1
ATOM 3212 C CA . MET A 1 403 ? -9.573 7.463 15.018 1.00 86.75 403 MET A CA 1
ATOM 3213 C C . MET A 1 403 ? -8.863 8.780 15.314 1.00 86.75 403 MET A C 1
ATOM 3215 O O . MET A 1 403 ? -8.166 9.321 14.457 1.00 86.75 403 MET A O 1
ATOM 3219 N N . THR A 1 404 ? -9.094 9.352 16.495 1.00 87.56 404 THR A N 1
ATOM 3220 C CA . THR A 1 404 ? -8.480 10.611 16.933 1.00 87.56 404 THR A CA 1
ATOM 3221 C C . THR A 1 404 ? -8.423 10.645 18.450 1.00 87.56 404 THR A C 1
ATOM 3223 O O . THR A 1 404 ? -9.396 10.289 19.116 1.00 87.56 404 THR A O 1
ATOM 3226 N N . VAL A 1 405 ? -7.289 11.097 18.982 1.00 90.19 405 VAL A N 1
ATOM 3227 C CA . VAL A 1 405 ? -7.048 11.232 20.417 1.00 90.19 405 VAL A CA 1
ATOM 3228 C C . VAL A 1 405 ? -6.436 12.601 20.679 1.00 90.19 405 VAL A C 1
ATOM 3230 O O . VAL A 1 405 ? -5.279 12.847 20.343 1.00 90.19 405 VAL A O 1
ATOM 3233 N N . ARG A 1 406 ? -7.207 13.479 21.318 1.00 91.69 406 ARG A N 1
ATOM 3234 C CA . ARG A 1 406 ? -6.720 14.751 21.852 1.00 91.69 406 ARG A CA 1
ATOM 3235 C C . ARG A 1 406 ? -6.900 14.771 23.354 1.00 91.69 406 ARG A C 1
ATOM 3237 O O . ARG A 1 406 ? -7.983 14.472 23.851 1.00 91.69 406 ARG A O 1
ATOM 3244 N N . ASN A 1 407 ? -5.833 15.121 24.051 1.00 91.81 407 ASN A N 1
ATOM 3245 C CA . ASN A 1 407 ? -5.840 15.317 25.488 1.00 91.81 407 ASN A CA 1
ATOM 3246 C C . ASN A 1 407 ? -4.976 16.542 25.785 1.00 91.81 407 ASN A C 1
ATOM 3248 O O . ASN A 1 407 ? -3.754 16.455 25.765 1.00 91.81 407 ASN A O 1
ATOM 3252 N N . GLU A 1 408 ? -5.612 17.686 26.006 1.00 91.31 408 GLU A N 1
ATOM 3253 C CA . GLU A 1 408 ? -4.940 18.970 26.225 1.00 91.31 408 GLU A CA 1
ATOM 3254 C C . GLU A 1 408 ? -4.670 19.246 27.712 1.00 91.31 408 GLU A C 1
ATOM 3256 O O . GLU A 1 408 ? -4.524 20.400 28.113 1.00 91.31 408 GLU A O 1
ATOM 3261 N N . ASN A 1 409 ? -4.608 18.200 28.546 1.00 87.44 409 ASN A N 1
ATOM 3262 C CA . ASN A 1 409 ? -4.084 18.324 29.904 1.00 87.44 409 ASN A CA 1
ATOM 3263 C C . ASN A 1 409 ? -2.670 18.931 29.868 1.00 87.44 409 ASN A C 1
ATOM 3265 O O . ASN A 1 409 ? -1.861 18.584 29.005 1.00 87.44 409 ASN A O 1
ATOM 3269 N N . ASP A 1 410 ? -2.357 19.800 30.833 1.00 80.06 410 ASP A N 1
ATOM 3270 C CA . ASP A 1 410 ? -0.999 20.325 31.001 1.00 80.06 410 ASP A CA 1
ATOM 3271 C C . ASP A 1 410 ? -0.036 19.160 31.283 1.00 80.06 410 ASP A C 1
ATOM 3273 O O . ASP A 1 410 ? -0.265 18.380 32.212 1.00 80.06 410 ASP A O 1
ATOM 3277 N N . GLU A 1 411 ? 1.041 19.062 30.497 1.00 72.69 411 GLU A N 1
ATOM 3278 C CA . GLU A 1 411 ? 2.095 18.046 30.634 1.00 72.69 411 GLU A CA 1
ATOM 3279 C C . GLU A 1 411 ? 2.765 18.073 32.016 1.00 72.69 411 GLU A C 1
ATOM 3281 O O . GLU A 1 411 ? 3.361 17.083 32.434 1.00 72.69 411 GLU A O 1
ATOM 3286 N N . LYS A 1 412 ? 2.675 19.200 32.735 1.00 73.88 412 LYS A N 1
ATOM 3287 C CA . LYS A 1 412 ? 3.190 19.358 34.103 1.00 73.88 412 LYS A CA 1
ATOM 3288 C C . LYS A 1 412 ? 2.188 18.976 35.189 1.00 73.88 412 LYS A C 1
ATOM 3290 O O . LYS A 1 412 ? 2.546 19.004 36.364 1.00 73.88 412 LYS A O 1
ATOM 3295 N N . SER A 1 413 ? 0.937 18.702 34.827 1.00 76.12 413 SER A N 1
ATOM 3296 C CA . SER A 1 413 ? -0.081 18.277 35.784 1.00 76.12 413 SER A CA 1
ATOM 3297 C C . SER A 1 413 ? -0.034 16.764 35.985 1.00 76.12 413 SER A C 1
ATOM 3299 O O . SER A 1 413 ? 0.158 16.015 35.033 1.00 76.12 413 SER A O 1
ATOM 3301 N N . ASP A 1 414 ? -0.328 16.306 37.202 1.00 83.38 414 ASP A N 1
ATOM 3302 C CA . ASP A 1 414 ? -0.498 14.873 37.499 1.00 83.38 414 ASP A CA 1
ATOM 3303 C C . ASP A 1 414 ? -1.870 14.335 37.033 1.00 83.38 414 ASP A C 1
ATOM 3305 O O . ASP A 1 414 ? -2.358 13.322 37.534 1.00 83.38 414 ASP A O 1
ATOM 3309 N N . SER A 1 415 ? -2.554 15.048 36.127 1.00 87.56 415 SER A N 1
ATOM 3310 C CA . SER A 1 415 ? -3.905 14.686 35.694 1.00 87.56 415 SER A CA 1
ATOM 3311 C C . SER A 1 415 ? -3.851 13.624 34.606 1.00 87.56 415 SER A C 1
ATOM 3313 O O . SER A 1 415 ? -3.303 13.840 33.522 1.00 87.56 415 SER A O 1
ATOM 3315 N N . GLU A 1 416 ? -4.514 12.499 34.839 1.00 90.25 416 GLU A N 1
ATOM 3316 C CA . GLU A 1 416 ? -4.499 11.366 33.923 1.00 90.25 416 GLU A CA 1
ATOM 3317 C C . GLU A 1 416 ? -5.883 11.080 33.355 1.00 90.25 416 GLU A C 1
ATOM 3319 O O . GLU A 1 416 ? -6.883 11.126 34.063 1.00 90.25 416 GLU A O 1
ATOM 3324 N N . THR A 1 417 ? -5.951 10.710 32.077 1.00 92.56 417 THR A N 1
ATOM 3325 C CA . THR A 1 417 ? -7.206 10.276 31.452 1.00 92.56 417 THR A CA 1
ATOM 3326 C C . THR A 1 417 ? -7.052 8.878 30.889 1.00 92.56 417 THR A C 1
ATOM 3328 O O . THR A 1 417 ? -6.060 8.573 30.224 1.00 92.56 417 THR A O 1
ATOM 3331 N N . ARG A 1 418 ? -8.031 8.013 31.152 1.00 94.25 418 ARG A N 1
ATOM 3332 C CA . ARG A 1 418 ? -8.014 6.608 30.747 1.00 94.25 418 ARG A CA 1
ATOM 3333 C C . ARG A 1 418 ? -9.383 6.201 30.207 1.00 94.25 418 ARG A C 1
ATOM 3335 O O . ARG A 1 418 ? -10.405 6.522 30.806 1.00 94.25 418 ARG A O 1
ATOM 3342 N N . LEU A 1 419 ? -9.406 5.471 29.096 1.00 95.25 419 LEU A N 1
ATOM 3343 C CA . LEU A 1 419 ? -10.603 4.772 28.641 1.00 95.25 419 LEU A CA 1
ATOM 3344 C C . LEU A 1 419 ? -10.643 3.399 29.310 1.00 95.25 419 LEU A C 1
ATOM 3346 O O . LEU A 1 419 ? -9.726 2.591 29.152 1.00 95.25 419 LEU A O 1
ATOM 3350 N N . ILE A 1 420 ? -11.712 3.157 30.054 1.00 94.50 420 ILE A N 1
ATOM 3351 C CA . ILE A 1 420 ? -11.977 1.912 30.759 1.00 94.50 420 ILE A CA 1
ATOM 3352 C C . ILE A 1 420 ? -13.025 1.124 29.973 1.00 94.50 420 ILE A C 1
ATOM 3354 O O . ILE A 1 420 ? -14.043 1.682 29.558 1.00 94.50 420 ILE A O 1
ATOM 3358 N N . ILE A 1 421 ? -12.764 -0.167 29.770 1.00 93.94 421 ILE A N 1
ATOM 3359 C CA . ILE A 1 421 ? -13.656 -1.115 29.097 1.00 93.94 421 ILE A CA 1
ATOM 3360 C C . ILE A 1 421 ? -13.899 -2.278 30.053 1.00 93.94 421 ILE A C 1
ATOM 3362 O O . ILE A 1 421 ? -12.943 -2.943 30.459 1.00 93.94 421 ILE A O 1
ATOM 3366 N N . CYS A 1 422 ? -15.160 -2.546 30.376 1.00 91.50 422 CYS A N 1
ATOM 3367 C CA . CYS A 1 422 ? -15.556 -3.598 31.312 1.00 91.50 422 CYS A CA 1
ATOM 3368 C C . CYS A 1 422 ? -16.799 -4.343 30.842 1.00 91.50 422 CYS A C 1
ATOM 3370 O O . CYS A 1 422 ? -17.494 -3.899 29.921 1.00 91.50 422 CYS A O 1
ATOM 3372 N N . ASP A 1 423 ? -17.111 -5.430 31.539 1.00 90.31 423 ASP A N 1
ATOM 3373 C CA . ASP A 1 423 ? -18.480 -5.923 31.553 1.00 90.31 423 ASP A CA 1
ATOM 3374 C C . ASP A 1 423 ? -19.358 -4.969 32.383 1.00 90.31 423 ASP A C 1
ATOM 3376 O O . ASP A 1 423 ? -18.891 -4.261 33.280 1.00 90.31 423 ASP A O 1
ATOM 3380 N N . ALA A 1 424 ? -20.627 -4.836 32.010 1.00 88.38 424 ALA A N 1
ATOM 3381 C CA . ALA A 1 424 ? -21.552 -3.971 32.727 1.00 88.38 424 ALA A CA 1
ATOM 3382 C C . ALA A 1 424 ? -22.051 -4.661 34.005 1.00 88.38 424 ALA A C 1
ATOM 3384 O O . ALA A 1 424 ? -22.420 -5.836 33.984 1.00 88.38 424 ALA A O 1
ATOM 3385 N N . ASN A 1 425 ? -22.140 -3.902 35.099 1.00 87.75 425 ASN A N 1
ATOM 3386 C CA . ASN A 1 425 ? -22.768 -4.358 36.338 1.00 87.75 425 ASN A CA 1
ATOM 3387 C C . ASN A 1 425 ? -24.266 -4.698 36.135 1.00 87.75 425 ASN A C 1
ATOM 3389 O O . ASN A 1 425 ? -24.876 -4.383 35.110 1.00 87.75 425 ASN A O 1
ATOM 3393 N N . ALA A 1 426 ? -24.897 -5.300 37.148 1.00 85.75 426 ALA A N 1
ATOM 3394 C CA . ALA A 1 426 ? -26.301 -5.726 37.079 1.00 85.75 426 ALA A CA 1
ATOM 3395 C C . ALA A 1 426 ? -27.306 -4.589 36.788 1.00 85.75 426 ALA A C 1
ATOM 3397 O O . ALA A 1 426 ? -28.373 -4.846 36.232 1.00 85.75 426 ALA A O 1
ATOM 3398 N N . ASN A 1 427 ? -26.971 -3.348 37.152 1.00 83.81 427 ASN A N 1
ATOM 3399 C CA . ASN A 1 427 ? -27.814 -2.170 36.930 1.00 83.81 427 ASN A CA 1
ATOM 3400 C C . ASN A 1 427 ? -27.576 -1.507 35.566 1.00 83.81 427 ASN A C 1
ATOM 3402 O O . ASN A 1 427 ? -28.334 -0.617 35.180 1.00 83.81 427 ASN A O 1
ATOM 3406 N N . PHE A 1 428 ? -26.562 -1.958 34.822 1.00 83.94 428 PHE A N 1
ATOM 3407 C CA . PHE A 1 428 ? -26.140 -1.365 33.562 1.00 83.94 428 PHE A CA 1
ATOM 3408 C C . PHE A 1 428 ? -25.840 0.139 33.707 1.00 83.94 428 PHE A C 1
ATOM 3410 O O . PHE A 1 428 ? -26.347 0.970 32.952 1.00 83.94 428 PHE A O 1
ATOM 3417 N N . ASP A 1 429 ? -25.024 0.494 34.692 1.00 82.06 429 ASP A N 1
ATOM 3418 C CA . ASP A 1 429 ? -24.573 1.869 34.953 1.00 82.06 429 ASP A CA 1
ATOM 3419 C C . ASP A 1 429 ? -23.146 1.938 35.522 1.00 82.06 429 ASP A C 1
ATOM 3421 O O . ASP A 1 429 ? -22.663 3.005 35.896 1.00 82.06 429 ASP A O 1
ATOM 3425 N N . GLY A 1 430 ? -22.445 0.804 35.561 1.00 85.62 430 GLY A N 1
ATOM 3426 C CA . GLY A 1 430 ? -21.099 0.720 36.104 1.00 85.62 430 GLY A CA 1
ATOM 3427 C C . GLY A 1 430 ? -20.297 -0.445 35.543 1.00 85.62 430 GLY A C 1
ATOM 3428 O O . GLY A 1 430 ? -20.813 -1.318 34.843 1.00 85.62 430 GLY A O 1
ATOM 3429 N N . CYS A 1 431 ? -19.012 -0.436 35.876 1.00 88.44 431 CYS A N 1
ATOM 3430 C CA . CYS A 1 431 ? -18.036 -1.445 35.484 1.00 88.44 431 CYS A CA 1
ATOM 3431 C C . CYS A 1 431 ? -18.032 -2.608 36.490 1.00 88.44 431 CYS A C 1
ATOM 3433 O O . CYS A 1 431 ? -17.834 -2.386 37.684 1.00 88.44 431 CYS A O 1
ATOM 3435 N N . ASP A 1 432 ? -18.200 -3.831 35.995 1.00 88.38 432 ASP A N 1
ATOM 3436 C CA . ASP A 1 432 ? -17.896 -5.082 36.689 1.00 88.38 432 ASP A CA 1
ATOM 3437 C C . ASP A 1 432 ? -16.873 -5.858 35.840 1.00 88.38 432 ASP A C 1
ATOM 3439 O O . ASP A 1 432 ? -17.008 -5.940 34.623 1.00 88.38 432 ASP A O 1
ATOM 3443 N N . GLY A 1 433 ? -15.790 -6.358 36.435 1.00 87.31 433 GLY A N 1
ATOM 3444 C CA . GLY A 1 433 ? -14.723 -7.041 35.685 1.00 87.31 433 GLY A CA 1
ATOM 3445 C C . GLY A 1 433 ? -14.053 -6.185 34.592 1.00 87.31 433 GLY A C 1
ATOM 3446 O O . GLY A 1 433 ? -14.349 -6.301 33.400 1.00 87.31 433 GLY A O 1
ATOM 3447 N N . GLU A 1 434 ? -13.095 -5.341 34.981 1.00 91.38 434 GLU A N 1
ATOM 3448 C CA . GLU A 1 434 ? -12.294 -4.552 34.036 1.00 91.38 434 GLU A CA 1
ATOM 3449 C C . GLU A 1 434 ? -11.529 -5.442 33.045 1.00 91.38 434 GLU A C 1
ATOM 3451 O O . GLU A 1 434 ? -10.791 -6.347 33.434 1.00 91.38 434 GLU A O 1
ATOM 3456 N N . ARG A 1 435 ? -11.684 -5.154 31.748 1.00 91.06 435 ARG A N 1
ATOM 3457 C CA . ARG A 1 435 ? -11.002 -5.863 30.656 1.00 91.06 435 ARG A CA 1
ATOM 3458 C C . ARG A 1 435 ? -9.814 -5.083 30.122 1.00 91.06 435 ARG A C 1
ATOM 3460 O O . ARG A 1 435 ? -8.762 -5.660 29.864 1.00 91.06 435 ARG A O 1
ATOM 3467 N N . TYR A 1 436 ? -9.999 -3.778 29.928 1.00 93.50 436 TYR A N 1
ATOM 3468 C CA . TYR A 1 436 ? -8.954 -2.887 29.442 1.00 93.50 436 TYR A CA 1
ATOM 3469 C C . TYR A 1 436 ? -8.980 -1.552 30.167 1.00 93.50 436 TYR A C 1
ATOM 3471 O O . TYR A 1 436 ? -10.037 -0.980 30.434 1.00 93.50 436 TYR A O 1
ATOM 3479 N N . ARG A 1 437 ? -7.776 -1.023 30.367 1.00 94.12 437 ARG A N 1
ATOM 3480 C CA . ARG A 1 437 ? -7.503 0.322 30.856 1.00 94.12 437 ARG A CA 1
ATOM 3481 C C . ARG A 1 437 ? -6.483 0.956 29.933 1.00 94.12 437 ARG A C 1
ATOM 3483 O O . ARG A 1 437 ? -5.308 0.602 29.954 1.00 94.12 437 ARG A O 1
ATOM 3490 N N . ILE A 1 438 ? -6.961 1.854 29.082 1.00 94.31 438 ILE A N 1
ATOM 3491 C CA . ILE A 1 438 ? -6.185 2.416 27.980 1.00 94.31 438 ILE A CA 1
ATOM 3492 C C . ILE A 1 438 ? -5.846 3.869 28.320 1.00 94.31 438 ILE A C 1
ATOM 3494 O O . ILE A 1 438 ? -6.768 4.677 28.452 1.00 94.31 438 ILE A O 1
ATOM 3498 N N . PRO A 1 439 ? -4.562 4.231 28.474 1.00 93.81 439 PRO A N 1
ATOM 3499 C CA . PRO A 1 439 ? -4.177 5.618 28.702 1.00 93.81 439 PRO A CA 1
ATOM 3500 C C . PRO A 1 439 ? -4.485 6.468 27.464 1.00 93.81 439 PRO A C 1
ATOM 3502 O O . PRO A 1 439 ? -4.176 6.086 26.336 1.00 93.81 439 PRO A O 1
ATOM 3505 N N . ILE A 1 440 ? -5.091 7.633 27.683 1.00 94.00 440 ILE A N 1
ATOM 3506 C CA . ILE A 1 440 ? -5.430 8.595 26.634 1.00 94.00 440 ILE A CA 1
ATOM 3507 C C . ILE A 1 440 ? -4.374 9.692 26.661 1.00 94.00 440 ILE A C 1
ATOM 3509 O O . ILE A 1 440 ? -4.450 10.626 27.456 1.00 94.00 440 ILE A O 1
ATOM 3513 N N . LEU A 1 441 ? -3.360 9.549 25.813 1.00 91.19 441 LEU A N 1
ATOM 3514 C CA . LEU A 1 441 ? -2.235 10.477 25.715 1.00 91.19 441 LEU A CA 1
ATOM 3515 C C . LEU A 1 441 ? -2.386 11.356 24.475 1.00 91.19 441 LEU A C 1
ATOM 3517 O O . LEU A 1 441 ? -2.837 10.893 23.427 1.00 91.19 441 LEU A O 1
ATOM 3521 N N . ASN A 1 442 ? -2.016 12.630 24.591 1.00 90.25 442 ASN A N 1
ATOM 3522 C CA . ASN A 1 442 ? -2.250 13.600 23.529 1.00 90.25 442 ASN A CA 1
ATOM 3523 C C . ASN A 1 442 ? -1.604 13.167 22.207 1.00 90.25 442 ASN A C 1
ATOM 3525 O O . ASN A 1 442 ? -0.400 12.922 22.166 1.00 90.25 442 ASN A O 1
ATOM 3529 N N . ARG A 1 443 ? -2.390 13.104 21.123 1.00 86.62 443 ARG A N 1
ATOM 3530 C CA . ARG A 1 443 ? -1.942 12.736 19.765 1.00 86.62 443 ARG A CA 1
ATOM 3531 C C . ARG A 1 443 ? -1.310 11.346 19.635 1.00 86.62 443 ARG A C 1
ATOM 3533 O O . ARG A 1 443 ? -0.717 11.043 18.601 1.00 86.62 443 ARG A O 1
ATOM 3540 N N . ILE A 1 444 ? -1.458 10.483 20.638 1.00 88.06 444 ILE A N 1
ATOM 3541 C CA . ILE A 1 444 ? -0.999 9.095 20.584 1.00 88.06 444 ILE A CA 1
ATOM 3542 C C . ILE A 1 444 ? -2.220 8.204 20.383 1.00 88.06 444 ILE A C 1
ATOM 3544 O O . ILE A 1 444 ? -3.101 8.137 21.236 1.00 88.06 444 ILE A O 1
ATOM 3548 N N . LEU A 1 445 ? -2.265 7.510 19.245 1.00 87.88 445 LEU A N 1
ATOM 3549 C CA . LEU A 1 445 ? -3.324 6.554 18.927 1.00 87.88 445 LEU A CA 1
ATOM 3550 C C . LEU A 1 445 ? -3.018 5.178 19.538 1.00 87.88 445 LEU A C 1
ATOM 3552 O O . LEU A 1 445 ? -1.997 4.581 19.166 1.00 87.88 445 LEU A O 1
ATOM 3556 N N . PRO A 1 446 ? -3.893 4.658 20.423 1.00 90.50 446 PRO A N 1
ATOM 3557 C CA . PRO A 1 446 ? -3.785 3.302 20.940 1.00 90.50 446 PRO A CA 1
ATOM 3558 C C . PRO A 1 446 ? -3.972 2.245 19.849 1.00 90.50 446 PRO A C 1
ATOM 3560 O O . PRO A 1 446 ? -4.486 2.516 18.763 1.00 90.50 446 PRO A O 1
ATOM 3563 N N . GLN A 1 447 ? -3.588 1.012 20.171 1.00 90.88 447 GLN A N 1
ATOM 3564 C CA . GLN A 1 447 ? -3.911 -0.156 19.355 1.00 90.88 447 GLN A CA 1
ATOM 3565 C C . GLN A 1 447 ? -5.425 -0.395 19.292 1.00 90.88 447 GLN A C 1
ATOM 3567 O O . GLN A 1 447 ? -6.142 -0.142 20.265 1.00 90.88 447 GLN A O 1
ATOM 3572 N N . THR A 1 448 ? -5.901 -0.956 18.182 1.00 92.12 448 THR A N 1
ATOM 3573 C CA . THR A 1 448 ? -7.285 -1.426 18.087 1.00 92.12 448 THR A CA 1
ATOM 3574 C C . THR A 1 448 ? -7.457 -2.652 18.983 1.00 92.12 448 THR A C 1
ATOM 3576 O O . THR A 1 448 ? -6.800 -3.676 18.797 1.00 92.12 448 THR A O 1
ATOM 3579 N N . VAL A 1 449 ? -8.346 -2.559 19.972 1.00 92.12 449 VAL A N 1
ATOM 3580 C CA . VAL A 1 449 ? -8.602 -3.648 20.928 1.00 92.12 449 VAL A CA 1
ATOM 3581 C C . VAL A 1 449 ? -9.814 -4.454 20.496 1.00 92.12 449 VAL A C 1
ATOM 3583 O O . VAL A 1 449 ? -10.822 -3.884 20.086 1.00 92.12 449 VAL A O 1
ATOM 3586 N N . SER A 1 450 ? -9.719 -5.782 20.577 1.00 91.12 450 SER A N 1
ATOM 3587 C CA . SER A 1 450 ? -10.807 -6.696 20.216 1.00 91.12 450 SER A CA 1
ATOM 3588 C C . SER A 1 450 ? -11.093 -7.668 21.349 1.00 91.12 450 SER A C 1
ATOM 3590 O O . SER A 1 450 ? -10.164 -8.267 21.887 1.00 91.12 450 SER A O 1
ATOM 3592 N N . PHE A 1 451 ? -12.364 -7.846 21.697 1.00 87.75 451 PHE A N 1
ATOM 3593 C CA . PHE A 1 451 ? -12.772 -8.679 22.823 1.00 87.75 451 PHE A CA 1
ATOM 3594 C C . PHE A 1 451 ? -14.167 -9.269 22.635 1.00 87.75 451 PHE A C 1
ATOM 3596 O O . PHE A 1 451 ? -15.053 -8.669 22.030 1.00 87.75 451 PHE A O 1
ATOM 3603 N N . ARG A 1 452 ? -14.359 -10.467 23.186 1.00 86.19 452 ARG A N 1
ATOM 3604 C CA . ARG A 1 452 ? -15.601 -11.234 23.075 1.00 86.19 452 ARG A CA 1
ATOM 3605 C C . ARG A 1 452 ? -16.573 -10.895 24.203 1.00 86.19 452 ARG A C 1
ATOM 3607 O O . ARG A 1 452 ? -16.166 -10.830 25.360 1.00 86.19 452 ARG A O 1
ATOM 3614 N N . SER A 1 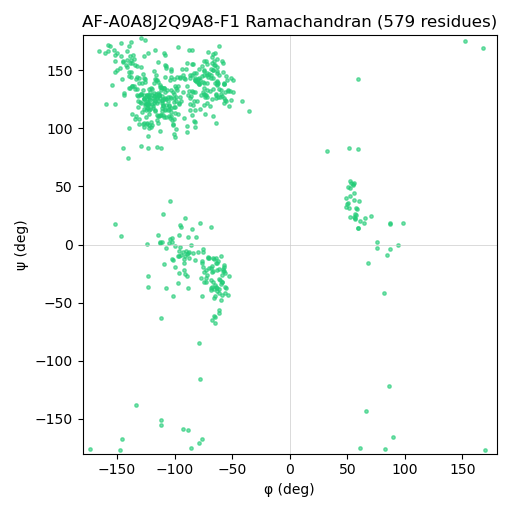453 ? -17.850 -10.716 23.894 1.00 78.75 453 SER A N 1
ATOM 3615 C CA . SER A 1 453 ? -18.919 -10.504 24.874 1.00 78.75 453 SER A CA 1
ATOM 3616 C C . SER A 1 453 ? -19.092 -11.725 25.786 1.00 78.75 453 SER A C 1
ATOM 3618 O O . SER A 1 453 ? -19.072 -12.865 25.321 1.00 78.75 453 SER A O 1
ATOM 3620 N N . THR A 1 454 ? -19.268 -11.484 27.086 1.00 72.81 454 THR A N 1
ATOM 3621 C CA . THR A 1 454 ? -19.416 -12.493 28.157 1.00 72.81 454 THR A CA 1
ATOM 3622 C C . THR A 1 454 ? -20.869 -12.621 28.621 1.00 72.81 454 THR A C 1
ATOM 3624 O O . THR A 1 454 ? -21.124 -12.816 29.802 1.00 72.81 454 THR A O 1
ATOM 3627 N N . SER A 1 455 ? -21.848 -12.524 27.710 1.00 73.25 455 SER A N 1
ATOM 3628 C CA . SER A 1 455 ? -23.306 -12.476 27.982 1.00 73.25 455 SER A CA 1
ATOM 3629 C C . SER A 1 455 ? -23.821 -11.216 28.695 1.00 73.25 455 SER A C 1
ATOM 3631 O O . SER A 1 455 ? -25.016 -10.933 28.629 1.00 73.25 455 SER A O 1
ATOM 3633 N N . GLN A 1 456 ? -22.935 -10.419 29.295 1.00 80.12 456 GLN A N 1
ATOM 3634 C CA . GLN A 1 456 ? -23.237 -9.075 29.784 1.00 80.12 456 GLN A CA 1
ATOM 3635 C C . GLN A 1 456 ? -22.968 -8.012 28.698 1.00 80.12 456 GLN A C 1
ATOM 3637 O O . GLN A 1 456 ? -22.109 -8.213 27.826 1.00 80.12 456 GLN A O 1
ATOM 3642 N N . PRO A 1 457 ? -23.699 -6.879 28.720 1.00 86.12 457 PRO A N 1
ATOM 3643 C CA . PRO A 1 457 ? -23.362 -5.706 27.922 1.00 86.12 457 PRO A CA 1
ATOM 3644 C C . PRO A 1 457 ? -21.968 -5.176 28.254 1.00 86.12 457 PRO A C 1
ATOM 3646 O O . PRO A 1 457 ? -21.454 -5.393 29.347 1.00 86.12 457 PRO A O 1
ATOM 3649 N N . ILE A 1 458 ? -21.382 -4.434 27.322 1.00 89.94 458 ILE A N 1
ATOM 3650 C CA . ILE A 1 458 ? -20.078 -3.802 27.514 1.00 89.94 458 ILE A CA 1
ATOM 3651 C C . ILE A 1 458 ? -20.287 -2.391 28.048 1.00 89.94 458 ILE A C 1
ATOM 3653 O O . ILE A 1 458 ? -21.070 -1.630 27.478 1.00 89.94 458 ILE A O 1
ATOM 3657 N N . TYR A 1 459 ? -19.560 -2.042 29.105 1.00 91.75 459 TYR A N 1
ATOM 3658 C CA . TYR A 1 459 ? -19.510 -0.700 29.673 1.00 91.75 459 TYR A CA 1
ATOM 3659 C C . TYR A 1 459 ? -18.208 -0.008 29.255 1.00 91.75 459 TYR A C 1
ATOM 3661 O O . TYR A 1 459 ? -17.112 -0.540 29.449 1.00 91.75 459 TYR A O 1
ATOM 3669 N N . LEU A 1 460 ? -18.332 1.183 28.671 1.00 94.00 460 LEU A N 1
ATOM 3670 C CA . LEU A 1 460 ? -17.221 2.060 28.308 1.00 94.00 460 LEU A CA 1
ATOM 3671 C C . LEU A 1 460 ? -17.279 3.307 29.181 1.00 94.00 460 LEU A C 1
ATOM 3673 O O . LEU A 1 460 ? -18.345 3.894 29.330 1.00 94.00 460 LEU A O 1
ATOM 3677 N N . SER A 1 461 ? -16.145 3.744 29.721 1.00 93.56 461 SER A N 1
ATOM 3678 C CA . SER A 1 461 ? -16.073 4.968 30.523 1.00 93.56 461 SER A CA 1
ATOM 3679 C C . SER A 1 461 ? -14.770 5.704 30.286 1.00 93.56 461 SER A C 1
ATOM 3681 O O . SER A 1 461 ? -13.690 5.123 30.386 1.00 93.56 461 SER A O 1
ATOM 3683 N N . LEU A 1 462 ? -14.862 7.003 30.021 1.00 93.69 462 LEU A N 1
ATOM 3684 C CA . LEU A 1 462 ? -13.706 7.885 29.967 1.00 93.69 462 LEU A CA 1
ATOM 3685 C C . LEU A 1 462 ? -13.464 8.429 31.376 1.00 93.69 462 LEU A C 1
ATOM 3687 O O . LEU A 1 462 ? -14.137 9.355 31.818 1.00 93.69 462 LEU A O 1
ATOM 3691 N N . GLN A 1 463 ? -12.547 7.805 32.110 1.00 91.44 463 GLN A N 1
ATOM 3692 C CA . GLN A 1 463 ? -12.202 8.192 33.474 1.00 91.44 463 GLN A CA 1
ATOM 3693 C C . GLN A 1 463 ? -11.113 9.266 33.450 1.00 91.44 463 GLN A C 1
ATOM 3695 O O . GLN A 1 463 ? -10.091 9.099 32.782 1.00 91.44 463 GLN A O 1
ATOM 3700 N N . HIS A 1 464 ? -11.310 10.340 34.211 1.00 90.38 464 HIS A N 1
ATOM 3701 C CA . HIS A 1 464 ? -10.315 11.387 34.413 1.00 90.38 464 HIS A CA 1
ATOM 3702 C C . HIS A 1 464 ? -9.935 11.457 35.893 1.00 90.38 464 HIS A C 1
ATOM 3704 O O . HIS A 1 464 ? -10.809 11.544 36.749 1.00 90.38 464 HIS A O 1
ATOM 3710 N N . ILE A 1 465 ? -8.639 11.407 36.180 1.00 88.06 465 ILE A N 1
ATOM 3711 C CA . ILE A 1 465 ? -8.057 11.564 37.510 1.00 88.06 465 ILE A CA 1
ATOM 3712 C C . ILE A 1 465 ? -7.540 12.996 37.591 1.00 88.06 465 ILE A C 1
ATOM 3714 O O . ILE A 1 465 ? -6.679 13.390 36.804 1.00 88.06 465 ILE A O 1
ATOM 3718 N N . THR A 1 466 ? -8.085 13.779 38.517 1.00 84.44 466 THR A N 1
ATOM 3719 C CA . THR A 1 466 ? -7.771 15.206 38.647 1.00 84.44 466 THR A CA 1
ATOM 3720 C C . THR A 1 466 ? -6.484 15.415 39.438 1.00 84.44 466 THR A C 1
ATOM 3722 O O . THR A 1 466 ? -6.275 14.751 40.452 1.00 84.44 466 THR A O 1
ATOM 3725 N N . SER A 1 467 ? -5.654 16.387 39.052 1.00 76.69 467 SER A N 1
ATOM 3726 C CA . SER A 1 467 ? -4.521 16.798 39.888 1.00 76.69 467 SER A CA 1
ATOM 3727 C C . SER A 1 467 ? -5.003 17.575 41.128 1.00 76.69 467 SER A C 1
ATOM 3729 O O . SER A 1 467 ? -5.750 18.560 41.031 1.00 76.69 467 SER A O 1
ATOM 3731 N N . GLY A 1 468 ? -4.570 17.129 42.311 1.00 71.38 468 GLY A N 1
ATOM 3732 C CA . GLY A 1 468 ? -4.830 17.786 43.596 1.00 71.38 468 GLY A CA 1
ATOM 3733 C C . GLY A 1 468 ? -6.305 17.781 44.027 1.00 71.38 468 GLY A C 1
ATOM 3734 O O . GLY A 1 468 ? -7.027 16.818 43.807 1.00 71.38 468 GLY A O 1
ATOM 3735 N N . LEU A 1 469 ? -6.754 18.870 44.664 1.00 62.19 469 LEU A N 1
ATOM 3736 C CA . LEU A 1 469 ? -8.130 19.048 45.174 1.00 62.19 469 LEU A CA 1
ATOM 3737 C C . LEU A 1 469 ? -9.053 19.788 44.188 1.00 62.19 469 LEU A C 1
ATOM 3739 O O . LEU A 1 469 ? -10.089 20.317 44.585 1.00 62.19 469 LEU A O 1
ATOM 3743 N N . SER A 1 470 ? -8.658 19.908 42.917 1.00 71.81 470 SER A N 1
ATOM 3744 C CA . SER A 1 470 ? -9.409 20.706 41.940 1.00 71.81 470 SER A CA 1
ATOM 3745 C C . SER A 1 470 ? -10.787 20.112 41.633 1.00 71.81 470 SER A C 1
ATOM 3747 O O . SER A 1 470 ? -11.715 20.874 41.352 1.00 71.81 470 SER A O 1
ATOM 3749 N N . GLY A 1 471 ? -10.915 18.776 41.682 1.00 80.31 471 GLY A N 1
ATOM 3750 C CA . GLY A 1 471 ? -12.142 18.051 41.338 1.00 80.31 471 GLY A CA 1
ATOM 3751 C C . GLY A 1 471 ? -12.641 18.377 39.929 1.00 80.31 471 GLY A C 1
ATOM 3752 O O . GLY A 1 471 ? -13.841 18.319 39.668 1.00 80.31 471 GLY A O 1
ATOM 3753 N N . ARG A 1 472 ? -11.753 18.825 39.030 1.00 86.38 472 ARG A N 1
ATOM 3754 C CA . ARG A 1 472 ? -12.101 19.308 37.691 1.00 86.38 472 ARG A CA 1
ATOM 3755 C C . ARG A 1 472 ? -11.130 18.812 36.635 1.00 86.38 472 ARG A C 1
ATOM 3757 O O . ARG A 1 472 ? -9.940 18.661 36.896 1.00 86.38 472 ARG A O 1
ATOM 3764 N N . VAL A 1 473 ? -11.657 18.623 35.430 1.00 86.69 473 VAL A N 1
ATOM 3765 C CA . VAL A 1 473 ? -10.872 18.266 34.247 1.00 86.69 473 VAL A CA 1
ATOM 3766 C C . VAL A 1 473 ? -9.876 19.379 33.914 1.00 86.69 473 VAL A C 1
ATOM 3768 O O . VAL A 1 473 ? -10.279 20.534 33.780 1.00 86.69 473 VAL A O 1
ATOM 3771 N N . ALA A 1 474 ? -8.596 19.025 33.773 1.00 85.31 474 ALA A N 1
ATOM 3772 C CA . ALA A 1 474 ? -7.497 19.982 33.608 1.00 85.31 474 ALA A CA 1
ATOM 3773 C C . ALA A 1 474 ? -7.380 20.599 32.198 1.00 85.31 474 ALA A C 1
ATOM 3775 O O . ALA A 1 474 ? -6.916 21.731 32.065 1.00 85.31 474 ALA A O 1
ATOM 3776 N N . GLY A 1 475 ? -7.795 19.881 31.152 1.00 88.25 475 GLY A N 1
ATOM 3777 C CA . GLY A 1 475 ? -7.733 20.334 29.761 1.00 88.25 475 GLY A CA 1
ATOM 3778 C C . GLY A 1 475 ? -8.810 19.694 28.888 1.00 88.25 475 GLY A C 1
ATOM 3779 O O . GLY A 1 475 ? -9.474 18.746 29.300 1.00 88.25 475 GLY A O 1
ATOM 3780 N N . ASP A 1 476 ? -9.014 20.224 27.681 1.00 91.12 476 ASP A N 1
ATOM 3781 C CA . ASP A 1 476 ? -9.998 19.657 26.757 1.00 91.12 476 ASP A CA 1
ATOM 3782 C C . ASP A 1 476 ? -9.541 18.271 26.278 1.00 91.12 476 ASP A C 1
ATOM 3784 O O . ASP A 1 476 ? -8.451 18.088 25.731 1.00 91.12 476 ASP A O 1
ATOM 3788 N N . ILE A 1 477 ? -10.404 17.276 26.460 1.00 92.38 477 ILE A N 1
ATOM 3789 C CA . ILE A 1 477 ? -10.181 15.905 26.012 1.00 92.38 477 ILE A CA 1
ATOM 3790 C C . ILE A 1 477 ? -11.235 15.577 24.967 1.00 92.38 477 ILE A C 1
ATOM 3792 O O . ILE A 1 477 ? -12.437 15.721 25.192 1.00 92.38 477 ILE A O 1
ATOM 3796 N N . ASN A 1 478 ? -10.783 15.100 23.814 1.00 91.62 478 ASN A N 1
ATOM 3797 C CA . ASN A 1 478 ? -11.654 14.672 22.736 1.00 91.62 478 ASN A CA 1
ATOM 3798 C C . ASN A 1 478 ? -11.144 13.363 22.141 1.00 91.62 478 ASN A C 1
ATOM 3800 O O . ASN A 1 478 ? -10.095 13.316 21.493 1.00 91.62 478 ASN A O 1
ATOM 3804 N N . LEU A 1 479 ? -11.923 12.310 22.343 1.00 92.38 479 LEU A N 1
ATOM 3805 C CA . LEU A 1 479 ? -11.666 10.980 21.826 1.00 92.38 479 LEU A CA 1
ATOM 3806 C C . LEU A 1 479 ? -12.715 10.652 20.763 1.00 92.38 479 LEU A C 1
ATOM 3808 O O . LEU A 1 479 ? -13.912 10.760 21.014 1.00 92.38 479 LEU A O 1
ATOM 3812 N N . ILE A 1 480 ? -12.271 10.229 19.582 1.00 90.94 480 ILE A N 1
ATOM 3813 C CA . ILE A 1 480 ? -13.153 9.713 18.532 1.00 90.94 480 ILE A CA 1
ATOM 3814 C C . ILE A 1 480 ? -12.716 8.292 18.213 1.00 90.94 480 ILE A C 1
ATOM 3816 O O . ILE A 1 480 ? -11.562 8.047 17.849 1.00 90.94 480 ILE A O 1
ATOM 3820 N N . PHE A 1 481 ? -13.650 7.358 18.322 1.00 91.25 481 PHE A N 1
ATOM 3821 C CA . PHE A 1 481 ? -13.407 5.946 18.070 1.00 91.25 481 PHE A CA 1
ATOM 3822 C C . PHE A 1 481 ? -14.594 5.312 17.356 1.00 91.25 481 PHE A C 1
ATOM 3824 O O . PHE A 1 481 ? -15.714 5.822 17.369 1.00 91.25 481 PHE A O 1
ATOM 3831 N N . ARG A 1 482 ? -14.331 4.195 16.691 1.00 90.25 482 ARG A N 1
ATOM 3832 C CA . ARG A 1 482 ? -15.321 3.410 15.977 1.00 90.25 482 ARG A CA 1
ATOM 3833 C C . ARG A 1 482 ? -15.453 2.051 16.643 1.00 90.25 482 ARG A C 1
ATOM 3835 O O . ARG A 1 482 ? -14.459 1.349 16.800 1.00 90.25 482 ARG A O 1
ATOM 3842 N N . ILE A 1 483 ? -16.672 1.674 17.011 1.00 90.94 483 ILE A N 1
ATOM 3843 C CA . ILE A 1 483 ? -16.953 0.324 17.497 1.00 90.94 483 ILE A CA 1
ATOM 3844 C C . ILE A 1 483 ? -17.452 -0.512 16.329 1.00 90.94 483 ILE A C 1
ATOM 3846 O O . ILE A 1 483 ? -18.405 -0.131 15.648 1.00 90.94 483 ILE A O 1
ATOM 3850 N N . HIS A 1 484 ? -16.813 -1.656 16.129 1.00 89.19 484 HIS A N 1
ATOM 3851 C CA . HIS A 1 484 ? -17.221 -2.715 15.217 1.00 89.19 484 HIS A CA 1
ATOM 3852 C C . HIS A 1 484 ? -17.752 -3.899 16.023 1.00 89.19 484 HIS A C 1
ATOM 3854 O O . HIS A 1 484 ? -17.317 -4.123 17.153 1.00 89.19 484 HIS A O 1
ATOM 3860 N N . ALA A 1 485 ? -18.661 -4.668 15.432 1.00 86.88 485 ALA A N 1
ATOM 3861 C CA . ALA A 1 485 ? -19.176 -5.905 16.005 1.00 86.88 485 ALA A CA 1
ATOM 3862 C C . ALA A 1 485 ? -19.125 -7.025 14.959 1.00 86.88 485 ALA A C 1
ATOM 3864 O O . ALA A 1 485 ? -19.336 -6.781 13.772 1.00 86.88 485 ALA A O 1
ATOM 3865 N N . SER A 1 486 ? -18.823 -8.246 15.400 1.00 83.38 486 SER A N 1
ATOM 3866 C CA . SER A 1 486 ? -18.737 -9.436 14.552 1.00 83.38 486 SER A CA 1
ATOM 3867 C C . SER A 1 486 ? -19.243 -10.667 15.297 1.00 83.38 486 SER A C 1
ATOM 3869 O O . SER A 1 486 ? -18.774 -10.972 16.389 1.00 83.38 486 SER A O 1
ATOM 3871 N N . VAL A 1 487 ? -20.165 -11.414 14.690 1.00 76.25 487 VAL A N 1
ATOM 3872 C CA . VAL A 1 487 ? -20.706 -12.684 15.234 1.00 76.25 487 VAL A CA 1
ATOM 3873 C C . VAL A 1 487 ? -19.825 -13.895 14.949 1.00 76.25 487 VAL A C 1
ATOM 3875 O O . VAL A 1 487 ? -19.993 -14.958 15.533 1.00 76.25 487 VAL A O 1
ATOM 3878 N N . THR A 1 488 ? -18.860 -13.754 14.042 1.00 71.25 488 THR A N 1
ATOM 3879 C CA . THR A 1 488 ? -18.006 -14.868 13.591 1.00 71.25 488 THR A CA 1
ATOM 3880 C C . THR A 1 488 ? -16.797 -15.131 14.493 1.00 71.25 488 THR A C 1
ATOM 3882 O O . THR A 1 488 ? -15.873 -15.830 14.085 1.00 71.25 488 THR A O 1
ATOM 3885 N N . ASP A 1 489 ? -16.782 -14.539 15.691 1.00 70.56 489 ASP A N 1
ATOM 3886 C CA . ASP A 1 489 ? -15.643 -14.517 16.619 1.00 70.56 489 ASP A CA 1
ATOM 3887 C C . ASP A 1 489 ? -14.333 -14.042 15.958 1.00 70.56 489 ASP A C 1
ATOM 3889 O O . ASP A 1 489 ? -13.229 -14.476 16.289 1.00 70.56 489 ASP A O 1
ATOM 3893 N N . LYS A 1 490 ? -14.455 -13.155 14.961 1.00 75.88 490 LYS A N 1
ATOM 3894 C CA . LYS A 1 490 ? -13.312 -12.599 14.239 1.00 75.88 490 LYS A CA 1
ATOM 3895 C C . LYS A 1 490 ? -12.986 -11.204 14.767 1.00 75.88 490 LYS A C 1
ATOM 3897 O O . LYS A 1 490 ? -13.887 -10.365 14.810 1.00 75.88 490 LYS A O 1
ATOM 3902 N N . PRO A 1 491 ? -11.717 -10.937 15.116 1.00 82.88 491 PRO A N 1
ATOM 3903 C CA . PRO A 1 491 ? -11.256 -9.592 15.431 1.00 82.88 491 PRO A CA 1
ATOM 3904 C C . PRO A 1 491 ? -11.300 -8.716 14.174 1.00 82.88 491 PRO A C 1
ATOM 3906 O O . PRO A 1 491 ? -11.338 -9.211 13.044 1.00 82.88 491 PRO A O 1
ATOM 3909 N N . PHE A 1 492 ? -11.230 -7.406 14.369 1.00 88.25 492 PHE A N 1
ATOM 3910 C CA . PHE A 1 492 ? -11.089 -6.468 13.266 1.00 88.25 492 PHE A CA 1
ATOM 3911 C C . PHE A 1 492 ? -9.660 -6.505 12.701 1.00 88.25 492 PHE A C 1
ATOM 3913 O O . PHE A 1 492 ? -8.688 -6.260 13.419 1.00 88.25 492 PHE A O 1
ATOM 3920 N N . TYR A 1 493 ? -9.541 -6.844 11.416 1.00 89.31 493 TYR A N 1
ATOM 3921 C CA . TYR A 1 493 ? -8.264 -6.918 10.706 1.00 89.31 493 TYR A CA 1
ATOM 3922 C C . TYR A 1 493 ? -8.024 -5.644 9.901 1.00 89.31 493 TYR A C 1
ATOM 3924 O O . TYR A 1 493 ? -8.912 -5.208 9.173 1.00 89.31 493 TYR A O 1
ATOM 3932 N N . GLY A 1 494 ? -6.809 -5.110 9.989 1.00 92.00 494 GLY A N 1
ATOM 3933 C CA . GLY A 1 494 ? -6.315 -4.100 9.062 1.00 92.00 494 GLY A CA 1
ATOM 3934 C C . GLY A 1 494 ? -5.897 -4.811 7.787 1.00 92.00 494 GLY A C 1
ATOM 3935 O O . GLY A 1 494 ? -6.687 -5.025 6.875 1.00 92.00 494 GLY A O 1
ATOM 3936 N N . LEU A 1 495 ? -4.672 -5.322 7.776 1.00 95.50 495 LEU A N 1
ATOM 3937 C CA . LEU A 1 495 ? -4.152 -6.104 6.662 1.00 95.50 495 LEU A CA 1
ATOM 3938 C C . LEU A 1 495 ? -4.340 -7.612 6.892 1.00 95.50 495 LEU A C 1
ATOM 3940 O O . LEU A 1 495 ? -3.840 -8.165 7.867 1.00 95.50 495 LEU A O 1
ATOM 3944 N N . ASN A 1 496 ? -5.015 -8.306 5.977 1.00 97.00 496 ASN A N 1
ATOM 3945 C CA . ASN A 1 496 ? -5.168 -9.761 6.017 1.00 97.00 496 ASN A CA 1
ATOM 3946 C C . ASN A 1 496 ? -4.762 -10.389 4.679 1.00 97.00 496 ASN A C 1
ATOM 3948 O O . ASN A 1 496 ? -5.404 -10.174 3.649 1.00 97.00 496 ASN A O 1
ATOM 3952 N N . ILE A 1 497 ? -3.686 -11.174 4.708 1.00 98.44 497 ILE A N 1
ATOM 3953 C CA . ILE A 1 497 ? -3.105 -11.818 3.534 1.00 98.44 497 ILE A CA 1
ATOM 3954 C C . ILE A 1 497 ? -3.159 -13.334 3.715 1.00 98.44 497 ILE A C 1
ATOM 3956 O O . ILE A 1 497 ? -2.669 -13.883 4.704 1.00 98.44 497 ILE A O 1
ATOM 3960 N N . THR A 1 498 ? -3.743 -14.019 2.735 1.00 98.44 498 THR A N 1
ATOM 3961 C CA . THR A 1 498 ? -3.967 -15.469 2.764 1.00 98.44 498 THR A CA 1
ATOM 3962 C C . THR A 1 498 ? -3.551 -16.128 1.450 1.00 98.44 498 THR A C 1
ATOM 3964 O O . THR A 1 498 ? -3.733 -15.543 0.384 1.00 98.44 498 THR A O 1
ATOM 3967 N N . HIS A 1 499 ? -2.970 -17.332 1.498 1.00 98.56 499 HIS A N 1
ATOM 3968 C CA . HIS A 1 499 ? -2.644 -18.143 0.304 1.00 98.56 499 HIS A CA 1
ATOM 3969 C C . HIS A 1 499 ? -1.881 -17.378 -0.795 1.00 98.56 499 HIS A C 1
ATOM 3971 O O . HIS A 1 499 ? -2.138 -17.558 -1.983 1.00 98.56 499 HIS A O 1
ATOM 3977 N N . THR A 1 500 ? -1.003 -16.454 -0.412 1.00 98.81 500 THR A N 1
ATOM 3978 C CA . THR A 1 500 ? -0.398 -15.476 -1.328 1.00 98.81 500 THR A CA 1
ATOM 3979 C C . THR A 1 500 ? 1.108 -15.685 -1.395 1.00 98.81 500 THR A C 1
ATOM 3981 O O . THR A 1 500 ? 1.752 -15.974 -0.386 1.00 98.81 500 THR A O 1
ATOM 3984 N N . VAL A 1 501 ? 1.675 -15.518 -2.588 1.00 98.81 501 VAL A N 1
ATOM 3985 C CA . VAL A 1 501 ? 3.118 -15.617 -2.838 1.00 98.81 501 VAL A CA 1
ATOM 3986 C C . VAL A 1 501 ? 3.657 -14.233 -3.181 1.00 98.81 501 VAL A C 1
ATOM 3988 O O . VAL A 1 501 ? 3.166 -13.591 -4.109 1.00 98.81 501 VAL A O 1
ATOM 3991 N N . ILE A 1 502 ? 4.665 -13.781 -2.439 1.00 98.81 502 ILE A N 1
ATOM 3992 C CA . ILE A 1 502 ? 5.309 -12.477 -2.592 1.00 98.81 502 ILE A CA 1
ATOM 3993 C C . ILE A 1 502 ? 6.813 -12.688 -2.738 1.00 98.81 502 ILE A C 1
ATOM 3995 O O . ILE A 1 502 ? 7.519 -12.930 -1.753 1.00 98.81 502 ILE A O 1
ATOM 3999 N N . GLU A 1 503 ? 7.317 -12.615 -3.969 1.00 98.19 503 GLU A N 1
ATOM 4000 C CA . GLU A 1 503 ? 8.706 -12.989 -4.232 1.00 98.19 503 GLU A CA 1
ATOM 4001 C C . GLU A 1 503 ? 9.436 -12.177 -5.296 1.00 98.19 503 GLU A C 1
ATOM 4003 O O . GLU A 1 503 ? 8.835 -11.614 -6.207 1.00 98.19 503 GLU A O 1
ATOM 4008 N N . ASN A 1 504 ? 10.768 -12.180 -5.220 1.00 96.88 504 ASN A N 1
ATOM 4009 C CA . ASN A 1 504 ? 11.652 -11.555 -6.210 1.00 96.88 504 ASN A CA 1
ATOM 4010 C C . ASN A 1 504 ? 11.366 -10.056 -6.435 1.00 96.88 504 ASN A C 1
ATOM 4012 O O . ASN A 1 504 ? 11.614 -9.543 -7.525 1.00 96.88 504 ASN A O 1
ATOM 4016 N N . ASN A 1 505 ? 10.802 -9.351 -5.450 1.00 97.50 505 ASN A N 1
ATOM 4017 C CA . ASN A 1 505 ? 10.626 -7.903 -5.535 1.00 97.50 505 ASN A CA 1
ATOM 4018 C C . ASN A 1 505 ? 11.933 -7.218 -5.129 1.00 97.50 505 ASN A C 1
ATOM 4020 O O . ASN A 1 505 ? 12.605 -7.671 -4.197 1.00 97.50 505 ASN A O 1
ATOM 4024 N N . THR A 1 506 ? 12.309 -6.127 -5.800 1.00 95.44 506 THR A N 1
ATOM 4025 C CA . THR A 1 506 ? 13.508 -5.388 -5.390 1.00 95.44 506 THR A CA 1
ATOM 4026 C C . THR A 1 506 ? 13.265 -4.541 -4.148 1.00 95.44 506 THR A C 1
ATOM 4028 O O . THR A 1 506 ? 14.230 -4.112 -3.541 1.00 95.44 506 THR A O 1
ATOM 4031 N N . GLY A 1 507 ? 12.026 -4.303 -3.720 1.00 95.06 507 GLY A N 1
ATOM 4032 C CA . GLY A 1 507 ? 11.715 -3.776 -2.389 1.00 95.06 507 GLY A CA 1
ATOM 4033 C C . GLY A 1 507 ? 11.557 -4.873 -1.334 1.00 95.06 507 GLY A C 1
ATOM 4034 O O . GLY A 1 507 ? 12.039 -5.997 -1.482 1.00 95.06 507 GLY A O 1
ATOM 4035 N N . ASN A 1 508 ? 10.878 -4.544 -0.239 1.00 96.56 508 ASN A N 1
ATOM 4036 C CA . ASN A 1 508 ? 10.456 -5.511 0.772 1.00 96.56 508 ASN A CA 1
ATOM 4037 C C . ASN A 1 508 ? 9.393 -6.454 0.192 1.00 96.56 508 ASN A C 1
ATOM 4039 O O . ASN A 1 508 ? 8.734 -6.140 -0.803 1.00 96.56 508 ASN A O 1
ATOM 4043 N N . GLY A 1 509 ? 9.178 -7.601 0.834 1.00 97.88 509 GLY A N 1
ATOM 4044 C CA . GLY A 1 509 ? 8.004 -8.413 0.507 1.00 97.88 509 GLY A CA 1
ATOM 4045 C C . GLY A 1 509 ? 6.731 -7.649 0.871 1.00 97.88 509 GLY A C 1
ATOM 4046 O O . GLY A 1 509 ? 5.942 -7.266 0.007 1.00 97.88 509 GLY A O 1
ATOM 4047 N N . ILE A 1 510 ? 6.582 -7.367 2.161 1.00 98.25 510 ILE A N 1
ATOM 4048 C CA . ILE A 1 510 ? 5.506 -6.557 2.720 1.00 98.25 510 ILE A CA 1
ATOM 4049 C C . ILE A 1 510 ? 6.136 -5.455 3.567 1.00 98.25 510 ILE A C 1
ATOM 4051 O O . ILE A 1 510 ? 6.901 -5.743 4.487 1.00 98.25 510 ILE A O 1
ATOM 4055 N N . TRP A 1 511 ? 5.793 -4.207 3.269 1.00 96.94 511 TRP A N 1
ATOM 4056 C CA . TRP A 1 511 ? 6.077 -3.055 4.111 1.00 96.94 511 TRP A CA 1
ATOM 4057 C C . TRP A 1 511 ? 4.773 -2.530 4.698 1.00 96.94 511 TRP A C 1
ATOM 4059 O O . TRP A 1 511 ? 3.874 -2.152 3.950 1.00 96.94 511 TRP A O 1
ATOM 4069 N N . ALA A 1 512 ? 4.668 -2.530 6.022 1.00 95.50 512 ALA A N 1
ATOM 4070 C CA . ALA A 1 512 ? 3.525 -2.013 6.756 1.00 95.50 512 ALA A CA 1
ATOM 4071 C C . ALA A 1 512 ? 3.962 -0.823 7.618 1.00 95.50 512 ALA A C 1
ATOM 4073 O O . ALA A 1 512 ? 4.939 -0.932 8.360 1.00 95.50 512 ALA A O 1
ATOM 4074 N N . GLN A 1 513 ? 3.250 0.300 7.532 1.00 92.75 513 GLN A N 1
ATOM 4075 C CA . GLN A 1 513 ? 3.543 1.496 8.317 1.00 92.75 513 GLN A CA 1
ATOM 4076 C C . GLN A 1 513 ? 2.324 2.005 9.087 1.00 92.75 513 GLN A C 1
ATOM 4078 O O . GLN A 1 513 ? 1.207 1.996 8.562 1.00 92.75 513 GLN A O 1
ATOM 4083 N N . ASP A 1 514 ? 2.571 2.500 10.303 1.00 90.50 514 ASP A N 1
ATOM 4084 C CA . ASP A 1 514 ? 1.598 3.174 11.169 1.00 90.50 514 ASP A CA 1
ATOM 4085 C C . ASP A 1 514 ? 0.447 2.259 11.633 1.00 90.50 514 ASP A C 1
ATOM 4087 O O . ASP A 1 514 ? -0.580 2.739 12.115 1.00 90.50 514 ASP A O 1
ATOM 4091 N N . ILE A 1 515 ? 0.630 0.937 11.556 1.00 92.38 515 ILE A N 1
ATOM 4092 C CA . ILE A 1 515 ? -0.453 -0.036 11.729 1.00 92.38 515 ILE A CA 1
ATOM 4093 C C . ILE A 1 515 ? -0.988 -0.103 13.167 1.00 92.38 515 ILE A C 1
ATOM 4095 O O . ILE A 1 515 ? -0.222 -0.201 14.134 1.00 92.38 515 ILE A O 1
ATOM 4099 N N . ARG A 1 516 ? -2.315 -0.069 13.328 1.00 90.44 516 ARG A N 1
ATOM 4100 C CA . ARG A 1 516 ? -3.019 -0.168 14.623 1.00 90.44 516 ARG A CA 1
ATOM 4101 C C . ARG A 1 516 ? -4.021 -1.312 14.674 1.00 90.44 516 ARG A C 1
ATOM 4103 O O . ARG A 1 516 ? -4.268 -1.844 15.759 1.00 90.44 516 ARG A O 1
ATOM 4110 N N . GLU A 1 517 ? -4.566 -1.719 13.533 1.00 91.38 517 GLU A N 1
ATOM 4111 C CA . GLU A 1 517 ? -5.416 -2.902 13.431 1.00 91.38 517 GLU A CA 1
ATOM 4112 C C . GLU A 1 517 ? -4.617 -4.192 13.256 1.00 91.38 517 GLU A C 1
ATOM 4114 O O . GLU A 1 517 ? -3.508 -4.203 12.721 1.00 91.38 517 GLU A O 1
ATOM 4119 N N . ARG A 1 518 ? -5.218 -5.321 13.653 1.00 92.75 518 ARG A N 1
ATOM 4120 C CA . ARG A 1 518 ? -4.569 -6.629 13.557 1.00 92.75 518 ARG A CA 1
ATOM 4121 C C . ARG A 1 518 ? -4.134 -6.924 12.122 1.00 92.75 518 ARG A C 1
ATOM 4123 O O . ARG A 1 518 ? -4.965 -6.959 11.215 1.00 92.75 518 ARG A O 1
ATOM 4130 N N . THR A 1 519 ? -2.851 -7.216 11.946 1.00 95.06 519 THR A N 1
ATOM 4131 C CA . THR A 1 519 ? -2.272 -7.671 10.683 1.00 95.06 519 THR A CA 1
ATOM 4132 C C . THR A 1 519 ? -2.081 -9.183 10.719 1.00 95.06 519 THR A C 1
ATOM 4134 O O . THR A 1 519 ? -1.413 -9.707 11.610 1.00 95.06 519 THR A O 1
ATOM 4137 N N . ALA A 1 520 ? -2.677 -9.897 9.764 1.00 96.25 520 ALA A N 1
ATOM 4138 C CA . ALA A 1 520 ? -2.672 -11.354 9.715 1.00 96.25 520 ALA A CA 1
ATOM 4139 C C . ALA A 1 520 ? -2.105 -11.894 8.399 1.00 96.25 520 ALA A C 1
ATOM 4141 O O . ALA A 1 520 ? -2.567 -11.533 7.320 1.00 96.25 520 ALA A O 1
ATOM 4142 N N . LEU A 1 521 ? -1.144 -12.812 8.502 1.00 98.00 521 LEU A N 1
ATOM 4143 C CA . LEU A 1 521 ? -0.564 -13.556 7.387 1.00 98.00 521 LEU A CA 1
ATOM 4144 C C . LEU A 1 521 ? -0.840 -15.046 7.610 1.00 98.00 521 LEU A C 1
ATOM 4146 O O . LEU A 1 521 ? -0.398 -15.607 8.611 1.00 98.00 521 LEU A O 1
ATOM 4150 N N . THR A 1 522 ? -1.586 -15.699 6.720 1.00 98.00 522 THR A N 1
ATOM 4151 C CA . THR A 1 522 ? -1.881 -17.140 6.831 1.00 98.00 522 THR A CA 1
ATOM 4152 C C . THR A 1 522 ? -1.583 -17.872 5.532 1.00 98.00 522 THR A C 1
ATOM 4154 O O . THR A 1 522 ? -2.178 -17.565 4.501 1.00 98.00 522 THR A O 1
ATOM 4157 N N . ASN A 1 523 ? -0.704 -18.874 5.578 1.00 98.44 523 ASN A N 1
ATOM 4158 C CA . ASN A 1 523 ? -0.261 -19.594 4.380 1.00 98.44 523 ASN A CA 1
ATOM 4159 C C . ASN A 1 523 ? 0.302 -18.639 3.311 1.00 98.44 523 ASN A C 1
ATOM 4161 O O . ASN A 1 523 ? -0.158 -18.601 2.170 1.00 98.44 523 ASN A O 1
ATOM 4165 N N . VAL A 1 524 ? 1.244 -17.787 3.724 1.00 98.69 524 VAL A N 1
ATOM 4166 C CA . VAL A 1 524 ? 1.888 -16.791 2.860 1.00 98.69 524 VAL A CA 1
ATOM 4167 C C . VAL A 1 524 ? 3.343 -17.181 2.639 1.00 98.69 524 VAL A C 1
ATOM 4169 O O . VAL A 1 524 ? 4.051 -17.523 3.587 1.00 98.69 524 VAL A O 1
ATOM 4172 N N . THR A 1 525 ? 3.809 -17.100 1.395 1.00 98.69 525 THR A N 1
ATOM 4173 C CA . THR A 1 525 ? 5.225 -17.272 1.053 1.00 98.69 525 THR A CA 1
ATOM 4174 C C . THR A 1 525 ? 5.839 -15.915 0.745 1.00 98.69 525 THR A C 1
ATOM 4176 O O . THR A 1 525 ? 5.417 -15.253 -0.197 1.00 98.69 525 THR A O 1
ATOM 4179 N N . ILE A 1 526 ? 6.847 -15.506 1.514 1.00 98.62 526 ILE A N 1
ATOM 4180 C CA . ILE A 1 526 ? 7.601 -14.267 1.309 1.00 98.62 526 ILE A CA 1
ATOM 4181 C C . ILE A 1 526 ? 9.063 -14.626 1.077 1.00 98.62 526 ILE A C 1
ATOM 4183 O O . ILE A 1 526 ? 9.780 -14.963 2.026 1.00 98.62 526 ILE A O 1
ATOM 4187 N N . ALA A 1 527 ? 9.512 -14.578 -0.177 1.00 98.25 527 ALA A N 1
ATOM 4188 C CA . ALA A 1 527 ? 10.831 -15.093 -0.515 1.00 98.25 527 ALA A CA 1
ATOM 4189 C C . ALA A 1 527 ? 11.627 -14.252 -1.507 1.00 98.25 527 ALA A C 1
ATOM 4191 O O . ALA A 1 527 ? 11.071 -13.647 -2.415 1.00 98.25 527 ALA A O 1
ATOM 4192 N N . LYS A 1 528 ? 12.960 -14.262 -1.376 1.00 96.75 528 LYS A N 1
ATOM 4193 C CA . LYS A 1 528 ? 13.880 -13.645 -2.354 1.00 96.75 528 LYS A CA 1
ATOM 4194 C C . LYS A 1 528 ? 13.625 -12.156 -2.612 1.00 96.75 528 LYS A C 1
ATOM 4196 O O . LYS A 1 528 ? 13.988 -11.643 -3.668 1.00 96.75 528 LYS A O 1
ATOM 4201 N N . ASN A 1 529 ? 12.988 -11.455 -1.675 1.00 96.94 529 ASN A N 1
ATOM 4202 C CA . ASN A 1 529 ? 12.811 -10.014 -1.787 1.00 96.94 529 ASN A CA 1
ATOM 4203 C C . ASN A 1 529 ? 14.119 -9.319 -1.397 1.00 96.94 529 ASN A C 1
ATOM 4205 O O . ASN A 1 529 ? 14.808 -9.739 -0.460 1.00 96.94 529 ASN A O 1
ATOM 4209 N N . GLU A 1 530 ? 14.485 -8.273 -2.134 1.00 94.50 530 GLU A N 1
ATOM 4210 C CA . GLU A 1 530 ? 15.782 -7.606 -1.994 1.00 94.50 530 GLU A CA 1
ATOM 4211 C C . GLU A 1 530 ? 15.737 -6.362 -1.086 1.00 94.50 530 GLU A C 1
ATOM 4213 O O . GLU A 1 530 ? 16.707 -5.601 -1.027 1.00 94.50 530 GLU A O 1
ATOM 4218 N N . GLY A 1 531 ? 14.618 -6.123 -0.402 1.00 92.75 531 GLY A N 1
ATOM 4219 C CA . GLY A 1 531 ? 14.413 -5.034 0.554 1.00 92.75 531 GLY A CA 1
ATOM 4220 C C . GLY A 1 531 ? 15.071 -5.260 1.916 1.00 92.75 531 GLY A C 1
ATOM 4221 O O . GLY A 1 531 ? 15.904 -6.144 2.094 1.00 92.75 531 GLY A O 1
ATOM 4222 N N . GLN A 1 532 ? 14.699 -4.435 2.892 1.00 91.88 532 GLN A N 1
ATOM 4223 C CA . GLN A 1 532 ? 15.216 -4.517 4.261 1.00 91.88 532 GLN A CA 1
ATOM 4224 C C . GLN A 1 532 ? 14.671 -5.709 5.039 1.00 91.88 532 GLN A C 1
ATOM 4226 O O . GLN A 1 532 ? 15.375 -6.210 5.905 1.00 91.88 532 GLN A O 1
ATOM 4231 N N . ALA A 1 533 ? 13.461 -6.171 4.725 1.00 94.62 533 ALA A N 1
ATOM 4232 C CA . ALA A 1 533 ? 12.946 -7.423 5.252 1.00 94.62 533 ALA A CA 1
ATOM 4233 C C . ALA A 1 533 ? 11.970 -8.100 4.281 1.00 94.62 533 ALA A C 1
ATOM 4235 O O . ALA A 1 533 ? 11.436 -7.482 3.353 1.00 94.62 533 ALA A O 1
ATOM 4236 N N . GLY A 1 534 ? 11.694 -9.380 4.530 1.00 96.81 534 GLY A N 1
ATOM 4237 C CA . GLY A 1 534 ? 10.533 -10.061 3.971 1.00 96.81 534 GLY A CA 1
ATOM 4238 C C . GLY A 1 534 ? 9.247 -9.382 4.445 1.00 96.81 534 GLY A C 1
ATOM 4239 O O . GLY A 1 534 ? 8.461 -8.915 3.623 1.00 96.81 534 GLY A O 1
ATOM 4240 N N . PHE A 1 535 ? 9.070 -9.270 5.761 1.00 97.44 535 PHE A N 1
ATOM 4241 C CA . PHE A 1 535 ? 7.984 -8.516 6.387 1.00 97.44 535 PHE A CA 1
ATOM 4242 C C . PHE A 1 535 ? 8.554 -7.420 7.289 1.00 97.44 535 PHE A C 1
ATOM 4244 O O . PHE A 1 535 ? 9.084 -7.705 8.362 1.00 97.44 535 PHE A O 1
ATOM 4251 N N . LEU A 1 536 ? 8.468 -6.172 6.828 1.00 95.62 536 LEU A N 1
ATOM 4252 C CA . LEU A 1 536 ? 8.930 -4.989 7.545 1.00 95.62 536 LEU A CA 1
ATOM 4253 C C . LEU A 1 536 ? 7.728 -4.212 8.080 1.00 95.62 536 LEU A C 1
ATOM 4255 O O . LEU A 1 536 ? 6.848 -3.825 7.312 1.00 95.62 536 LEU A O 1
ATOM 4259 N N . VAL A 1 537 ? 7.735 -3.926 9.375 1.00 95.19 537 VAL A N 1
ATOM 4260 C CA . VAL A 1 537 ? 6.724 -3.120 10.050 1.00 95.19 537 VAL A CA 1
ATOM 4261 C C . VAL A 1 537 ? 7.394 -1.942 10.741 1.00 95.19 537 VAL A C 1
ATOM 4263 O O . VAL A 1 537 ? 8.264 -2.134 11.593 1.00 95.19 537 VAL A O 1
ATOM 4266 N N . ARG A 1 538 ? 6.980 -0.725 10.383 1.00 91.38 538 ARG A N 1
ATOM 4267 C CA . ARG A 1 538 ? 7.492 0.515 10.970 1.00 91.38 538 ARG A CA 1
ATOM 4268 C C . ARG A 1 538 ? 6.394 1.352 11.580 1.00 91.38 538 ARG A C 1
ATOM 4270 O O . ARG A 1 538 ? 5.448 1.681 10.881 1.00 91.38 538 ARG A O 1
ATOM 4277 N N . ASP A 1 539 ? 6.586 1.762 12.829 1.00 89.12 539 ASP A N 1
ATOM 4278 C CA . ASP A 1 539 ? 5.623 2.561 13.592 1.00 89.12 539 ASP A CA 1
ATOM 4279 C C . ASP A 1 539 ? 4.264 1.851 13.735 1.00 89.12 539 ASP A C 1
ATOM 4281 O O . ASP A 1 539 ? 3.791 1.133 12.853 1.00 89.12 539 ASP A O 1
ATOM 4285 N N . GLY A 1 540 ? 3.611 1.975 14.884 1.00 89.06 540 GLY A N 1
ATOM 4286 C CA . GLY A 1 540 ? 2.493 1.070 15.120 1.00 89.06 540 GLY A CA 1
ATOM 4287 C C . GLY A 1 540 ? 2.205 0.769 16.565 1.00 89.06 540 GLY A C 1
ATOM 4288 O O . GLY A 1 540 ? 2.945 1.158 17.464 1.00 89.06 540 GLY A O 1
ATOM 4289 N N . ALA A 1 541 ? 1.126 0.022 16.742 1.00 91.88 541 ALA A N 1
ATOM 4290 C CA . ALA A 1 541 ? 0.863 -0.760 17.942 1.00 91.88 541 ALA A CA 1
ATOM 4291 C C . ALA A 1 541 ? -0.011 -1.994 17.633 1.00 91.88 541 ALA A C 1
ATOM 4293 O O . ALA A 1 541 ? -0.636 -2.544 18.531 1.00 91.88 541 ALA A O 1
ATOM 4294 N N . ALA A 1 542 ? -0.117 -2.408 16.366 1.00 92.06 542 ALA A N 1
ATOM 4295 C CA . ALA A 1 542 ? -0.997 -3.498 15.959 1.00 92.06 542 ALA A CA 1
ATOM 4296 C C . ALA A 1 542 ? -0.597 -4.864 16.536 1.00 92.06 542 ALA A C 1
ATOM 4298 O O . ALA A 1 542 ? 0.580 -5.158 16.754 1.00 92.06 542 ALA A O 1
ATOM 4299 N N . ASP A 1 543 ? -1.585 -5.750 16.653 1.00 92.81 543 ASP A N 1
ATOM 4300 C CA . ASP A 1 543 ? -1.338 -7.186 16.764 1.00 92.81 543 ASP A CA 1
ATOM 4301 C C . ASP A 1 543 ? -0.859 -7.757 15.424 1.00 92.81 543 ASP A C 1
ATOM 4303 O O . ASP A 1 543 ? -1.490 -7.550 14.386 1.00 92.81 543 ASP A O 1
ATOM 4307 N N . ILE A 1 544 ? 0.205 -8.551 15.455 1.00 95.00 544 ILE A N 1
ATOM 4308 C CA . ILE A 1 544 ? 0.745 -9.270 14.305 1.00 95.00 544 ILE A CA 1
ATOM 4309 C C . ILE A 1 544 ? 0.513 -10.766 14.506 1.00 95.00 544 ILE A C 1
ATOM 4311 O O . ILE A 1 544 ? 0.991 -11.363 15.469 1.00 95.00 544 ILE A O 1
ATOM 4315 N N . TRP A 1 545 ? -0.193 -11.389 13.566 1.00 95.50 545 TRP A N 1
ATOM 4316 C CA . TRP A 1 545 ? -0.485 -12.820 13.574 1.00 95.50 545 TRP A CA 1
ATOM 4317 C C . TRP A 1 545 ? 0.036 -13.487 12.305 1.00 95.50 545 TRP A C 1
ATOM 4319 O O . TRP A 1 545 ? -0.487 -13.261 11.217 1.00 95.50 545 TRP A O 1
ATOM 4329 N N . ILE A 1 546 ? 1.043 -14.345 12.433 1.00 97.38 546 ILE A N 1
ATOM 4330 C CA . ILE A 1 546 ? 1.647 -15.053 11.303 1.00 97.38 546 ILE A CA 1
ATOM 4331 C C . ILE A 1 546 ? 1.466 -16.548 11.525 1.00 97.38 546 ILE A C 1
ATOM 4333 O O . ILE A 1 546 ? 1.942 -17.102 12.513 1.00 97.38 546 ILE A O 1
ATOM 4337 N N . ASN A 1 547 ? 0.760 -17.206 10.611 1.00 97.75 547 ASN A N 1
ATOM 4338 C CA . ASN A 1 547 ? 0.403 -18.610 10.730 1.00 97.75 547 ASN A CA 1
ATOM 4339 C C . ASN A 1 547 ? 0.736 -19.395 9.460 1.00 97.75 547 ASN A C 1
ATOM 4341 O O . ASN A 1 547 ? 0.476 -18.923 8.351 1.00 97.75 547 ASN A O 1
ATOM 4345 N N . ALA A 1 548 ? 1.263 -20.609 9.622 1.00 97.94 548 ALA A N 1
ATOM 4346 C CA . ALA A 1 548 ? 1.491 -21.565 8.536 1.00 97.94 548 ALA A CA 1
ATOM 4347 C C . ALA A 1 548 ? 2.222 -20.965 7.315 1.00 97.94 548 ALA A C 1
ATOM 4349 O O . ALA A 1 548 ? 1.918 -21.315 6.180 1.00 97.94 548 ALA A O 1
ATOM 4350 N N . SER A 1 549 ? 3.119 -19.999 7.531 1.00 98.44 549 SER A N 1
ATOM 4351 C CA . SER A 1 549 ? 3.736 -19.200 6.465 1.00 98.44 549 SER A CA 1
ATOM 4352 C C . SER A 1 549 ? 5.211 -19.559 6.265 1.00 98.44 549 SER A C 1
ATOM 4354 O O . SER A 1 549 ? 5.837 -20.189 7.117 1.00 98.44 549 SER A O 1
ATOM 4356 N N . GLN A 1 550 ? 5.794 -19.147 5.142 1.00 98.31 550 GLN A N 1
ATOM 4357 C CA . GLN A 1 550 ? 7.215 -19.331 4.851 1.00 98.31 550 GLN A CA 1
ATOM 4358 C C . GLN A 1 550 ? 7.854 -17.991 4.504 1.00 98.31 550 GLN A C 1
ATOM 4360 O O . GLN A 1 550 ? 7.466 -17.348 3.534 1.00 98.31 550 GLN A O 1
ATOM 4365 N N . ILE A 1 551 ? 8.871 -17.593 5.264 1.00 98.25 551 ILE A N 1
ATOM 4366 C CA . ILE A 1 551 ? 9.636 -16.370 5.029 1.00 98.25 551 ILE A CA 1
ATOM 4367 C C . ILE A 1 551 ? 11.099 -16.759 4.853 1.00 98.25 551 ILE A C 1
ATOM 4369 O O . ILE A 1 551 ? 11.796 -17.044 5.833 1.00 98.25 551 ILE A O 1
ATOM 4373 N N . SER A 1 552 ? 11.570 -16.831 3.609 1.00 97.69 552 SER A N 1
ATOM 4374 C CA . SER A 1 552 ? 12.910 -17.354 3.348 1.00 97.69 552 SER A CA 1
ATOM 4375 C C . SER A 1 552 ? 13.685 -16.660 2.247 1.00 97.69 552 SER A C 1
ATOM 4377 O O . SER A 1 552 ? 13.119 -16.110 1.312 1.00 97.69 552 SER A O 1
ATOM 4379 N N . ASP A 1 553 ? 15.011 -16.734 2.331 1.00 96.75 553 ASP A N 1
ATOM 4380 C CA . ASP A 1 553 ? 15.909 -16.266 1.270 1.00 96.75 553 ASP A CA 1
ATOM 4381 C C . ASP A 1 553 ? 15.779 -14.758 0.964 1.00 96.75 553 ASP A C 1
ATOM 4383 O O . ASP A 1 553 ? 16.169 -14.312 -0.114 1.00 96.75 553 ASP A O 1
ATOM 4387 N N . ASN A 1 554 ? 15.228 -13.958 1.886 1.00 96.00 554 ASN A N 1
ATOM 4388 C CA . ASN A 1 554 ? 15.169 -12.505 1.732 1.00 96.00 554 ASN A CA 1
ATOM 4389 C C . ASN A 1 554 ? 16.551 -11.888 2.004 1.00 96.00 554 ASN A C 1
ATOM 4391 O O . ASN A 1 554 ? 17.333 -12.368 2.831 1.00 96.00 554 ASN A O 1
ATOM 4395 N N . TRP A 1 555 ? 16.874 -10.826 1.266 1.00 91.44 555 TRP A N 1
ATOM 4396 C CA . TRP A 1 555 ? 18.183 -10.168 1.341 1.00 91.44 555 TRP A CA 1
ATOM 4397 C C . TRP A 1 555 ? 18.393 -9.352 2.622 1.00 91.44 555 TRP A C 1
ATOM 4399 O O . TRP A 1 555 ? 19.540 -9.067 2.979 1.00 91.44 555 TRP A O 1
ATOM 4409 N N . GLY A 1 556 ? 17.307 -8.956 3.273 1.00 89.81 556 GLY A N 1
ATOM 4410 C CA . GLY A 1 556 ? 17.310 -8.426 4.628 1.00 89.81 556 GLY A CA 1
ATOM 4411 C C . GLY A 1 556 ? 16.633 -9.390 5.596 1.00 89.81 556 GLY A C 1
ATOM 4412 O O . GLY A 1 556 ? 16.572 -10.596 5.331 1.00 89.81 556 GLY A O 1
ATOM 4413 N N . ASP A 1 557 ? 16.118 -8.860 6.699 1.00 93.06 557 ASP A N 1
ATOM 4414 C CA . ASP A 1 557 ? 15.531 -9.659 7.768 1.00 93.06 557 ASP A CA 1
ATOM 4415 C C . ASP A 1 557 ? 14.376 -10.528 7.268 1.00 93.06 557 ASP A C 1
ATOM 4417 O O . ASP A 1 557 ? 13.712 -10.238 6.272 1.00 93.06 557 ASP A O 1
ATOM 4421 N N . GLY A 1 558 ? 14.081 -11.615 7.979 1.00 94.56 558 GLY A N 1
ATOM 4422 C CA . GLY A 1 558 ? 12.828 -12.329 7.734 1.00 94.56 558 GLY A 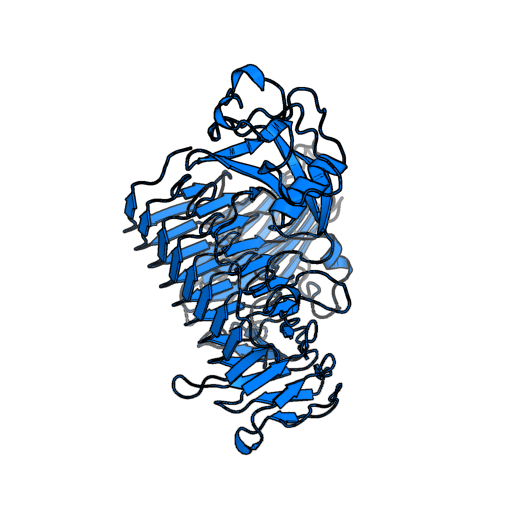CA 1
ATOM 4423 C C . GLY A 1 558 ? 11.642 -11.444 8.118 1.00 94.56 558 GLY A C 1
ATOM 4424 O O . GLY A 1 558 ? 10.824 -11.070 7.277 1.00 94.56 558 GLY A O 1
ATOM 4425 N N . ILE A 1 559 ? 11.594 -11.091 9.402 1.00 95.00 559 ILE A N 1
ATOM 4426 C CA . ILE A 1 559 ? 10.582 -10.231 10.009 1.00 95.00 559 ILE A CA 1
ATOM 4427 C C . ILE A 1 559 ? 11.313 -9.147 10.798 1.00 95.00 559 ILE A C 1
ATOM 4429 O O . ILE A 1 559 ? 12.169 -9.476 11.615 1.00 95.00 559 ILE A O 1
ATOM 4433 N N . ASN A 1 560 ? 10.947 -7.888 10.580 1.00 93.75 560 ASN A N 1
ATOM 4434 C CA . ASN A 1 560 ? 11.463 -6.745 11.326 1.00 93.75 560 ASN A CA 1
ATOM 4435 C C . ASN A 1 560 ? 10.281 -5.868 11.762 1.00 93.75 560 ASN A C 1
ATOM 4437 O O . ASN A 1 560 ? 9.523 -5.396 10.916 1.00 93.75 560 ASN A O 1
ATOM 4441 N N . VAL A 1 561 ? 10.096 -5.700 13.073 1.00 93.75 561 VAL A N 1
ATOM 4442 C CA . VAL A 1 561 ? 9.007 -4.911 13.670 1.00 93.75 561 VAL A CA 1
ATOM 4443 C C . VAL A 1 561 ? 9.625 -3.883 14.607 1.00 93.75 561 VAL A C 1
ATOM 4445 O O . VAL A 1 561 ? 10.306 -4.257 15.559 1.00 93.75 561 VAL A O 1
ATOM 4448 N N . SER A 1 562 ? 9.397 -2.596 14.334 1.00 88.00 562 SER A N 1
ATOM 4449 C CA . SER A 1 562 ? 10.149 -1.513 14.982 1.00 88.00 562 SER A CA 1
ATOM 4450 C C . SER A 1 562 ? 9.443 -0.812 16.151 1.00 88.00 562 SER A C 1
ATOM 4452 O O . SER A 1 562 ? 10.023 0.112 16.717 1.00 88.00 562 SER A O 1
ATOM 4454 N N . TYR A 1 563 ? 8.205 -1.175 16.504 1.00 86.44 563 TYR A N 1
ATOM 4455 C CA . TYR A 1 563 ? 7.461 -0.537 17.601 1.00 86.44 563 TYR A CA 1
ATOM 4456 C C . TYR A 1 563 ? 7.345 -1.429 18.842 1.00 86.44 563 TYR A C 1
ATOM 4458 O O . TYR A 1 563 ? 7.337 -2.655 18.753 1.00 86.44 563 TYR A O 1
ATOM 4466 N N . ALA A 1 564 ? 7.200 -0.792 20.007 1.00 70.25 564 ALA A N 1
ATOM 4467 C CA . ALA A 1 564 ? 6.891 -1.445 21.275 1.00 70.25 564 ALA A CA 1
ATOM 4468 C C . ALA A 1 564 ? 5.382 -1.319 21.553 1.00 70.25 564 ALA A C 1
ATOM 4470 O O . ALA A 1 564 ? 4.904 -0.265 21.966 1.00 70.25 564 ALA A O 1
ATOM 4471 N N . GLY A 1 565 ? 4.614 -2.369 21.261 1.00 78.19 565 GLY A N 1
ATOM 4472 C CA . GLY A 1 565 ? 3.154 -2.391 21.394 1.00 78.19 565 GLY A CA 1
ATOM 4473 C C . GLY A 1 565 ? 2.548 -3.614 20.708 1.00 78.19 565 GLY A C 1
ATOM 4474 O O . GLY A 1 565 ? 3.253 -4.309 19.978 1.00 78.19 565 GLY A O 1
ATOM 4475 N N . GLY A 1 566 ? 1.262 -3.883 20.940 1.00 84.38 566 GLY A N 1
ATOM 4476 C CA . GLY A 1 566 ? 0.584 -5.055 20.384 1.00 84.38 566 GLY A CA 1
ATOM 4477 C C . GLY A 1 566 ? 1.176 -6.395 20.830 1.00 84.38 566 GLY A C 1
ATOM 4478 O O . GLY A 1 566 ? 2.069 -6.480 21.675 1.00 84.38 566 GLY A O 1
ATOM 4479 N N . SER A 1 567 ? 0.651 -7.471 20.254 1.00 89.50 567 SER A N 1
ATOM 4480 C CA . SER A 1 567 ? 1.188 -8.823 20.404 1.00 89.50 567 SER A CA 1
ATOM 4481 C C . SER A 1 567 ? 1.702 -9.355 19.070 1.00 89.50 567 SER A C 1
ATOM 4483 O O . SER A 1 567 ? 1.091 -9.142 18.027 1.00 89.50 567 SER A O 1
ATOM 4485 N N . ILE A 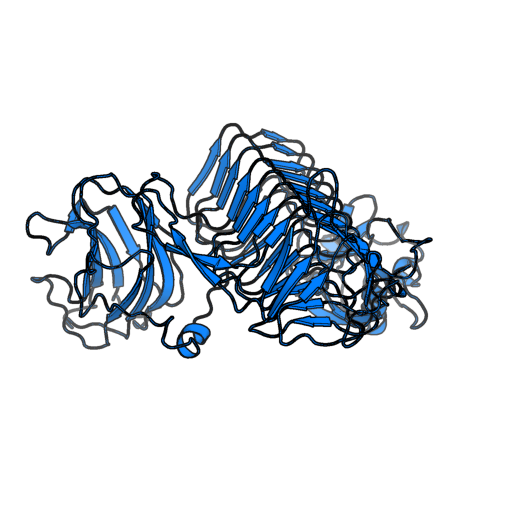1 568 ? 2.823 -10.076 19.095 1.00 92.94 568 ILE A N 1
ATOM 4486 C CA . ILE A 1 568 ? 3.374 -10.745 17.912 1.00 92.94 568 ILE A CA 1
ATOM 4487 C C . ILE A 1 568 ? 3.262 -12.248 18.142 1.00 92.94 568 ILE A C 1
ATOM 4489 O O . ILE A 1 568 ? 3.941 -12.805 19.001 1.00 92.94 568 ILE A O 1
ATOM 4493 N N . THR A 1 569 ? 2.398 -12.910 17.376 1.00 94.62 569 THR A N 1
ATOM 4494 C CA . THR A 1 569 ? 2.215 -14.363 17.424 1.00 94.62 569 THR A CA 1
ATOM 4495 C C . THR A 1 569 ? 2.658 -14.986 16.112 1.00 94.62 569 THR A C 1
ATOM 4497 O O . THR A 1 569 ? 2.145 -14.646 15.046 1.00 94.62 569 THR A O 1
ATOM 4500 N N . ILE A 1 570 ? 3.591 -15.933 16.196 1.00 96.06 570 ILE A N 1
ATOM 4501 C CA . ILE A 1 570 ? 4.107 -16.685 15.053 1.00 96.06 570 ILE A CA 1
ATOM 4502 C C . ILE A 1 570 ? 3.858 -18.168 15.321 1.00 96.06 570 ILE A C 1
ATOM 4504 O O . ILE A 1 570 ? 4.407 -18.729 16.266 1.00 96.06 570 ILE A O 1
ATOM 4508 N N . ASN A 1 571 ? 3.030 -18.807 14.497 1.00 97.06 571 ASN A N 1
ATOM 4509 C CA . ASN A 1 571 ? 2.653 -20.211 14.641 1.00 97.06 571 ASN A CA 1
ATOM 4510 C C . ASN A 1 571 ? 2.870 -20.977 13.329 1.00 97.06 571 ASN A C 1
ATOM 4512 O O . ASN A 1 571 ? 2.610 -20.453 12.246 1.00 97.06 571 ASN A O 1
ATOM 4516 N N . GLY A 1 572 ? 3.388 -22.206 13.405 1.00 95.44 572 GLY A N 1
ATOM 4517 C CA . GLY A 1 572 ? 3.592 -23.083 12.243 1.00 95.44 572 GLY A CA 1
ATOM 4518 C C . GLY A 1 572 ? 4.368 -22.456 11.075 1.00 95.44 572 GLY A C 1
ATOM 4519 O O . GLY A 1 572 ? 4.171 -22.860 9.936 1.00 95.44 572 GLY A O 1
ATOM 4520 N N . THR A 1 573 ? 5.191 -21.434 11.328 1.00 97.38 573 THR A N 1
ATOM 4521 C CA . THR A 1 573 ? 5.818 -20.599 10.293 1.00 97.38 573 THR A CA 1
ATOM 4522 C C . THR A 1 573 ? 7.313 -20.883 10.206 1.00 97.38 573 THR A C 1
ATOM 4524 O O . THR A 1 573 ? 7.996 -20.944 11.226 1.00 97.38 573 THR A O 1
ATOM 4527 N N . ILE A 1 574 ? 7.832 -21.034 8.986 1.00 97.44 574 ILE A N 1
ATOM 4528 C CA . ILE A 1 574 ? 9.249 -21.306 8.721 1.00 97.44 574 ILE A CA 1
ATOM 4529 C C . ILE A 1 574 ? 9.949 -20.005 8.336 1.00 97.44 574 ILE A C 1
ATOM 4531 O O . ILE A 1 574 ? 9.645 -19.417 7.299 1.00 97.44 574 ILE A O 1
ATOM 4535 N N . ILE A 1 575 ? 10.937 -19.591 9.131 1.00 96.62 575 ILE A N 1
ATOM 4536 C CA . ILE A 1 575 ? 11.796 -18.435 8.846 1.00 96.62 575 ILE A CA 1
ATOM 4537 C C . ILE A 1 575 ? 13.219 -18.952 8.646 1.00 96.62 575 ILE A C 1
ATOM 4539 O O . ILE A 1 575 ? 13.828 -19.460 9.583 1.00 96.62 575 ILE A O 1
ATOM 4543 N N . SER A 1 576 ? 13.752 -18.891 7.422 1.00 96.38 576 SER A N 1
ATOM 4544 C CA . SER A 1 576 ? 15.058 -19.503 7.125 1.00 96.38 576 SER A CA 1
ATOM 4545 C C . SER A 1 576 ? 15.830 -18.793 6.016 1.00 96.38 576 SER A C 1
ATOM 4547 O O . SER A 1 576 ? 15.240 -18.231 5.104 1.00 96.38 576 SER A O 1
ATOM 4549 N N . ARG A 1 577 ? 17.168 -18.836 6.070 1.00 94.50 577 ARG A N 1
ATOM 4550 C CA . ARG A 1 577 ? 18.065 -18.300 5.021 1.00 94.50 577 ARG A CA 1
ATOM 4551 C C . ARG A 1 577 ? 17.859 -16.812 4.678 1.00 94.50 577 ARG A C 1
ATOM 4553 O O . ARG A 1 577 ? 18.258 -16.373 3.607 1.00 94.50 577 ARG A O 1
ATOM 4560 N N . ASN A 1 578 ? 17.262 -16.033 5.580 1.00 92.44 578 ASN A N 1
ATOM 4561 C CA . ASN A 1 578 ? 17.224 -14.572 5.475 1.00 92.44 578 ASN A CA 1
ATOM 4562 C C . ASN A 1 578 ? 18.548 -13.998 5.995 1.00 92.44 578 ASN A C 1
ATOM 4564 O O . ASN A 1 578 ? 19.152 -14.579 6.903 1.00 92.44 578 ASN A O 1
ATOM 4568 N N . LYS A 1 579 ? 19.014 -12.880 5.439 1.00 84.50 579 LYS A N 1
ATOM 4569 C CA . LYS A 1 579 ? 20.217 -12.218 5.962 1.00 84.50 579 LYS A CA 1
ATOM 4570 C C . LYS A 1 579 ? 19.809 -11.308 7.117 1.00 84.50 579 LYS A C 1
ATOM 4572 O O . LYS A 1 579 ? 19.146 -10.310 6.880 1.00 84.50 579 LYS A O 1
ATOM 4577 N N . LEU A 1 580 ? 20.217 -11.659 8.335 1.00 70.75 580 LEU A N 1
ATOM 4578 C CA . LEU A 1 580 ? 20.041 -10.799 9.508 1.00 70.75 580 LEU A CA 1
ATOM 4579 C C . LEU A 1 580 ? 20.766 -9.467 9.283 1.00 70.75 580 LEU A C 1
ATOM 4581 O O . LEU A 1 580 ? 21.932 -9.480 8.866 1.00 70.75 580 LEU A O 1
ATOM 4585 N N . ARG A 1 581 ? 20.060 -8.364 9.516 1.00 62.19 581 ARG A N 1
ATOM 4586 C CA . ARG A 1 581 ? 20.577 -6.999 9.480 1.00 62.19 581 ARG A CA 1
ATOM 4587 C C . ARG A 1 581 ? 20.430 -6.356 10.842 1.00 62.19 581 ARG A C 1
ATOM 4589 O O . ARG A 1 581 ? 19.308 -6.379 11.388 1.00 62.19 581 ARG A O 1
#

Solvent-accessible surface area (backbone atoms only — not comparable to full-atom values): 27927 Å² total; per-residue (Å²): 113,42,78,56,72,45,68,34,75,53,70,43,72,51,52,42,92,55,47,42,31,37,35,80,50,57,29,35,31,35,65,83,6,39,44,35,35,37,45,48,25,37,38,25,21,35,60,22,21,32,39,39,30,32,6,37,39,39,35,53,29,39,99,90,27,45,23,37,40,37,33,60,56,84,84,87,63,64,74,79,74,78,76,55,44,49,34,42,100,42,97,42,62,48,25,16,40,38,30,37,57,53,93,94,37,65,18,38,37,26,31,67,86,69,56,73,47,67,54,40,39,17,21,49,22,25,46,62,27,23,60,27,36,35,83,66,47,77,35,83,63,67,82,83,36,54,26,38,50,52,38,54,45,69,45,59,91,90,51,55,38,52,65,78,12,67,55,36,65,52,65,90,76,54,50,68,38,60,79,79,38,66,95,57,47,25,47,18,37,35,44,42,58,37,64,66,40,63,54,49,82,42,17,9,21,25,39,37,35,48,33,68,44,64,45,80,40,70,72,41,96,84,60,51,20,51,44,62,40,37,73,19,36,41,26,19,34,35,42,39,33,17,1,21,31,56,85,79,39,29,60,34,24,27,33,31,35,37,36,43,38,45,46,35,32,40,34,37,34,34,43,13,58,15,20,30,33,33,36,44,39,29,65,36,62,36,45,41,29,54,24,39,28,32,48,11,59,11,25,22,36,33,37,40,38,24,72,58,48,33,35,39,40,31,50,28,40,24,32,46,11,55,14,22,22,32,36,40,30,50,37,79,59,74,73,48,71,80,70,53,60,81,91,74,52,63,84,42,41,28,46,78,46,48,58,65,65,82,88,61,57,25,58,46,49,35,30,39,67,47,53,54,63,44,76,55,57,92,91,53,72,58,80,26,32,31,40,50,64,72,80,79,88,61,63,35,17,38,25,45,39,66,63,43,38,43,37,55,46,57,90,88,49,80,48,45,41,30,44,37,36,19,34,31,31,99,83,68,75,45,76,36,69,82,74,46,77,42,78,57,43,58,75,48,78,64,47,42,48,62,51,68,49,80,87,47,41,38,24,39,33,52,43,71,46,48,48,81,89,67,41,27,39,79,23,46,28,41,39,32,34,32,41,38,61,29,70,81,69,49,69,64,46,11,44,36,39,29,55,25,42,24,31,50,9,53,16,19,19,32,35,37,30,51,35,28,36,28,32,36,39,36,42,28,39,26,30,44,8,55,18,72,11,16,37,29,37,42,53,48,24,24,33,39,40,37,31,54,24,38,30,31,48,10,62,10,18,40,71,41,72,71,48,90,51,57,49,82,45,80,40,78,54,50,74,45,75,35,36,84,113

Radius of gyration: 26.33 Å; Cα contacts (8 Å, |Δi|>4): 1803; chains: 1; bounding box: 70×46×80 Å

pLDDT: mean 89.61, std 9.39, range [44.81, 98.81]

Organism: NCBI:txid2874296

Sequence (581 aa):
MKLILSVYSSNITLYYRNSPYRVQTDLTIETKAVLTIEPGVQIYFDTGVGIKIKGAILAMGNEFAYIKMLPYQQITNYDSEMPQFRLIDGPSVRQGRLQIKFQNRWRSVCTKLTNWTSIDVSVACQSMGFNDGGFWKWYERNNDTYPFVMPLPKCQPNISSLWDCEGFSNPDMIPLSENLCQGEDDIGIRCWGAPIFLGWQRHWKGLQILSSSSQYVNSDPDMVALHQESISRLEFVEILYAGYDGSTKNTTAAIRIEGISPIMNGLRIERSAGDGIHLVRPTEPVVIANSTIRNNRGHGIMVMNTTDGRVFVNMTTISGNYGDGIHYREGYDEFRYFTMSDNKKPRLDMCTEHKISPTFFFPHLIQAKLTNGTVIDDSNASPCWMIVSLPAQLPYTYSIQFMTVRNENDEKSDSETRLIICDANANFDGCDGERYRIPILNRILPQTVSFRSTSQPIYLSLQHITSGLSGRVAGDINLIFRIHASVTDKPFYGLNITHTVIENNTGNGIWAQDIRERTALTNVTIAKNEGQAGFLVRDGAADIWINASQISDNWGDGINVSYAGGSITINGTIISRNKLR

InterPro domains:
  IPR001190 SRCR domain [PF00530] (89-191)
  IPR001190 SRCR domain [PS50287] (85-192)
  IPR001190 SRCR domain [SM00202] (85-192)
  IPR006626 Parallel beta-helix repeat [SM00710] (259-281)
  IPR006626 Parallel beta-helix repeat [SM00710] (283-305)
  IPR006626 Parallel beta-helix repeat [SM00710] (308-330)
  IPR006626 Parallel beta-helix repeat [SM00710] (492-514)
  IPR006626 Parallel beta-helix repeat [SM00710] (516-539)
  IPR006626 Parallel beta-helix repeat [SM00710] (541-563)
  IPR011050 Pectin lyase fold/virulence factor [SSF51126] (49-331)
  IPR011050 Pectin lyase fold/virulence factor [SSF51126] (494-578)
  IPR012334 Pectin lyase fold [G3DSA:2.160.20.10] (226-382)
  IPR012334 Pectin lyase fold [G3DSA:2.160.20.10] (483-581)
  IPR036772 SRCR-like domain superfamily [G3DSA:3.10.250.10] (78-195)
  IPR036772 SRCR-like domain superfamily [SSF56487] (81-197)
  IPR039448 Right handed beta helix domain [PF13229] (261-332)
  IPR039448 Right handed beta helix domain [PF13229] (495-578)
  IPR053243 Septate junction maturation regulator [PTHR47653] (8-579)

Secondary structure (DSSP, 8-state):
-EEPPSEESS-EEE-GGGPSEEE-S-EEE-TT-EEEE-TT-EEEE-TT-EEEESSEEEEE-BTTB-EEEEESS--SS---PPPSEEEEEEEETTEEEEEEEETTEEEEEE-TTT---HHHHHHHHHTTTEEEEEEEEEE---GGG--EE-S-----TT---GGGSGGGS-GGGS-B-STTTTT--EEEEEEEEEE-STTGGG---EEEE----EEEEESSTTS-BEEEEES-EEESEEEES--EETTTTEE--SEEEESSPPEEES-EEE--SS-SEEEES--S-EEEES-EEES-SS-SEEEEEESS--EEEES-EEES-SS-SEEEEE---HHHHTTS-GGGS--EETTT--B--TTPPBPEEEEEEE-TT-B--TTS--SSEEEE---TTS--EEEEEEEEEEE---TTS--EEEEEEEEEPTTSSSEEEEEEEEE--TT-PPPPEEEE--SSPEEEEEEEEPSTT--B--S-EEEEEEEEEETTSPPPEEEEEES-EEES-SS-SEEEEEE-SEEEEES-EEES--SSEEEEEEEE---EEEES-EEES-SSEEEEE--S-S-EEEES-EEES----